Protein AF-0000000084447377 (afdb_homodimer)

Solvent-accessible surface area (backbone atoms only — not comparable to full-atom values): 21273 Å² total; per-residue (Å²): 126,57,31,35,39,35,20,34,79,43,40,56,26,38,22,48,40,22,45,36,39,64,69,69,53,68,64,49,76,44,70,39,55,63,93,75,50,45,33,71,36,68,77,46,32,73,48,18,70,79,44,52,71,20,26,37,40,30,55,66,26,68,96,66,38,64,43,61,37,26,41,52,67,26,39,44,53,50,52,16,66,76,68,64,48,48,44,59,83,53,64,69,62,24,47,48,32,40,24,50,35,38,43,27,42,47,40,62,44,50,33,38,52,45,21,52,53,27,68,70,62,54,74,54,49,23,23,64,45,38,34,51,56,25,34,53,52,35,51,49,49,54,47,43,49,19,60,60,20,58,95,43,80,32,77,52,41,78,100,47,62,36,50,29,45,36,53,45,46,22,46,57,73,48,30,72,73,43,73,47,76,52,83,91,27,62,40,41,44,52,36,51,52,54,52,59,64,35,68,38,37,43,52,17,72,63,54,80,35,115,126,58,32,35,40,35,21,33,79,42,40,56,25,39,21,49,40,22,46,38,41,62,69,69,53,66,65,46,78,43,69,39,54,64,93,75,50,45,35,72,36,68,78,46,31,72,48,19,70,79,47,54,71,19,29,38,39,31,56,68,26,67,96,65,38,63,44,61,37,24,40,53,66,26,38,44,53,48,53,16,66,75,69,63,49,48,43,60,84,51,65,70,62,25,47,48,33,38,25,48,34,38,43,27,42,46,41,64,43,49,34,39,52,47,21,51,53,25,67,70,62,53,74,56,49,23,23,63,45,39,34,51,56,26,33,53,51,35,50,49,49,53,48,43,49,20,60,61,19,58,94,43,80,30,76,52,41,80,99,48,63,35,50,30,47,35,54,45,47,21,46,58,73,46,29,71,72,44,72,47,76,54,84,91,27,61,40,42,45,52,37,51,53,55,52,60,66,35,68,37,38,43,52,18,71,64,55,81,33,116

Secondary structure (DSSP, 8-state):
-PEEEEE-SSHHHHHHHHHHHHHT--EEEEE--GGGTGGGSHHHHTT-TT--S-EEEETT-GGG--EEEESHHHHHHHHHHHH--SS-SSHHHHHHHHHHHHHIIIIITHHHHHHHHHHT---SBHHHHHHHHHHHHHHHHHHHHHHHTTT-SSSS-SSS--HHHHHHHHHHTTGGGGT--STT-HHHHHHHHHHHHSHHHHHHHHS---/-PEEEEE-SSHHHHHHHHHHHHHT--EEEEE--GGGTGGGSHHHHTT-TT--S-EEEETT-GGG--EEEESHHHHHHHHHHHH--SS-SSHHHHHHHHHHHHHIIIIITHHHHHHHHHHT---SBHHHHHHHHHHHHHHHHHHHHHHHTTT-SSSS-SSS--HHHHHHHHHHTTGGGGT--STT-HHHHHHHHHHHHSHHHHHHHHS---

Organism: NCBI:txid207340

Sequence (420 aa):
MSITLHTWNTPNGRKISVALEEMGLPYSVKTVDITKGQQFEPDFLRISPNNRIPAIVDPEGPDGRPISVFESGAILLYLGEKTGKFLPRDLRARVPVLEWLMWQMGGLGPMPGQVHHFLGQPEGPARDYGVERYGKETR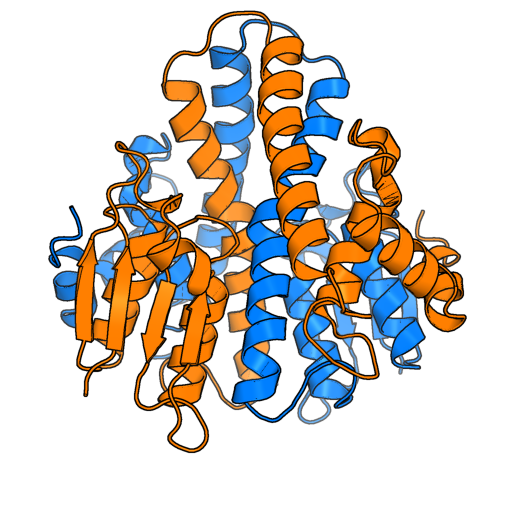RLYGVLDKRLAGREFVATEGEPSVADFAILGWAWRHERHLVPFDDLPNLAAWYDRMMARPATKRGFEIPLSMSITLHTWNTPNGRKISVALEEMGLPYSVKTVDITKGQQFEPDFLRISPNNRIPAIVDPEGPDGRPISVFESGAILLYLGEKTGKFLPRDLRARVPVLEWLMWQMGGLGPMPGQVHHFLGQPEGPARDYGVERYGKETRRLYGVLDKRLAGREFVATEGEPSVADFAILGWAWRHERHLVPFDDLPNLAAWYDRMMARPATKRGFEIPLS

Foldseek 3Di:
DFKEKEEAPDPLSVLQVVLCVVLVGDYHYDYQDVVVPSLVDPVNCVQPVLSHDTKMWDCQAPPGHIHIDGDSLRSNVRSCVVRVPPADPDPVVRVVVVVVSVCCSVPVPVPVVVVVVVVVPDDDDPVVVVLVVQLVVVQSVLVSQLVQLVVHLENPDHPDYDVVRVVVLVCVVCCVVSVDDCVVRVSSVNNNVSQCPDPVSVVVVVDDPD/DFKEKEFAPDPLSVLQVVLCVVLVGDYHYDYQDVVVPSLVDPVNCVQPVLSHDTKMWDCQAPPGHIHIDGDSLRSNVRSCVVRVPPADPDPVVRVVVVVVSVCCSVPVPVPVVVVVVVVVPDDDDPVVVVLVVQLVVVQSVLVSQLVQLVVHLENPDHPDYDVVRVVVLVCVVCCVVSVDDCVVRVSSVNNNCSQCPDPVSVVVVVDDPD

InterPro domains:
  IPR004045 Glutathione S-transferase, N-terminal [PF13409] (11-81)
  IPR004045 Glutathione S-transferase, N-terminal [PS50404] (1-87)
  IPR004046 Glutathione S-transferase, C-terminal [PF00043] (136-199)
  IPR010987 Glutathione S-transferase, C-terminal-like [PS50405] (90-210)
  IPR036249 Thioredoxin-like superfamily [SSF52833] (1-84)
  IPR036282 Glutathione S-transferase, C-terminal domain superfamily [SSF47616] (90-206)
  IPR040079 Glutathione transferase family [SFLDS00019] (2-207)

pLDDT: mean 97.27, std 3.24, range [74.62, 99.0]

Structure (mmCIF, N/CA/C/O backbone):
data_AF-0000000084447377-model_v1
#
loop_
_entity.id
_entity.type
_entity.pdbx_description
1 polymer 'GST-like protein yfcG'
#
loop_
_atom_site.group_PDB
_atom_site.id
_atom_site.type_symbol
_atom_site.label_atom_id
_atom_site.label_alt_id
_atom_site.label_comp_id
_atom_site.label_asym_id
_atom_site.label_entity_id
_atom_site.label_seq_id
_atom_site.pdbx_PDB_ins_code
_atom_site.Cartn_x
_atom_site.Cartn_y
_atom_site.Cartn_z
_atom_site.occupancy
_atom_site.B_iso_or_equiv
_atom_site.auth_seq_id
_atom_site.auth_comp_id
_atom_site.auth_asym_id
_atom_site.auth_atom_id
_atom_site.pdbx_PDB_model_num
ATOM 1 N N . MET A 1 1 ? -22.125 -18.344 11.836 1 74.94 1 MET A N 1
ATOM 2 C CA . MET A 1 1 ? -22.312 -17.812 10.484 1 74.94 1 MET A CA 1
ATOM 3 C C . MET A 1 1 ? -20.984 -17.484 9.836 1 74.94 1 MET A C 1
ATOM 5 O O . MET A 1 1 ? -19.969 -17.297 10.523 1 74.94 1 MET A O 1
ATOM 9 N N . SER A 1 2 ? -20.844 -17.656 8.414 1 94.62 2 SER A N 1
ATOM 10 C CA . SER A 1 2 ? -19.562 -17.656 7.719 1 94.62 2 SER A CA 1
ATOM 11 C C . SER A 1 2 ? -19.25 -16.281 7.121 1 94.62 2 SER A C 1
ATOM 13 O O . SER A 1 2 ? -20.141 -15.438 7.004 1 94.62 2 SER A O 1
ATOM 15 N N . ILE A 1 3 ? -18.078 -15.945 6.871 1 98.75 3 ILE A N 1
ATOM 16 C CA . ILE A 1 3 ? -17.625 -14.727 6.211 1 98.75 3 ILE A CA 1
ATOM 17 C C . ILE A 1 3 ? -18.281 -14.602 4.84 1 98.75 3 ILE A C 1
ATOM 19 O O . ILE A 1 3 ? -18.422 -15.594 4.117 1 98.75 3 ILE A O 1
ATOM 23 N N . THR A 1 4 ? -18.797 -13.375 4.535 1 98.88 4 THR A N 1
ATOM 24 C CA . THR A 1 4 ? -19.266 -13.07 3.184 1 98.88 4 THR A CA 1
ATOM 25 C C . THR A 1 4 ? -18.219 -12.234 2.438 1 98.88 4 THR A C 1
ATOM 27 O O . THR A 1 4 ? -17.828 -11.164 2.91 1 98.88 4 THR A O 1
ATOM 30 N N . LEU A 1 5 ? -17.766 -12.734 1.314 1 98.94 5 LEU A N 1
ATOM 31 C CA . LEU A 1 5 ? -16.859 -12.016 0.426 1 98.94 5 LEU A CA 1
ATOM 32 C C . LEU A 1 5 ? -17.625 -11.305 -0.68 1 98.94 5 LEU A C 1
ATOM 34 O O . LEU A 1 5 ? -18.219 -11.953 -1.539 1 98.94 5 LEU A O 1
ATOM 38 N N . HIS A 1 6 ? -17.672 -9.984 -0.626 1 98.94 6 HIS A N 1
ATOM 39 C CA . HIS A 1 6 ? -18.219 -9.156 -1.688 1 98.94 6 HIS A CA 1
ATOM 40 C C . HIS A 1 6 ? -17.156 -8.797 -2.719 1 98.94 6 HIS A C 1
ATOM 42 O O . HIS A 1 6 ? -16.203 -8.078 -2.406 1 98.94 6 HIS A O 1
ATOM 48 N N . THR A 1 7 ? -17.344 -9.336 -3.969 1 98.75 7 THR A N 1
ATOM 49 C CA . THR A 1 7 ? -16.219 -9.156 -4.883 1 98.75 7 THR A CA 1
ATOM 50 C C . THR A 1 7 ? -16.656 -9.375 -6.328 1 98.75 7 THR A C 1
ATOM 52 O O . THR A 1 7 ? -17.844 -9.516 -6.609 1 98.75 7 THR A O 1
ATOM 55 N N . TRP A 1 8 ? -15.805 -9.203 -7.215 1 98.44 8 TRP A N 1
ATOM 56 C CA . TRP A 1 8 ? -15.852 -9.484 -8.648 1 98.44 8 TRP A CA 1
ATOM 57 C C . TRP A 1 8 ? -14.555 -10.141 -9.117 1 98.44 8 TRP A C 1
ATOM 59 O O . TRP A 1 8 ? -13.578 -10.211 -8.367 1 98.44 8 TRP A O 1
ATOM 69 N N . ASN A 1 9 ? -14.562 -10.75 -10.336 1 97.88 9 ASN A N 1
ATOM 70 C CA . ASN A 1 9 ? -13.422 -11.508 -10.836 1 97.88 9 ASN A CA 1
ATOM 71 C C . ASN A 1 9 ? -12.305 -10.594 -11.32 1 97.88 9 ASN A C 1
ATOM 73 O O . ASN A 1 9 ? -12.023 -10.523 -12.523 1 97.88 9 ASN A O 1
ATOM 77 N N . THR A 1 10 ? -11.641 -9.992 -10.414 1 97.75 10 THR A N 1
ATOM 78 C CA . THR A 1 10 ? -10.484 -9.133 -10.641 1 97.75 10 THR A CA 1
ATOM 79 C C . THR A 1 10 ? -9.281 -9.633 -9.852 1 97.75 10 THR A C 1
ATOM 81 O O . THR A 1 10 ? -9.422 -10.461 -8.953 1 97.75 10 THR A O 1
ATOM 84 N N . PRO A 1 11 ? -8.078 -9.164 -10.133 1 98.31 11 PRO A N 1
ATOM 85 C CA . PRO A 1 11 ? -6.887 -9.523 -9.367 1 98.31 11 PRO A CA 1
ATOM 86 C C . PRO A 1 11 ? -7.059 -9.273 -7.867 1 98.31 11 PRO A C 1
ATOM 88 O O . PRO A 1 11 ? -6.648 -10.102 -7.047 1 98.31 11 PRO A O 1
ATOM 91 N N . ASN A 1 12 ? -7.707 -8.148 -7.484 1 98.62 12 ASN A N 1
ATOM 92 C CA . ASN A 1 12 ? -7.875 -7.809 -6.074 1 98.62 12 ASN A CA 1
ATOM 93 C C . ASN A 1 12 ? -8.867 -8.742 -5.387 1 98.62 12 ASN A C 1
ATOM 95 O O . ASN A 1 12 ? -8.711 -9.047 -4.203 1 98.62 12 ASN A O 1
ATOM 99 N N . GLY A 1 13 ? -9.93 -9.141 -6.109 1 98.75 13 GLY A N 1
ATOM 100 C CA . GLY A 1 13 ? -10.836 -10.141 -5.562 1 98.75 13 GLY A CA 1
ATOM 101 C C . GLY A 1 13 ? -10.172 -11.477 -5.316 1 98.75 13 GLY A C 1
ATOM 102 O O . GLY A 1 13 ? -10.414 -12.117 -4.289 1 98.75 13 GLY A O 1
ATOM 103 N N . ARG A 1 14 ? -9.305 -11.859 -6.215 1 98.81 14 ARG A N 1
ATOM 104 C CA . ARG A 1 14 ? -8.648 -13.156 -6.152 1 98.81 14 ARG A CA 1
ATOM 105 C C . ARG A 1 14 ? -7.691 -13.234 -4.965 1 98.81 14 ARG A C 1
ATOM 107 O O . ARG A 1 14 ? -7.52 -14.297 -4.363 1 98.81 14 ARG A O 1
ATOM 114 N N . LYS A 1 15 ? -7.055 -12.086 -4.547 1 98.94 15 LYS A N 1
ATOM 115 C CA . LYS A 1 15 ? -6.258 -12.07 -3.322 1 98.94 15 LYS A CA 1
ATOM 116 C C . LYS A 1 15 ? -7.008 -12.727 -2.168 1 98.94 15 LYS A C 1
ATOM 118 O O . LYS A 1 15 ? -6.434 -13.516 -1.418 1 98.94 15 LYS A O 1
ATOM 123 N N . ILE A 1 16 ? -8.336 -12.43 -2.082 1 98.94 16 ILE A N 1
ATOM 124 C CA . ILE A 1 16 ? -9.086 -12.742 -0.869 1 98.94 16 ILE A CA 1
ATOM 125 C C . ILE A 1 16 ? -9.641 -14.156 -0.958 1 98.94 16 ILE A C 1
ATOM 127 O O . ILE A 1 16 ? -9.617 -14.906 0.023 1 98.94 16 ILE A O 1
ATOM 131 N N . SER A 1 17 ? -10.156 -14.547 -2.17 1 98.94 17 SER A N 1
ATOM 132 C CA . SER A 1 17 ? -10.617 -15.93 -2.277 1 98.94 17 SER A CA 1
ATOM 133 C C . SER A 1 17 ? -9.484 -16.906 -2.023 1 98.94 17 SER A C 1
ATOM 135 O O . SER A 1 17 ? -9.68 -17.938 -1.356 1 98.94 17 SER A O 1
ATOM 137 N N . VAL A 1 18 ? -8.25 -16.625 -2.504 1 98.94 18 VAL A N 1
ATOM 138 C CA . VAL A 1 18 ? -7.074 -17.453 -2.258 1 98.94 18 VAL A CA 1
ATOM 139 C C . VAL A 1 18 ? -6.777 -17.5 -0.76 1 98.94 18 VAL A C 1
ATOM 141 O O . VAL A 1 18 ? -6.574 -18.578 -0.192 1 98.94 18 VAL A O 1
ATOM 144 N N . ALA A 1 19 ? -6.777 -16.359 -0.087 1 98.94 19 ALA A N 1
ATOM 145 C CA . ALA A 1 19 ? -6.473 -16.297 1.34 1 98.94 19 ALA A CA 1
ATOM 146 C C . ALA A 1 19 ? -7.477 -17.094 2.156 1 98.94 19 ALA A C 1
ATOM 148 O O . ALA A 1 19 ? -7.094 -17.844 3.064 1 98.94 19 ALA A O 1
ATOM 149 N N . LEU A 1 20 ? -8.766 -16.906 1.846 1 98.94 20 LEU A N 1
ATOM 150 C CA . LEU A 1 20 ? -9.805 -17.594 2.584 1 98.94 20 LEU A CA 1
ATOM 151 C C . LEU A 1 20 ? -9.656 -19.109 2.438 1 98.94 20 LEU A C 1
ATOM 153 O O . LEU A 1 20 ? -9.773 -19.844 3.418 1 98.94 20 LEU A O 1
ATOM 157 N N . GLU A 1 21 ? -9.359 -19.594 1.242 1 98.94 21 GLU A N 1
ATOM 158 C CA . GLU A 1 21 ? -9.141 -21.016 1.009 1 98.94 21 GLU A CA 1
ATOM 159 C C . GLU A 1 21 ? -7.891 -21.5 1.729 1 98.94 21 GLU A C 1
ATOM 161 O O . GLU A 1 21 ? -7.914 -22.562 2.375 1 98.94 21 GLU A O 1
ATOM 166 N N . GLU A 1 22 ? -6.773 -20.797 1.605 1 98.94 22 GLU A N 1
ATOM 167 C CA . GLU A 1 22 ? -5.516 -21.188 2.234 1 98.94 22 GLU A CA 1
ATOM 168 C C . GLU A 1 22 ? -5.656 -21.25 3.754 1 98.94 22 GLU A C 1
ATOM 170 O O . GLU A 1 22 ? -5.02 -22.078 4.406 1 98.94 22 GLU A O 1
ATOM 175 N N . MET A 1 23 ? -6.492 -20.391 4.328 1 98.81 23 MET A N 1
ATOM 176 C CA . MET A 1 23 ? -6.66 -20.328 5.777 1 98.81 23 MET A CA 1
ATOM 177 C C . MET A 1 23 ? -7.719 -21.312 6.254 1 98.81 23 MET A C 1
ATOM 179 O O . MET A 1 23 ? -7.914 -21.484 7.457 1 98.81 23 MET A O 1
ATOM 183 N N . GLY A 1 24 ? -8.43 -21.938 5.344 1 98.5 24 GLY A N 1
ATOM 184 C CA . GLY A 1 24 ? -9.453 -22.922 5.688 1 98.5 24 GLY A CA 1
ATOM 185 C C . GLY A 1 24 ? -10.672 -22.312 6.348 1 98.5 24 GLY A C 1
ATOM 186 O O . GLY A 1 24 ? -11.273 -22.906 7.234 1 98.5 24 GLY A O 1
ATOM 187 N N . LEU A 1 25 ? -11.023 -21.094 6.035 1 98.62 25 LEU A N 1
ATOM 188 C CA . LEU A 1 25 ? -12.172 -20.406 6.609 1 98.62 25 LEU A CA 1
ATOM 189 C C . LEU A 1 25 ? -13.43 -20.625 5.773 1 98.62 25 LEU A C 1
ATOM 191 O O . LEU A 1 25 ? -13.383 -20.516 4.543 1 98.62 25 LEU A O 1
ATOM 195 N N . PRO A 1 26 ? -14.531 -20.984 6.41 1 98.19 26 PRO A N 1
ATOM 196 C CA . PRO A 1 26 ? -15.789 -21 5.66 1 98.19 26 PRO A CA 1
ATOM 197 C C . PRO A 1 26 ? -16.234 -19.609 5.215 1 98.19 26 PRO A C 1
ATOM 199 O O . PRO A 1 26 ? -16.062 -18.641 5.953 1 98.19 26 PRO A O 1
ATOM 202 N N . TYR A 1 27 ? -16.781 -19.531 3.967 1 98.75 27 TYR A N 1
ATOM 203 C CA . TYR A 1 27 ? -17.25 -18.25 3.459 1 98.75 27 TYR A CA 1
ATOM 204 C C . TYR A 1 27 ? -18.25 -18.453 2.328 1 98.75 27 TYR A C 1
ATOM 206 O O . TYR A 1 27 ? -18.359 -19.547 1.767 1 98.75 27 TYR A O 1
ATOM 214 N N . SER A 1 28 ? -19 -17.438 2.062 1 98.56 28 SER A N 1
ATOM 215 C CA . SER A 1 28 ? -19.844 -17.312 0.877 1 98.56 28 SER A CA 1
ATOM 216 C C . SER A 1 28 ? -19.422 -16.109 0.024 1 98.56 28 SER A C 1
ATOM 218 O O . SER A 1 28 ? -18.781 -15.188 0.516 1 98.56 28 SER A O 1
ATOM 220 N N . VAL A 1 29 ? -19.75 -16.156 -1.242 1 98.62 29 VAL A N 1
ATOM 221 C CA . VAL A 1 29 ? -19.422 -15.078 -2.164 1 98.62 29 VAL A CA 1
ATOM 222 C C . VAL A 1 29 ? -20.703 -14.336 -2.555 1 98.62 29 VAL A C 1
ATOM 224 O O . VAL A 1 29 ? -21.703 -14.953 -2.9 1 98.62 29 VAL A O 1
ATOM 227 N N . LYS A 1 30 ? -20.734 -13.094 -2.395 1 98.56 30 LYS A N 1
ATOM 228 C CA . LYS A 1 30 ? -21.703 -12.188 -2.996 1 98.56 30 LYS A CA 1
ATOM 229 C C . LYS A 1 30 ? -21.062 -11.344 -4.094 1 98.56 30 LYS A C 1
ATOM 231 O O . LYS A 1 30 ? -20.281 -10.43 -3.811 1 98.56 30 LYS A O 1
ATOM 236 N N . THR A 1 31 ? -21.406 -11.617 -5.32 1 98.31 31 THR A N 1
ATOM 237 C CA . THR A 1 31 ? -20.812 -10.906 -6.449 1 98.31 31 THR A CA 1
ATOM 238 C C . THR A 1 31 ? -21.312 -9.469 -6.508 1 98.31 31 THR A C 1
ATOM 240 O O . THR A 1 31 ? -22.484 -9.195 -6.25 1 98.31 31 THR A O 1
ATOM 243 N N . VAL A 1 32 ? -20.422 -8.547 -6.68 1 98.56 32 VAL A N 1
ATOM 244 C CA . VAL A 1 32 ? -20.672 -7.141 -6.973 1 98.56 32 VAL A CA 1
ATOM 245 C C . VAL A 1 32 ? -20.25 -6.828 -8.406 1 98.56 32 VAL A C 1
ATOM 247 O O . VAL A 1 32 ? -19.062 -6.629 -8.68 1 98.56 32 VAL A O 1
ATOM 250 N N . ASP A 1 33 ? -21.219 -6.762 -9.375 1 98.12 33 ASP A N 1
ATOM 251 C CA . ASP A 1 33 ? -20.922 -6.539 -10.789 1 98.12 33 ASP A CA 1
ATOM 252 C C . ASP A 1 33 ? -20.516 -5.09 -11.039 1 98.12 33 ASP A C 1
ATOM 254 O O . ASP A 1 33 ? -21.359 -4.23 -11.273 1 98.12 33 ASP A O 1
ATOM 258 N N . ILE A 1 34 ? -19.25 -4.809 -11.102 1 97.19 34 ILE A N 1
ATOM 259 C CA . ILE A 1 34 ? -18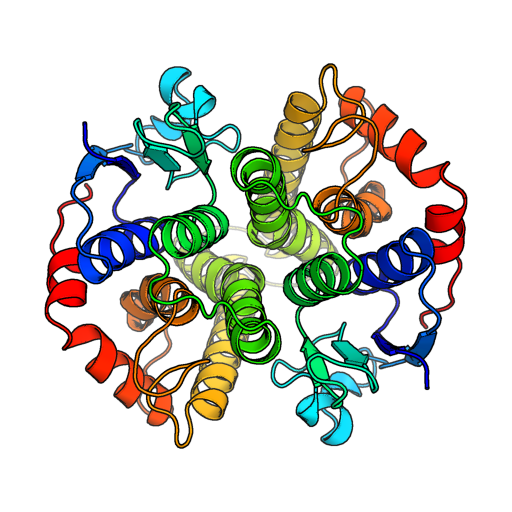.75 -3.447 -11.203 1 97.19 34 ILE A CA 1
ATOM 260 C C . ILE A 1 34 ? -18.984 -2.916 -12.617 1 97.19 34 ILE A C 1
ATOM 262 O O . ILE A 1 34 ? -18.938 -1.704 -12.844 1 97.19 34 ILE A O 1
ATOM 266 N N . THR A 1 35 ? -19.219 -3.834 -13.602 1 96.44 35 THR A N 1
ATOM 267 C CA . THR A 1 35 ? -19.516 -3.4 -14.961 1 96.44 35 THR A CA 1
ATOM 268 C C . THR A 1 35 ? -20.922 -2.818 -15.055 1 96.44 35 THR A C 1
ATOM 270 O O . THR A 1 35 ? -21.25 -2.121 -16.016 1 96.44 35 THR A O 1
ATOM 273 N N . LYS A 1 36 ? -21.719 -3.07 -14.016 1 97.94 36 LYS A N 1
ATOM 274 C CA . LYS A 1 36 ? -23.078 -2.57 -13.984 1 97.94 36 LYS A CA 1
ATOM 275 C C . LYS A 1 36 ? -23.266 -1.524 -12.891 1 97.94 36 LYS A C 1
ATOM 277 O O . LYS A 1 36 ? -24.391 -1.142 -12.562 1 97.94 36 LYS A O 1
ATOM 282 N N . GLY A 1 37 ? -22.219 -1.167 -12.219 1 97.81 37 GLY A N 1
ATOM 283 C CA . GLY A 1 37 ? -22.25 -0.095 -11.234 1 97.81 37 GLY A CA 1
ATOM 284 C C . GLY A 1 37 ? -22.781 -0.542 -9.883 1 97.81 37 GLY A C 1
ATOM 285 O O . GLY A 1 37 ? -23.172 0.286 -9.062 1 97.81 37 GLY A O 1
ATOM 286 N N . GLN A 1 38 ? -22.766 -1.821 -9.594 1 98.5 38 GLN A N 1
ATOM 287 C CA . GLN A 1 38 ? -23.312 -2.32 -8.336 1 98.5 38 GLN A CA 1
ATOM 288 C C . GLN A 1 38 ? -22.453 -1.878 -7.156 1 98.5 38 GLN A C 1
ATOM 290 O O . GLN A 1 38 ? -22.906 -1.865 -6.012 1 98.5 38 GLN A O 1
ATOM 295 N N . GLN A 1 39 ? -21.188 -1.484 -7.391 1 98.25 39 GLN A N 1
ATOM 296 C CA . GLN A 1 39 ? -20.297 -1.017 -6.336 1 98.25 39 GLN A CA 1
ATOM 297 C C . GLN A 1 39 ? -20.75 0.333 -5.789 1 98.25 39 GLN A C 1
ATOM 299 O O . GLN A 1 39 ? -20.266 0.781 -4.746 1 98.25 39 GLN A O 1
ATOM 304 N N . PHE A 1 40 ? -21.703 0.989 -6.465 1 98.19 40 PHE A N 1
ATOM 305 C CA . PHE A 1 40 ? -22.172 2.305 -6.039 1 98.19 40 PHE A CA 1
ATOM 306 C C . PHE A 1 40 ? -23.469 2.189 -5.262 1 98.19 40 PHE A C 1
ATOM 308 O O . PHE A 1 40 ? -24 3.191 -4.773 1 98.19 40 PHE A O 1
ATOM 315 N N . GLU A 1 41 ? -24.031 1.016 -5.137 1 98.31 41 GLU A N 1
ATOM 316 C CA . GLU A 1 41 ? -25.281 0.812 -4.418 1 98.31 41 GLU A CA 1
ATOM 317 C C . GLU A 1 41 ? -25.109 1.042 -2.92 1 98.31 41 GLU A C 1
ATOM 319 O O . GLU A 1 41 ? -24.062 0.682 -2.352 1 98.31 41 GLU A O 1
ATOM 324 N N . PRO A 1 42 ? -26.094 1.552 -2.23 1 97.94 42 PRO A N 1
ATOM 325 C CA . PRO A 1 42 ? -25.984 1.929 -0.818 1 97.94 42 PRO A CA 1
ATOM 326 C C . PRO A 1 42 ? -25.609 0.755 0.078 1 97.94 42 PRO A C 1
ATOM 328 O O . PRO A 1 42 ? -24.828 0.927 1.027 1 97.94 42 PRO A O 1
ATOM 331 N N . ASP A 1 43 ? -26.109 -0.405 -0.204 1 97.5 43 ASP A N 1
ATOM 332 C CA . ASP A 1 43 ? -25.812 -1.568 0.624 1 97.5 43 ASP A CA 1
ATOM 333 C C . ASP A 1 43 ? -24.328 -1.897 0.587 1 97.5 43 ASP A C 1
ATOM 335 O O . ASP A 1 43 ? -23.75 -2.293 1.601 1 97.5 43 ASP A O 1
ATOM 339 N N . PHE A 1 44 ? -23.719 -1.811 -0.613 1 98.69 44 PHE A N 1
ATOM 340 C CA . PHE A 1 44 ? -22.297 -2.078 -0.716 1 98.69 44 PHE A CA 1
ATOM 341 C C . PHE A 1 44 ? -21.484 -0.937 -0.112 1 98.69 44 PHE A C 1
ATOM 343 O O . PHE A 1 44 ? -20.469 -1.17 0.56 1 98.69 44 PHE A O 1
ATOM 350 N N . LEU A 1 45 ? -21.922 0.329 -0.298 1 98.38 45 LEU A N 1
ATOM 351 C CA . LEU A 1 45 ? -21.203 1.505 0.184 1 98.38 45 LEU A CA 1
ATOM 352 C C . LEU A 1 45 ? -21.172 1.532 1.709 1 98.38 45 LEU A C 1
ATOM 354 O O . LEU A 1 45 ? -20.266 2.121 2.303 1 98.38 45 LEU A O 1
ATOM 358 N N . ARG A 1 46 ? -22.047 0.818 2.332 1 97.56 46 ARG A N 1
ATOM 359 C CA . ARG A 1 46 ? -22.062 0.73 3.789 1 97.56 46 ARG A CA 1
ATOM 360 C C . ARG A 1 46 ? -20.859 -0.058 4.293 1 97.56 46 ARG A C 1
ATOM 362 O O . ARG A 1 46 ? -20.312 0.243 5.359 1 97.56 46 ARG A O 1
ATOM 369 N N . ILE A 1 47 ? -20.375 -1.005 3.436 1 97.69 47 ILE A N 1
ATOM 370 C CA . ILE A 1 47 ? -19.281 -1.848 3.924 1 97.69 47 ILE A CA 1
ATOM 371 C C . ILE A 1 47 ? -17.984 -1.452 3.24 1 97.69 47 ILE A C 1
ATOM 373 O O . ILE A 1 47 ? -16.891 -1.786 3.721 1 97.69 47 ILE A O 1
ATOM 377 N N . SER A 1 48 ? -18.094 -0.784 2.1 1 98.56 48 SER A N 1
ATOM 378 C CA . SER A 1 48 ? -16.938 -0.279 1.369 1 98.56 48 SER A CA 1
ATOM 379 C C . SER A 1 48 ? -17.156 1.154 0.898 1 98.56 48 SER A C 1
ATOM 381 O O . SER A 1 48 ? -17.438 1.39 -0.279 1 98.56 48 SER A O 1
ATOM 383 N N . PRO A 1 49 ? -16.891 2.098 1.701 1 98.44 49 PRO A N 1
ATOM 384 C CA . PRO A 1 49 ? -17.203 3.492 1.38 1 98.44 49 PRO A CA 1
ATOM 385 C C . PRO A 1 49 ? -16.391 4.02 0.194 1 98.44 49 PRO A C 1
ATOM 387 O O . PRO A 1 49 ? -16.703 5.086 -0.344 1 98.44 49 PRO A O 1
ATOM 390 N N . ASN A 1 50 ? -15.367 3.293 -0.244 1 98.5 50 ASN A N 1
ATOM 391 C CA . ASN A 1 50 ? -14.547 3.662 -1.393 1 98.5 50 ASN A CA 1
ATOM 392 C C . ASN A 1 50 ? -15.164 3.178 -2.701 1 98.5 50 ASN A C 1
ATOM 394 O O . ASN A 1 50 ? -14.609 3.418 -3.777 1 98.5 50 ASN A O 1
ATOM 398 N N . ASN A 1 51 ? -16.281 2.445 -2.654 1 98.5 51 ASN A N 1
ATOM 399 C CA . ASN A 1 51 ? -17.016 1.883 -3.785 1 98.5 51 ASN A CA 1
ATOM 400 C C . ASN A 1 51 ? -16.125 0.962 -4.621 1 98.5 51 ASN A C 1
ATOM 402 O O . ASN A 1 51 ? -16.172 1.003 -5.852 1 98.5 51 ASN A O 1
ATOM 406 N N . ARG A 1 52 ? -15.188 0.26 -3.982 1 98.19 52 ARG A N 1
ATOM 407 C CA . ARG A 1 52 ? -14.312 -0.7 -4.648 1 98.19 52 ARG A CA 1
ATOM 408 C C . ARG A 1 52 ? -14.406 -2.072 -3.992 1 98.19 52 ARG A C 1
ATOM 410 O O . ARG A 1 52 ? -14.516 -2.176 -2.768 1 98.19 52 ARG A O 1
ATOM 417 N N . ILE A 1 53 ? -14.391 -3.113 -4.777 1 98.62 53 ILE A N 1
ATOM 418 C CA . ILE A 1 53 ? -14.234 -4.48 -4.297 1 98.62 53 ILE A CA 1
ATOM 419 C C . ILE A 1 53 ? -12.75 -4.805 -4.137 1 98.62 53 ILE A C 1
ATOM 421 O O . ILE A 1 53 ? -11.898 -4.184 -4.781 1 98.62 53 ILE A O 1
ATOM 425 N N . PRO A 1 54 ? -12.391 -5.719 -3.225 1 98.88 54 PRO A N 1
ATOM 426 C CA . PRO A 1 54 ? -13.242 -6.574 -2.396 1 98.88 54 PRO A CA 1
ATOM 427 C C . PRO A 1 54 ? -13.555 -5.957 -1.037 1 98.88 54 PRO A C 1
ATOM 429 O O . PRO A 1 54 ? -12.906 -4.992 -0.628 1 98.88 54 PRO A O 1
ATOM 432 N N . ALA A 1 55 ? -14.562 -6.43 -0.386 1 98.94 55 ALA A N 1
ATOM 433 C CA . ALA A 1 55 ? -14.891 -6.227 1.023 1 98.94 55 ALA A CA 1
ATOM 434 C C . ALA A 1 55 ? -15.43 -7.512 1.649 1 98.94 55 ALA A C 1
ATOM 436 O O . ALA A 1 55 ? -15.945 -8.383 0.947 1 98.94 55 ALA A O 1
ATOM 437 N N . ILE A 1 56 ? -15.266 -7.668 2.93 1 98.94 56 ILE A N 1
ATOM 438 C CA . ILE A 1 56 ? -15.859 -8.812 3.605 1 98.94 56 ILE A CA 1
ATOM 439 C C . ILE A 1 56 ? -16.734 -8.336 4.766 1 98.94 56 ILE A C 1
ATOM 441 O O . ILE A 1 56 ? -16.531 -7.234 5.281 1 98.94 56 ILE A O 1
ATOM 445 N N . VAL A 1 57 ? -17.703 -9.109 5.145 1 98.88 57 VAL A N 1
ATOM 446 C CA . VAL A 1 57 ? -18.438 -9.023 6.402 1 98.88 57 VAL A CA 1
ATOM 447 C C . VAL A 1 57 ? -18.219 -10.305 7.211 1 98.88 57 VAL A C 1
ATOM 449 O O . VAL A 1 57 ? -18.484 -11.406 6.723 1 98.88 57 VAL A O 1
ATOM 452 N N . ASP A 1 58 ? -17.625 -10.195 8.352 1 98.88 58 ASP A N 1
ATOM 453 C CA . ASP A 1 58 ? -17.406 -11.305 9.281 1 98.88 58 ASP A CA 1
ATOM 454 C C . ASP A 1 58 ? -18.391 -11.234 10.453 1 98.88 58 ASP A C 1
ATOM 456 O O . ASP A 1 58 ? -18.266 -10.359 11.32 1 98.88 58 ASP A O 1
ATOM 460 N N . PRO A 1 59 ? -19.344 -12.047 10.547 1 98.44 59 PRO A N 1
ATOM 461 C CA . PRO A 1 59 ? -20.312 -12.008 11.648 1 98.44 59 PRO A CA 1
ATOM 462 C C . PRO A 1 59 ? -19.672 -12.336 13 1 98.44 59 PRO A C 1
ATOM 464 O O . PRO A 1 59 ? -20.234 -12 14.047 1 98.44 59 PRO A O 1
ATOM 467 N N . GLU A 1 60 ? -18.516 -13.016 12.945 1 97.69 60 GLU A N 1
ATOM 468 C CA . GLU A 1 60 ? -17.781 -13.367 14.156 1 97.69 60 GLU A CA 1
ATOM 469 C C . GLU A 1 60 ? -16.469 -12.602 14.25 1 97.69 60 GLU A C 1
ATOM 471 O O . GLU A 1 60 ? -15.391 -13.203 14.367 1 97.69 60 GLU A O 1
ATOM 476 N N . GLY A 1 61 ? -16.641 -11.289 14.234 1 97.94 61 GLY A N 1
ATOM 477 C CA . GLY A 1 61 ? -15.461 -10.43 14.32 1 97.94 61 GLY A CA 1
ATOM 478 C C . GLY A 1 61 ? -14.859 -10.391 15.711 1 97.94 61 GLY A C 1
ATOM 479 O O . GLY A 1 61 ? -15.172 -11.227 16.562 1 97.94 61 GLY A O 1
ATOM 480 N N . PRO A 1 62 ? -13.891 -9.461 15.891 1 97.19 62 PRO A N 1
ATOM 481 C CA . PRO A 1 62 ? -13.297 -9.312 17.219 1 97.19 62 PRO A CA 1
ATOM 482 C C . PRO A 1 62 ? -14.344 -9.109 18.312 1 97.19 62 PRO A C 1
ATOM 484 O O . PRO A 1 62 ? -15.367 -8.453 18.078 1 97.19 62 PRO A O 1
ATOM 487 N N . ASP A 1 63 ? -14.125 -9.664 19.469 1 95.5 63 ASP A N 1
ATOM 488 C CA . ASP A 1 63 ? -15.008 -9.578 20.625 1 95.5 63 ASP A CA 1
ATOM 489 C C . ASP A 1 63 ? -16.359 -10.234 20.344 1 95.5 63 ASP A C 1
ATOM 491 O O . ASP A 1 63 ? -17.344 -9.945 21.031 1 95.5 63 ASP A O 1
ATOM 495 N N . GLY A 1 64 ? -16.469 -10.977 19.297 1 95.12 64 GLY A N 1
ATOM 496 C CA . GLY A 1 64 ? -17.672 -11.742 18.969 1 95.12 64 GLY A CA 1
ATOM 497 C C . GLY A 1 64 ? -18.719 -10.922 18.25 1 95.12 64 GLY A C 1
ATOM 498 O O . GLY A 1 64 ? -19.875 -11.359 18.125 1 95.12 64 GLY A O 1
ATOM 499 N N . ARG A 1 65 ? -18.438 -9.758 17.812 1 98.12 65 ARG A N 1
ATOM 500 C CA . ARG A 1 65 ? -19.391 -8.875 17.141 1 98.12 65 ARG A CA 1
ATOM 501 C C . ARG A 1 65 ? -19.047 -8.719 15.656 1 98.12 65 ARG A C 1
ATOM 503 O O . ARG A 1 65 ? -17.875 -8.75 15.281 1 98.12 65 ARG A O 1
ATOM 510 N N . PRO A 1 66 ? -20.047 -8.523 14.797 1 98.5 66 PRO A N 1
ATOM 511 C CA . PRO A 1 66 ? -19.797 -8.406 13.359 1 98.5 66 PRO A CA 1
ATOM 512 C C . PRO A 1 66 ? -18.891 -7.227 13.008 1 98.5 66 PRO A C 1
ATOM 514 O O . PRO A 1 66 ? -18.906 -6.211 13.703 1 98.5 66 PRO A O 1
ATOM 517 N N . ILE A 1 67 ? -18.203 -7.418 11.906 1 98.69 67 ILE A N 1
ATOM 518 C CA . ILE A 1 67 ? -17.359 -6.344 11.391 1 98.69 67 ILE A CA 1
ATOM 519 C C . ILE A 1 67 ? -17.281 -6.43 9.867 1 98.69 67 ILE A C 1
ATOM 521 O O . ILE A 1 67 ? -17.328 -7.52 9.297 1 98.69 67 ILE A O 1
ATOM 525 N N . SER A 1 68 ? -17.203 -5.344 9.211 1 98.88 68 SER A N 1
ATOM 526 C CA . SER A 1 68 ? -16.875 -5.266 7.789 1 98.88 68 SER A CA 1
ATOM 527 C C . SER A 1 68 ? -15.445 -4.762 7.59 1 98.88 68 SER A C 1
ATOM 529 O O . SER A 1 68 ? -14.938 -3.975 8.391 1 98.88 68 SER A O 1
ATOM 531 N N . VAL A 1 69 ? -14.773 -5.246 6.598 1 98.94 69 VAL A N 1
ATOM 532 C CA . VAL A 1 69 ? -13.422 -4.82 6.242 1 98.94 69 VAL A CA 1
ATOM 533 C C . VAL A 1 69 ? -13.328 -4.609 4.73 1 98.94 69 VAL A C 1
ATOM 535 O O . VAL A 1 69 ? -13.68 -5.496 3.951 1 98.94 69 VAL A O 1
ATOM 538 N N . PHE A 1 70 ? -12.883 -3.414 4.301 1 98.88 70 PHE A N 1
ATOM 539 C CA . PHE A 1 70 ? -12.633 -3.156 2.889 1 98.88 70 PHE A CA 1
ATOM 540 C C . PHE A 1 70 ? -11.141 -2.939 2.639 1 98.88 70 PHE A C 1
ATOM 542 O O . PHE A 1 70 ? -10.352 -2.9 3.58 1 98.88 70 PHE A O 1
ATOM 549 N N . GLU A 1 71 ? -10.75 -2.773 1.359 1 98.88 71 GLU A N 1
ATOM 550 C CA . GLU A 1 71 ? -9.359 -2.754 0.916 1 98.88 71 GLU A CA 1
ATOM 551 C C . GLU A 1 71 ? -8.711 -4.129 1.057 1 98.88 71 GLU A C 1
ATOM 553 O O . GLU A 1 71 ? -8.594 -4.656 2.166 1 98.88 71 GLU A O 1
ATOM 558 N N . SER A 1 72 ? -8.234 -4.695 -0.021 1 98.94 72 SER A N 1
ATOM 559 C CA . SER A 1 72 ? -7.746 -6.07 -0.056 1 98.94 72 SER A CA 1
ATOM 560 C C . SER A 1 72 ? -6.582 -6.266 0.908 1 98.94 72 SER A C 1
ATOM 562 O O . SER A 1 72 ? -6.496 -7.289 1.59 1 98.94 72 SER A O 1
ATOM 564 N N . GLY A 1 73 ? -5.633 -5.254 1.013 1 98.94 73 GLY A N 1
ATOM 565 C CA . GLY A 1 73 ? -4.531 -5.359 1.956 1 98.94 73 GLY A CA 1
ATOM 566 C C . GLY A 1 73 ? -4.988 -5.418 3.402 1 98.94 73 GLY A C 1
ATOM 567 O O . GLY A 1 73 ? -4.453 -6.195 4.195 1 98.94 73 GLY A O 1
ATOM 568 N N . ALA A 1 74 ? -5.961 -4.59 3.775 1 98.94 74 ALA A N 1
ATOM 569 C CA . ALA A 1 74 ? -6.516 -4.59 5.129 1 98.94 74 ALA A CA 1
ATOM 570 C C . ALA A 1 74 ? -7.227 -5.906 5.43 1 98.94 74 ALA A C 1
ATOM 572 O O . ALA A 1 74 ? -7.113 -6.441 6.535 1 98.94 74 ALA A O 1
ATOM 573 N N . ILE A 1 75 ? -7.984 -6.465 4.434 1 99 75 ILE A N 1
ATOM 574 C CA . ILE A 1 75 ? -8.68 -7.738 4.598 1 99 75 ILE A CA 1
ATOM 575 C C . ILE A 1 75 ? -7.66 -8.844 4.891 1 99 75 ILE A C 1
ATOM 577 O O . ILE A 1 75 ? -7.863 -9.648 5.801 1 99 75 ILE A O 1
ATOM 581 N N . LEU A 1 76 ? -6.566 -8.859 4.129 1 99 76 LEU A N 1
ATOM 582 C CA . LEU A 1 76 ? -5.543 -9.883 4.309 1 99 76 LEU A CA 1
ATOM 583 C C . LEU A 1 76 ? -4.934 -9.805 5.703 1 99 76 LEU A C 1
ATOM 585 O O . LEU A 1 76 ? -4.746 -10.836 6.359 1 99 76 LEU A O 1
ATOM 589 N N . LEU A 1 77 ? -4.605 -8.586 6.172 1 98.94 77 LEU A N 1
ATOM 590 C CA . LEU A 1 77 ? -4.047 -8.43 7.512 1 98.94 77 LEU A CA 1
ATOM 591 C C . LEU A 1 77 ? -5.066 -8.828 8.578 1 98.94 77 LEU A C 1
ATOM 593 O O . LEU A 1 77 ? -4.715 -9.477 9.562 1 98.94 77 LEU A O 1
ATOM 597 N N . TYR A 1 78 ? -6.34 -8.461 8.391 1 98.94 78 TYR A N 1
ATOM 598 C CA . TYR A 1 78 ? -7.402 -8.836 9.32 1 98.94 78 TYR A CA 1
ATOM 599 C C . TYR A 1 78 ? -7.52 -10.352 9.43 1 98.94 78 TYR A C 1
ATOM 601 O O . TYR A 1 78 ? -7.52 -10.898 10.539 1 98.94 78 TYR A O 1
ATOM 609 N N . LEU A 1 79 ? -7.59 -11.055 8.305 1 98.94 79 LEU A N 1
ATOM 610 C CA . LEU A 1 79 ? -7.73 -12.508 8.305 1 98.94 79 LEU A CA 1
ATOM 611 C C . LEU A 1 79 ? -6.512 -13.18 8.93 1 98.94 79 LEU A C 1
ATOM 613 O O . LEU A 1 79 ? -6.645 -14.172 9.648 1 98.94 79 LEU A O 1
ATOM 617 N N . GLY A 1 80 ? -5.312 -12.672 8.578 1 98.88 80 GLY A N 1
ATOM 618 C CA . GLY A 1 80 ? -4.105 -13.172 9.219 1 98.88 80 GLY A CA 1
ATOM 619 C C . GLY A 1 80 ? -4.141 -13.055 10.727 1 98.88 80 GLY A C 1
ATOM 620 O O . GLY A 1 80 ? -3.775 -13.992 11.438 1 98.88 80 GLY A O 1
ATOM 621 N N . GLU A 1 81 ? -4.559 -11.867 11.234 1 98.62 81 GLU A N 1
ATOM 622 C CA . GLU A 1 81 ? -4.664 -11.648 12.672 1 98.62 81 GLU A CA 1
ATOM 623 C C . GLU A 1 81 ? -5.727 -12.555 13.289 1 98.62 81 GLU A C 1
ATOM 625 O O . GLU A 1 81 ? -5.523 -13.117 14.367 1 98.62 81 GLU A O 1
ATOM 630 N N . LYS A 1 82 ? -6.863 -12.688 12.625 1 97.75 82 LYS A N 1
ATOM 631 C CA . LYS A 1 82 ? -7.988 -13.484 13.109 1 97.75 82 LYS A CA 1
ATOM 632 C C . LYS A 1 82 ? -7.59 -14.953 13.273 1 97.75 82 LYS A C 1
ATOM 634 O O . LYS A 1 82 ? -7.973 -15.594 14.258 1 97.75 82 LYS A O 1
ATOM 639 N N . THR A 1 83 ? -6.762 -15.5 12.391 1 98 83 THR A N 1
ATOM 640 C CA . THR A 1 83 ? -6.508 -16.938 12.344 1 98 83 THR A CA 1
ATOM 641 C C . THR A 1 83 ? -5.145 -17.266 12.945 1 98 83 THR A C 1
ATOM 643 O O . THR A 1 83 ? -4.891 -18.406 13.328 1 98 83 THR A O 1
ATOM 646 N N . GLY A 1 84 ? -4.219 -16.281 12.93 1 97.88 84 GLY A N 1
ATOM 647 C CA . GLY A 1 84 ? -2.836 -16.547 13.289 1 97.88 84 GLY A CA 1
ATOM 648 C C . GLY A 1 84 ? -2.061 -17.266 12.195 1 97.88 84 GLY A C 1
ATOM 649 O O . GLY A 1 84 ? -0.964 -17.766 12.438 1 97.88 84 GLY A O 1
ATOM 650 N N . LYS A 1 85 ? -2.646 -17.312 10.969 1 98.62 85 LYS A N 1
ATOM 651 C CA . LYS A 1 85 ? -2.025 -18 9.844 1 98.62 85 LYS A CA 1
ATOM 652 C C . LYS A 1 85 ? -1.48 -17.016 8.82 1 98.62 85 LYS A C 1
ATOM 654 O O . LYS A 1 85 ? -2.066 -15.953 8.602 1 98.62 85 LYS A O 1
ATOM 659 N N . PHE A 1 86 ? -0.252 -17.281 8.242 1 98.88 86 PHE A N 1
ATOM 660 C CA . PHE A 1 86 ? 0.341 -16.594 7.094 1 98.88 86 PHE A CA 1
ATOM 661 C C . PHE A 1 86 ? 0.688 -15.156 7.438 1 98.88 86 PHE A C 1
ATOM 663 O O . PHE A 1 86 ? 0.744 -14.297 6.555 1 98.88 86 PHE A O 1
ATOM 670 N N . LEU A 1 87 ? 0.76 -14.812 8.641 1 98.81 87 LEU A N 1
ATOM 671 C CA . LEU A 1 87 ? 1.2 -13.531 9.18 1 98.81 87 LEU A CA 1
ATOM 672 C C . LEU A 1 87 ? 1.953 -13.719 10.492 1 98.81 87 LEU A C 1
ATOM 674 O O . LEU A 1 87 ? 1.34 -13.93 11.539 1 98.81 87 LEU A O 1
ATOM 678 N N . PRO A 1 88 ? 3.287 -13.594 10.406 1 98.56 88 PRO A N 1
ATOM 679 C CA . PRO A 1 88 ? 4.066 -13.805 11.625 1 98.56 88 PRO A CA 1
ATOM 680 C C . PRO A 1 88 ? 3.65 -12.875 12.766 1 98.56 88 PRO A C 1
ATOM 682 O O . PRO A 1 88 ? 3.354 -11.695 12.523 1 98.56 88 PRO A O 1
ATOM 685 N N . ARG A 1 89 ? 3.715 -13.414 14.086 1 96.31 89 ARG A N 1
ATOM 686 C CA . ARG A 1 89 ? 3.387 -12.617 15.258 1 96.31 89 ARG A CA 1
ATOM 687 C C . ARG A 1 89 ? 4.586 -11.797 15.719 1 96.31 89 ARG A C 1
ATOM 689 O O . ARG A 1 89 ? 4.434 -10.664 16.188 1 96.31 89 ARG A O 1
ATOM 696 N N . ASP A 1 90 ? 5.707 -12.422 15.547 1 96.81 90 ASP A N 1
ATOM 697 C CA . ASP A 1 90 ? 6.953 -11.742 15.891 1 96.81 90 ASP A CA 1
ATOM 698 C C . ASP A 1 90 ? 7.203 -10.555 14.961 1 96.81 90 ASP A C 1
ATOM 700 O O . ASP A 1 90 ? 7.117 -10.68 13.742 1 96.81 90 ASP A O 1
ATOM 704 N N . LEU A 1 91 ? 7.527 -9.43 15.578 1 97.88 91 LEU A N 1
ATOM 705 C CA . LEU A 1 91 ? 7.613 -8.195 14.805 1 97.88 91 LEU A CA 1
ATOM 706 C C . LEU A 1 91 ? 8.727 -8.273 13.766 1 97.88 91 LEU A C 1
ATOM 708 O O . LEU A 1 91 ? 8.562 -7.801 12.641 1 97.88 91 LEU A O 1
ATOM 712 N N . ARG A 1 92 ? 9.891 -8.836 14.133 1 98.31 92 ARG A N 1
ATOM 713 C CA . ARG A 1 92 ? 11 -8.914 13.195 1 98.31 92 ARG A CA 1
ATOM 714 C C . ARG A 1 92 ? 10.625 -9.734 11.969 1 98.31 92 ARG A C 1
ATOM 716 O O . ARG A 1 92 ? 10.945 -9.359 10.836 1 98.31 92 ARG A O 1
ATOM 723 N N . ALA A 1 93 ? 9.945 -10.867 12.164 1 98.44 93 ALA A N 1
ATOM 724 C CA . ALA A 1 93 ? 9.523 -11.727 11.062 1 98.44 93 ALA A CA 1
ATOM 725 C C . ALA A 1 93 ? 8.367 -11.094 10.289 1 98.44 93 ALA A C 1
ATOM 727 O O . ALA A 1 93 ? 8.164 -11.398 9.109 1 98.44 93 ALA A O 1
ATOM 728 N N . ARG A 1 94 ? 7.594 -10.25 10.922 1 98.69 94 ARG A N 1
ATOM 729 C CA . ARG A 1 94 ? 6.406 -9.633 10.336 1 98.69 94 ARG A CA 1
ATOM 730 C C . ARG A 1 94 ? 6.789 -8.492 9.406 1 98.69 94 ARG A C 1
ATOM 732 O O . ARG A 1 94 ? 6.121 -8.25 8.398 1 98.69 94 ARG A O 1
ATOM 739 N N . VAL A 1 95 ? 7.848 -7.77 9.625 1 98.81 95 VAL A N 1
ATOM 740 C CA . VAL A 1 95 ? 8.242 -6.547 8.93 1 98.81 95 VAL A CA 1
ATOM 741 C C . VAL A 1 95 ? 8.406 -6.832 7.438 1 98.81 95 VAL A C 1
ATOM 743 O O . VAL A 1 95 ? 7.824 -6.145 6.598 1 98.81 95 VAL A O 1
ATOM 746 N N . PRO A 1 96 ? 9.141 -7.898 7.055 1 98.81 96 PRO A N 1
ATOM 747 C CA . PRO A 1 96 ? 9.242 -8.148 5.613 1 98.81 96 PRO A CA 1
ATOM 748 C C . PRO A 1 96 ? 7.887 -8.43 4.965 1 98.81 96 PRO A C 1
ATOM 750 O O . PRO A 1 96 ? 7.668 -8.078 3.805 1 98.81 96 PRO A O 1
ATOM 753 N N . VAL A 1 97 ? 6.957 -9.047 5.66 1 98.94 97 VAL A N 1
ATOM 754 C CA . VAL A 1 97 ? 5.625 -9.312 5.129 1 98.94 97 VAL A CA 1
ATOM 755 C C . VAL A 1 97 ? 4.898 -7.992 4.883 1 98.94 97 VAL A C 1
ATOM 757 O O . VAL A 1 97 ? 4.293 -7.797 3.824 1 98.94 97 VAL A O 1
ATOM 760 N N . LEU A 1 98 ? 5.004 -7.047 5.828 1 98.94 98 LEU A N 1
ATOM 761 C CA . LEU A 1 98 ? 4.375 -5.738 5.695 1 98.94 98 LEU A CA 1
ATOM 762 C C . LEU A 1 98 ? 5.004 -4.945 4.555 1 98.94 98 LEU A C 1
ATOM 764 O O . LEU A 1 98 ? 4.297 -4.289 3.787 1 98.94 98 LEU A O 1
ATOM 768 N N . GLU A 1 99 ? 6.348 -5.02 4.406 1 98.94 99 GLU A N 1
ATOM 769 C CA . GLU A 1 99 ? 7.055 -4.336 3.33 1 98.94 99 GLU A CA 1
ATOM 770 C C . GLU A 1 99 ? 6.539 -4.773 1.962 1 98.94 99 GLU A C 1
ATOM 772 O O . GLU A 1 99 ? 6.145 -3.938 1.146 1 98.94 99 GLU A O 1
ATOM 777 N N . TRP A 1 100 ? 6.473 -6.027 1.768 1 98.94 100 TRP A N 1
ATOM 778 C CA . TRP A 1 100 ? 6.16 -6.543 0.439 1 98.94 100 TRP A CA 1
ATOM 779 C C . TRP A 1 100 ? 4.66 -6.48 0.169 1 98.94 100 TRP A C 1
ATOM 781 O O . TRP A 1 100 ? 4.234 -6.359 -0.982 1 98.94 100 TRP A O 1
ATOM 791 N N . LEU A 1 101 ? 3.805 -6.512 1.257 1 98.94 101 LEU A N 1
ATOM 792 C CA . LEU A 1 101 ? 2.385 -6.219 1.09 1 98.94 101 LEU A CA 1
ATOM 793 C C . LEU A 1 101 ? 2.176 -4.773 0.648 1 98.94 101 LEU A C 1
ATOM 795 O O . LEU A 1 101 ? 1.429 -4.512 -0.297 1 98.94 101 LEU A O 1
ATOM 799 N N . MET A 1 102 ? 2.879 -3.834 1.322 1 98.94 102 MET A N 1
ATOM 800 C CA . MET A 1 102 ? 2.75 -2.426 0.963 1 98.94 102 MET A CA 1
ATOM 801 C C . MET A 1 102 ? 3.311 -2.164 -0.431 1 98.94 102 MET A C 1
ATOM 803 O O . MET A 1 102 ? 2.746 -1.38 -1.195 1 98.94 102 MET A O 1
ATOM 807 N N . TRP A 1 103 ? 4.449 -2.842 -0.792 1 98.94 103 TRP A N 1
ATOM 808 C CA . TRP A 1 103 ? 5.031 -2.768 -2.127 1 98.94 103 TRP A CA 1
ATOM 809 C C . TRP A 1 103 ? 4.02 -3.193 -3.188 1 98.94 103 TRP A C 1
ATOM 811 O O . TRP A 1 103 ? 3.869 -2.529 -4.215 1 98.94 103 TRP A O 1
ATOM 821 N N . GLN A 1 104 ? 3.354 -4.32 -2.887 1 98.88 104 GLN A N 1
ATOM 822 C CA . GLN A 1 104 ? 2.322 -4.797 -3.803 1 98.88 104 GLN A CA 1
ATOM 823 C C . GLN A 1 104 ? 1.176 -3.797 -3.908 1 98.88 104 GLN A C 1
ATOM 825 O O . GLN A 1 104 ? 0.716 -3.484 -5.008 1 98.88 104 GLN A O 1
ATOM 830 N N . MET A 1 105 ? 0.617 -3.238 -2.801 1 98.75 105 MET A N 1
ATOM 831 C CA . MET A 1 105 ? -0.547 -2.357 -2.762 1 98.75 105 MET A CA 1
ATOM 832 C C . MET A 1 105 ? -0.25 -1.032 -3.455 1 98.75 105 MET A C 1
ATOM 834 O O . MET A 1 105 ? -1.11 -0.479 -4.145 1 98.75 105 MET A O 1
ATOM 838 N N . GLY A 1 106 ? 0.965 -0.564 -3.281 1 98.31 106 GLY A N 1
ATOM 839 C CA . GLY A 1 106 ? 1.305 0.761 -3.775 1 98.31 106 GLY A CA 1
ATOM 840 C C . GLY A 1 106 ? 1.97 0.737 -5.137 1 98.31 106 GLY A C 1
ATOM 841 O O . GLY A 1 106 ? 2.047 1.765 -5.816 1 98.31 106 GLY A O 1
ATOM 842 N N . GLY A 1 107 ? 2.539 -0.456 -5.574 1 98 107 GLY A N 1
ATOM 843 C CA . GLY A 1 107 ? 3.312 -0.571 -6.801 1 98 107 GLY A CA 1
ATOM 844 C C . GLY A 1 107 ? 2.771 -1.621 -7.75 1 98 107 GLY A C 1
ATOM 845 O O . GLY A 1 107 ? 2.062 -1.295 -8.703 1 98 107 GLY A O 1
ATOM 846 N N . LEU A 1 108 ? 2.896 -2.898 -7.441 1 97.75 108 LEU A N 1
ATOM 847 C CA . LEU A 1 108 ? 2.555 -4.016 -8.32 1 97.75 108 LEU A CA 1
ATOM 848 C C . LEU A 1 108 ? 1.044 -4.145 -8.469 1 97.75 108 LEU A C 1
ATOM 850 O O . LEU A 1 108 ? 0.562 -4.762 -9.422 1 97.75 108 LEU A O 1
ATOM 854 N N . GLY A 1 109 ? 0.213 -3.453 -7.773 1 97.12 109 GLY A N 1
ATOM 855 C CA . GLY A 1 109 ? -1.218 -3.363 -8.016 1 97.12 109 GLY A CA 1
ATOM 856 C C . GLY A 1 109 ? -1.592 -2.262 -8.984 1 97.12 109 GLY A C 1
ATOM 857 O O . GLY A 1 109 ? -1.967 -2.537 -10.133 1 97.12 109 GLY A O 1
ATOM 858 N N . PRO A 1 110 ? -1.347 -1.07 -8.656 1 97.44 110 PRO A N 1
ATOM 859 C CA . PRO A 1 110 ? -1.777 0.085 -9.445 1 97.44 110 PRO A CA 1
ATOM 860 C C . PRO A 1 110 ? -1.107 0.145 -10.82 1 97.44 110 PRO A C 1
ATOM 862 O O . PRO A 1 110 ? -1.76 0.467 -11.812 1 97.44 110 PRO A O 1
ATOM 865 N N . MET A 1 111 ? 0.178 -0.244 -10.992 1 97.31 111 MET A N 1
ATOM 866 C CA . MET A 1 111 ? 0.907 0 -12.234 1 97.31 111 MET A CA 1
ATOM 867 C C . MET A 1 111 ? 0.462 -0.967 -13.328 1 97.31 111 MET A C 1
ATOM 869 O O . MET A 1 111 ? 0.111 -0.545 -14.43 1 97.31 111 MET A O 1
ATOM 873 N N . PRO A 1 112 ? 0.445 -2.287 -13.078 1 97 112 PRO A N 1
ATOM 874 C CA . PRO A 1 112 ? -0.114 -3.164 -14.109 1 97 112 PRO A CA 1
ATOM 875 C C . PRO A 1 112 ? -1.582 -2.865 -14.406 1 97 112 PRO A C 1
ATOM 877 O O . PRO A 1 112 ? -2.041 -3.064 -15.539 1 97 112 PRO A O 1
ATOM 880 N N . GLY A 1 113 ? -2.34 -2.385 -13.367 1 95.62 113 GLY A N 1
ATOM 881 C CA . GLY A 1 113 ? -3.703 -1.943 -13.609 1 95.62 113 GLY A CA 1
ATOM 882 C C . GLY A 1 113 ? -3.795 -0.847 -14.656 1 95.62 113 GLY A C 1
ATOM 883 O O . GLY A 1 113 ? -4.73 -0.824 -15.453 1 95.62 113 GLY A O 1
ATOM 884 N N . GLN A 1 114 ? -2.842 0.078 -14.664 1 95.69 114 GLN A N 1
ATOM 885 C CA . GLN A 1 114 ? -2.795 1.14 -15.664 1 95.69 114 GLN A CA 1
ATOM 886 C C . GLN A 1 114 ? -2.447 0.584 -17.047 1 95.69 114 GLN A C 1
ATOM 888 O O . GLN A 1 114 ? -2.939 1.078 -18.062 1 95.69 114 GLN A O 1
ATOM 893 N N . VAL A 1 115 ? -1.567 -0.448 -17.141 1 95.31 115 VAL A N 1
ATOM 894 C CA . VAL A 1 115 ? -1.279 -1.083 -18.422 1 95.31 115 VAL A CA 1
ATOM 895 C C . VAL A 1 115 ? -2.574 -1.594 -19.047 1 95.31 115 VAL A C 1
ATOM 897 O O . VAL A 1 115 ? -2.855 -1.321 -20.219 1 95.31 115 VAL A O 1
ATOM 900 N N . HIS A 1 116 ? -3.416 -2.322 -18.203 1 93.88 116 HIS A N 1
ATOM 901 C CA . HIS A 1 116 ? -4.703 -2.816 -18.672 1 93.88 116 HIS A CA 1
ATOM 902 C C . HIS A 1 116 ? -5.562 -1.681 -19.219 1 93.88 116 HIS A C 1
ATOM 904 O O . HIS A 1 116 ? -6.184 -1.82 -20.281 1 93.88 116 HIS A O 1
ATOM 910 N N . HIS A 1 117 ? -5.605 -0.561 -18.531 1 93.56 117 HIS A N 1
ATOM 911 C CA . HIS A 1 117 ? -6.438 0.577 -18.906 1 93.56 117 HIS A CA 1
ATOM 912 C C . HIS A 1 117 ? -6.016 1.157 -20.25 1 93.56 117 HIS A C 1
ATOM 914 O O . HIS A 1 117 ? -6.852 1.34 -21.141 1 93.56 117 HIS A O 1
ATOM 920 N N . PHE A 1 118 ? -4.742 1.37 -20.453 1 94.25 118 PHE A N 1
ATOM 921 C CA . PHE A 1 118 ? -4.266 2.088 -21.625 1 94.25 118 PHE A CA 1
ATOM 922 C C . PHE A 1 118 ? -4.215 1.17 -22.844 1 94.25 118 PHE A C 1
ATOM 924 O O . PHE A 1 118 ? -4.145 1.639 -23.984 1 94.25 118 PHE A O 1
ATOM 931 N N . LEU A 1 119 ? -4.297 -0.079 -22.547 1 91.81 119 LEU A N 1
ATOM 932 C CA . LEU A 1 119 ? -4.449 -1.008 -23.656 1 91.81 119 LEU A CA 1
ATOM 933 C C . LEU A 1 119 ? -5.848 -0.917 -24.25 1 91.81 119 LEU A C 1
ATOM 935 O O . LEU A 1 119 ? -6.07 -1.339 -25.391 1 91.81 119 LEU A O 1
ATOM 939 N N . GLY A 1 120 ? -6.922 -0.379 -23.438 1 85.44 120 GLY A N 1
ATOM 940 C CA . GLY A 1 120 ? -8.289 -0.216 -23.906 1 85.44 120 GLY A CA 1
ATOM 941 C C . GLY A 1 120 ? -8.477 0.985 -24.812 1 85.44 120 GLY A C 1
ATOM 942 O O . GLY A 1 120 ? -9.602 1.442 -25.016 1 85.44 120 GLY A O 1
ATOM 943 N N . GLN A 1 121 ? -7.629 1.509 -25.391 1 77.88 121 GLN A N 1
ATOM 944 C CA . GLN A 1 121 ? -7.527 2.383 -26.562 1 77.88 121 GLN A CA 1
ATOM 945 C C . GLN A 1 121 ? -8.055 3.781 -26.25 1 77.88 121 GLN A C 1
ATOM 947 O O . GLN A 1 121 ? -8.961 4.273 -26.922 1 77.88 121 GLN A O 1
ATOM 952 N N . PRO A 1 122 ? -7.492 4.461 -25.359 1 82.69 122 PRO A N 1
ATOM 953 C CA . PRO A 1 122 ? -7.82 5.879 -25.219 1 82.69 122 PRO A CA 1
ATOM 954 C C . PRO A 1 122 ? -7.336 6.719 -26.391 1 82.69 122 PRO A C 1
ATOM 956 O O . PRO A 1 122 ? -6.324 6.383 -27.016 1 82.69 122 PRO A O 1
ATOM 959 N N . GLU A 1 123 ? -8.062 7.75 -26.609 1 86 123 GLU A N 1
ATOM 960 C CA . GLU A 1 123 ? -7.73 8.625 -27.734 1 86 123 GLU A CA 1
ATOM 961 C C . GLU A 1 123 ? -7.293 10 -27.25 1 86 123 GLU A C 1
ATOM 963 O O . GLU A 1 123 ? -7.543 10.375 -26.109 1 86 123 GLU A O 1
ATOM 968 N N . GLY A 1 124 ? -6.469 10.688 -28.109 1 90.38 124 GLY A N 1
ATOM 969 C CA . GLY A 1 124 ? -6.074 12.055 -27.828 1 90.38 124 GLY A CA 1
ATOM 970 C C . GLY A 1 124 ? -4.66 12.164 -27.281 1 90.38 124 GLY A C 1
ATOM 971 O O . GLY A 1 124 ? -3.936 11.172 -27.219 1 90.38 124 GLY A O 1
ATOM 972 N N . PRO A 1 125 ? -4.305 13.43 -26.953 1 93.06 125 PRO A N 1
ATOM 973 C CA . PRO A 1 125 ? -2.947 13.68 -26.469 1 93.06 125 PRO A CA 1
ATOM 974 C C . PRO A 1 125 ? -2.715 13.102 -25.062 1 93.06 125 PRO A C 1
ATOM 976 O O . PRO A 1 125 ? -3.609 13.148 -24.219 1 93.06 125 PRO A O 1
ATOM 979 N N . ALA A 1 126 ? -1.54 12.633 -24.812 1 93.06 126 ALA A N 1
ATOM 980 C CA . ALA A 1 126 ? -1.159 11.953 -23.578 1 93.06 126 ALA A CA 1
ATOM 981 C C . ALA A 1 126 ? -1.415 12.844 -22.359 1 93.06 126 ALA A C 1
ATOM 983 O O . ALA A 1 126 ? -2.021 12.398 -21.375 1 93.06 126 ALA A O 1
ATOM 984 N N . ARG A 1 127 ? -0.972 14.078 -22.422 1 93.25 127 ARG A N 1
ATOM 985 C CA . ARG A 1 127 ? -1.086 14.984 -21.281 1 93.25 127 ARG A CA 1
ATOM 986 C C . ARG A 1 127 ? -2.547 15.219 -20.922 1 93.25 127 ARG A C 1
ATOM 988 O O . ARG A 1 127 ? -2.924 15.109 -19.75 1 93.25 127 ARG A O 1
ATOM 995 N N . ASP A 1 128 ? -3.359 15.547 -21.891 1 93.5 128 ASP A N 1
ATOM 996 C CA . ASP A 1 128 ? -4.762 15.883 -21.641 1 93.5 128 ASP A CA 1
ATOM 997 C C . ASP A 1 128 ? -5.516 14.688 -21.062 1 93.5 128 ASP A C 1
ATOM 999 O O . ASP A 1 128 ? -6.277 14.828 -20.109 1 93.5 128 ASP A O 1
ATOM 1003 N N . TYR A 1 129 ? -5.246 13.555 -21.703 1 94.44 129 TYR A N 1
ATOM 1004 C CA . TYR A 1 129 ? -5.926 12.352 -21.234 1 94.44 129 TYR A CA 1
ATOM 1005 C C . TYR A 1 129 ? -5.508 12 -19.812 1 94.44 129 TYR A C 1
ATOM 1007 O O . TYR A 1 129 ? -6.348 11.68 -18.969 1 94.44 129 TYR A O 1
ATOM 1015 N N . GLY A 1 130 ? -4.18 12.062 -19.547 1 94.5 130 GLY A N 1
ATOM 1016 C CA . GLY A 1 130 ? -3.662 11.734 -18.219 1 94.5 130 GLY A CA 1
ATOM 1017 C C . GLY A 1 130 ? -4.168 12.664 -17.141 1 94.5 130 GLY A C 1
ATOM 1018 O O . GLY A 1 130 ? -4.629 12.211 -16.094 1 94.5 130 GLY A O 1
ATOM 1019 N N . VAL A 1 131 ? -4.121 13.961 -17.391 1 94.81 131 VAL A N 1
ATOM 1020 C CA . VAL A 1 131 ? -4.566 14.945 -16.406 1 94.81 131 VAL A CA 1
ATOM 1021 C C . VAL A 1 131 ? -6.051 14.758 -16.125 1 94.81 131 VAL A C 1
ATOM 1023 O O . VAL A 1 131 ? -6.484 14.844 -14.977 1 94.81 131 VAL A O 1
ATOM 1026 N N . GLU A 1 132 ? -6.84 14.469 -17.125 1 95.19 132 GLU A N 1
ATOM 1027 C CA . GLU A 1 132 ? -8.273 14.258 -16.938 1 95.19 132 GLU A CA 1
ATOM 1028 C C . GLU A 1 132 ? -8.539 12.984 -16.141 1 95.19 132 GLU A C 1
ATOM 1030 O O . GLU A 1 132 ? -9.297 13 -15.164 1 95.19 132 GLU A O 1
ATOM 1035 N N . ARG A 1 133 ? -7.945 11.844 -16.547 1 95.31 133 ARG A N 1
ATOM 1036 C CA . ARG A 1 133 ? -8.18 10.555 -15.914 1 95.31 133 ARG A CA 1
ATOM 1037 C C . ARG A 1 133 ? -7.793 10.586 -14.438 1 95.31 133 ARG A C 1
ATOM 1039 O O . ARG A 1 133 ? -8.602 10.25 -13.57 1 95.31 133 ARG A O 1
ATOM 1046 N N . TYR A 1 134 ? -6.617 11.031 -14.203 1 96.62 134 TYR A N 1
ATOM 1047 C CA . TYR A 1 134 ? -6.094 10.953 -12.844 1 96.62 134 TYR A CA 1
ATOM 1048 C C . TYR A 1 134 ? -6.625 12.094 -11.984 1 96.62 134 TYR A C 1
ATOM 1050 O O . TYR A 1 134 ? -6.797 11.945 -10.773 1 96.62 134 TYR A O 1
ATOM 1058 N N . GLY A 1 135 ? -6.848 13.25 -12.586 1 96.31 135 GLY A N 1
ATOM 1059 C CA . GLY A 1 135 ? -7.512 14.328 -11.875 1 96.31 135 GLY A CA 1
ATOM 1060 C C . GLY A 1 135 ? -8.891 13.945 -11.375 1 96.31 135 GLY A C 1
ATOM 1061 O O . GLY A 1 135 ? -9.242 14.211 -10.219 1 96.31 135 GLY A O 1
ATOM 1062 N N . LYS A 1 136 ? -9.688 13.297 -12.25 1 96.62 136 LYS A N 1
ATOM 1063 C CA . LYS A 1 136 ? -11.023 12.844 -11.883 1 96.62 136 LYS A CA 1
ATOM 1064 C C . LYS A 1 136 ? -10.969 11.844 -10.734 1 96.62 136 LYS A C 1
ATOM 1066 O O . LYS A 1 136 ? -11.742 11.938 -9.781 1 96.62 136 LYS A O 1
ATOM 1071 N N . GLU A 1 137 ? -10.07 10.898 -10.812 1 97.31 137 GLU A N 1
ATOM 1072 C CA . GLU A 1 137 ? -9.953 9.898 -9.75 1 97.31 137 GLU A CA 1
ATOM 1073 C C . GLU A 1 137 ? -9.469 10.531 -8.445 1 97.31 137 GLU A C 1
ATOM 1075 O O . GLU A 1 137 ? -9.938 10.18 -7.363 1 97.31 137 GLU A O 1
ATOM 1080 N N . THR A 1 138 ? -8.523 11.461 -8.531 1 98.06 138 THR A N 1
ATOM 1081 C CA . THR A 1 138 ? -8.016 12.156 -7.352 1 98.06 138 THR A CA 1
ATOM 1082 C C . THR A 1 138 ? -9.141 12.93 -6.664 1 98.06 138 THR A C 1
ATOM 1084 O O . THR A 1 138 ? -9.297 12.852 -5.445 1 98.06 138 THR A O 1
ATOM 1087 N N . ARG A 1 139 ? -9.953 13.625 -7.41 1 97.44 139 ARG A N 1
ATOM 1088 C CA . ARG A 1 139 ? -11.086 14.359 -6.855 1 97.44 139 ARG A CA 1
ATOM 1089 C C . ARG A 1 139 ? -12.078 13.406 -6.191 1 97.44 139 ARG A C 1
ATOM 1091 O O . ARG A 1 139 ? -12.617 13.711 -5.125 1 97.44 139 ARG A O 1
ATOM 1098 N N . ARG A 1 140 ? -12.297 12.273 -6.852 1 97.69 140 ARG A N 1
ATOM 1099 C CA . ARG A 1 140 ? -13.172 11.273 -6.266 1 97.69 140 ARG A CA 1
ATOM 1100 C C . ARG A 1 140 ? -12.648 10.812 -4.91 1 97.69 140 ARG A C 1
ATOM 1102 O O . ARG A 1 140 ? -13.406 10.727 -3.939 1 97.69 140 ARG A O 1
ATOM 1109 N N . LEU A 1 141 ? -11.391 10.555 -4.781 1 98.56 141 LEU A N 1
ATOM 1110 C CA . LEU A 1 141 ? -10.773 10.078 -3.551 1 98.56 141 LEU A CA 1
ATOM 1111 C C . LEU A 1 141 ? -10.875 11.133 -2.451 1 98.56 141 LEU A C 1
ATOM 1113 O O . LEU A 1 141 ? -11.18 10.805 -1.304 1 98.56 141 LEU A O 1
ATOM 1117 N N . TYR A 1 142 ? -10.617 12.375 -2.781 1 98.44 142 TYR A N 1
ATOM 1118 C CA . TYR A 1 142 ? -10.781 13.445 -1.802 1 98.44 142 TYR A CA 1
ATOM 1119 C C . TYR A 1 142 ? -12.227 13.555 -1.34 1 98.44 142 TYR A C 1
ATOM 1121 O O . TYR A 1 142 ? -12.492 13.867 -0.177 1 98.44 142 TYR A O 1
ATOM 1129 N N . GLY A 1 143 ? -13.172 13.305 -2.271 1 98.44 143 GLY A N 1
ATOM 1130 C CA . GLY A 1 143 ? -14.57 13.25 -1.889 1 98.44 143 GLY A CA 1
ATOM 1131 C C . GLY A 1 143 ? -14.883 12.133 -0.912 1 98.44 143 GLY A C 1
ATOM 1132 O O . GLY A 1 143 ? -15.625 12.328 0.052 1 98.44 143 GLY A O 1
ATOM 1133 N N . VAL A 1 144 ? -14.32 10.961 -1.155 1 98.75 144 VAL A N 1
ATOM 1134 C CA . VAL A 1 144 ? -14.469 9.82 -0.25 1 98.75 144 VAL A CA 1
ATOM 1135 C C . VAL A 1 144 ? -13.953 10.195 1.137 1 98.75 144 VAL A C 1
ATOM 1137 O O . VAL A 1 144 ? -14.609 9.93 2.145 1 98.75 144 VAL A O 1
ATOM 1140 N N . LEU A 1 145 ? -12.797 10.812 1.194 1 98.81 145 LEU A N 1
ATOM 1141 C CA . LEU A 1 145 ? -12.188 11.211 2.459 1 98.81 145 LEU A CA 1
ATOM 1142 C C . LEU A 1 145 ? -13.047 12.25 3.172 1 98.81 145 LEU A C 1
ATOM 1144 O O . LEU A 1 145 ? -13.227 12.188 4.391 1 98.81 145 LEU A O 1
ATOM 1148 N N . ASP A 1 146 ? -13.523 13.242 2.436 1 98.88 146 ASP A N 1
ATOM 1149 C CA . ASP A 1 146 ? -14.367 14.273 3.023 1 98.88 146 ASP A CA 1
ATOM 1150 C C . ASP A 1 146 ? -15.609 13.656 3.676 1 98.88 146 ASP A C 1
ATOM 1152 O O . ASP A 1 146 ? -15.984 14.047 4.785 1 98.88 146 ASP A O 1
ATOM 1156 N N . LYS A 1 147 ? -16.234 12.703 2.998 1 98.62 147 LYS A N 1
ATOM 1157 C CA . LYS A 1 147 ? -17.391 12.008 3.559 1 98.62 147 LYS A CA 1
ATOM 1158 C C . LYS A 1 147 ? -17 11.227 4.812 1 98.62 147 LYS A C 1
ATOM 1160 O O . LYS A 1 147 ? -17.734 11.242 5.809 1 98.62 147 LYS A O 1
ATOM 1165 N N . ARG A 1 148 ? -15.875 10.555 4.797 1 98.75 148 ARG A N 1
ATOM 1166 C CA . ARG A 1 148 ? -15.375 9.797 5.938 1 98.75 148 ARG A CA 1
ATOM 1167 C C . ARG A 1 148 ? -15.164 10.695 7.148 1 98.75 148 ARG A C 1
ATOM 1169 O O . ARG A 1 148 ? -15.375 10.273 8.289 1 98.75 148 ARG A O 1
ATOM 1176 N N . LEU A 1 149 ? -14.773 11.914 6.941 1 98.81 149 LEU A N 1
ATOM 1177 C CA . LEU A 1 149 ? -14.359 12.836 8 1 98.81 149 LEU A CA 1
ATOM 1178 C C . LEU A 1 149 ? -15.555 13.602 8.547 1 98.81 149 LEU A C 1
ATOM 1180 O O . LEU A 1 149 ? -15.414 14.367 9.508 1 98.81 149 LEU A O 1
ATOM 1184 N N . ALA A 1 150 ? -16.734 13.438 7.934 1 98.69 150 ALA A N 1
ATOM 1185 C CA . ALA A 1 150 ? -17.938 14.078 8.477 1 98.69 150 ALA A CA 1
ATOM 1186 C C . ALA A 1 150 ? -18.188 13.641 9.914 1 98.69 150 ALA A C 1
ATOM 1188 O O . ALA A 1 150 ? -18.375 12.453 10.18 1 98.69 150 ALA A O 1
ATOM 1189 N N . GLY A 1 151 ? -18.094 14.602 10.828 1 98.31 151 GLY A N 1
ATOM 1190 C CA . GLY A 1 151 ? -18.344 14.328 12.234 1 98.31 151 GLY A CA 1
ATOM 1191 C C . GLY A 1 151 ? -17.156 13.688 12.938 1 98.31 151 GLY A C 1
ATOM 1192 O O . GLY A 1 151 ? -17.297 13.18 14.047 1 98.31 151 GLY A O 1
ATOM 1193 N N . ARG A 1 152 ? -16.016 13.672 12.312 1 98.5 152 ARG A N 1
ATOM 1194 C CA . ARG A 1 152 ? -14.828 13.055 12.883 1 98.5 152 ARG A CA 1
ATOM 1195 C C . ARG A 1 152 ? -13.664 14.039 12.922 1 98.5 152 ARG A C 1
ATOM 1197 O O . ARG A 1 152 ? -13.516 14.867 12.031 1 98.5 152 ARG A O 1
ATOM 1204 N N . GLU A 1 153 ? -12.852 13.875 13.898 1 98.69 153 GLU A N 1
ATOM 1205 C CA . GLU A 1 153 ? -11.648 14.703 13.992 1 98.69 153 GLU A CA 1
ATOM 1206 C C . GLU A 1 153 ? -10.492 14.094 13.203 1 98.69 153 GLU A C 1
ATOM 1208 O O . GLU A 1 153 ? -9.664 14.812 12.656 1 98.69 153 GLU A O 1
ATOM 1213 N N . PHE A 1 154 ? -10.453 12.773 13.211 1 98.94 154 PHE A N 1
ATOM 1214 C CA . PHE A 1 154 ? -9.406 12.023 12.523 1 98.94 154 PHE A CA 1
ATOM 1215 C C . PHE A 1 154 ? -10 10.914 11.664 1 98.94 154 PHE A C 1
ATOM 1217 O O . PHE A 1 154 ? -11.203 10.641 11.742 1 98.94 154 PHE A O 1
ATOM 1224 N N . VAL A 1 155 ? -9.289 10.32 10.836 1 98.88 155 VAL A N 1
ATOM 1225 C CA . VAL A 1 155 ? -9.805 9.492 9.758 1 98.88 155 VAL A CA 1
ATOM 1226 C C . VAL A 1 155 ? -10.352 8.18 10.32 1 98.88 155 VAL A C 1
ATOM 1228 O O . VAL A 1 155 ? -11.422 7.723 9.922 1 98.88 155 VAL A O 1
ATOM 1231 N N . ALA A 1 156 ? -9.609 7.555 11.32 1 98.75 156 ALA A N 1
ATOM 1232 C CA . ALA A 1 156 ? -9.961 6.184 11.68 1 98.75 156 ALA A CA 1
ATOM 1233 C C . ALA A 1 156 ? -10.023 6.012 13.195 1 98.75 156 ALA A C 1
ATOM 1235 O O . ALA A 1 156 ? -10.359 4.934 13.688 1 98.75 156 ALA A O 1
ATOM 1236 N N . THR A 1 157 ? -9.602 7.055 13.922 1 98.69 157 THR A N 1
ATOM 1237 C CA . THR A 1 157 ? -9.547 6.977 15.375 1 98.69 157 THR A CA 1
ATOM 1238 C C . THR A 1 157 ? -10.211 8.195 16 1 98.69 157 THR A C 1
ATOM 1240 O O . THR A 1 157 ? -10.438 9.203 15.336 1 98.69 157 THR A O 1
ATOM 1243 N N . GLU A 1 158 ? -10.555 8.055 17.266 1 97.5 158 GLU A N 1
ATOM 1244 C CA . GLU A 1 158 ? -11.109 9.141 18.062 1 97.5 158 GLU A CA 1
ATOM 1245 C C . GLU A 1 158 ? -10.094 9.633 19.094 1 97.5 158 GLU A C 1
ATOM 1247 O O . GLU A 1 158 ? -9.352 8.844 19.672 1 97.5 158 GLU A O 1
ATOM 1252 N N . GLY A 1 159 ? -10.039 10.93 19.297 1 97.12 159 GLY A N 1
ATOM 1253 C CA . GLY A 1 159 ? -9.219 11.516 20.344 1 97.12 159 GLY A CA 1
ATOM 1254 C C . GLY A 1 159 ? -7.809 11.844 19.891 1 97.12 159 GLY A C 1
ATOM 1255 O O . GLY A 1 159 ? -7.246 12.867 20.297 1 97.12 159 GLY A O 1
ATOM 1256 N N . GLU A 1 160 ? -7.238 11.016 19.078 1 97.88 160 GLU A N 1
ATOM 1257 C CA . GLU A 1 160 ? -5.902 11.234 18.531 1 97.88 160 GLU A CA 1
ATOM 1258 C C . GLU A 1 160 ? -5.785 10.695 17.109 1 97.88 160 GLU A C 1
ATOM 1260 O O . GLU A 1 160 ? -6.539 9.797 16.719 1 97.88 160 GLU A O 1
ATOM 1265 N N . PRO A 1 161 ? -4.824 11.234 16.312 1 98.88 161 PRO A N 1
ATOM 1266 C CA . PRO A 1 161 ? -4.633 10.672 14.969 1 98.88 161 PRO A CA 1
ATOM 1267 C C . PRO A 1 161 ? -4.004 9.281 14.992 1 98.88 161 PRO A C 1
ATOM 1269 O O . PRO A 1 161 ? -3.59 8.812 16.062 1 98.88 161 PRO A O 1
ATOM 1272 N N . SER A 1 162 ? -4.055 8.602 13.914 1 98.94 162 SER A N 1
ATOM 1273 C CA . SER A 1 162 ? -3.363 7.332 13.719 1 98.94 162 SER A CA 1
ATOM 1274 C C . SER A 1 162 ? -2.334 7.43 12.594 1 98.94 162 SER A C 1
ATOM 1276 O O . SER A 1 162 ? -2.195 8.477 11.961 1 98.94 162 SER A O 1
ATOM 1278 N N . VAL A 1 163 ? -1.632 6.352 12.328 1 98.94 163 VAL A N 1
ATOM 1279 C CA . VAL A 1 163 ? -0.651 6.293 11.25 1 98.94 163 VAL A CA 1
ATOM 1280 C C . VAL A 1 163 ? -1.347 6.504 9.906 1 98.94 163 VAL A C 1
ATOM 1282 O O . VAL A 1 163 ? -0.722 6.949 8.945 1 98.94 163 VAL A O 1
ATOM 1285 N N . ALA A 1 164 ? -2.676 6.176 9.766 1 98.94 164 ALA A N 1
ATOM 1286 C CA . ALA A 1 164 ? -3.416 6.461 8.539 1 98.94 164 ALA A CA 1
ATOM 1287 C C . ALA A 1 164 ? -3.473 7.961 8.266 1 98.94 164 ALA A C 1
ATOM 1289 O O . ALA A 1 164 ? -3.361 8.398 7.121 1 98.94 164 ALA A O 1
ATOM 1290 N N . ASP A 1 165 ? -3.643 8.781 9.328 1 99 165 ASP A N 1
ATOM 1291 C CA . ASP A 1 165 ? -3.656 10.227 9.164 1 99 165 ASP A CA 1
ATOM 1292 C C . ASP A 1 165 ? -2.312 10.742 8.648 1 99 165 ASP A C 1
ATOM 1294 O O . ASP A 1 165 ? -2.266 11.617 7.781 1 99 165 ASP A O 1
ATOM 1298 N N . PHE A 1 166 ? -1.199 10.195 9.18 1 98.94 166 PHE A N 1
ATOM 1299 C CA . PHE A 1 166 ? 0.127 10.609 8.742 1 98.94 166 PHE A CA 1
ATOM 1300 C C . PHE A 1 166 ? 0.339 10.273 7.27 1 98.94 166 PHE A C 1
ATOM 1302 O O . PHE A 1 166 ? 0.881 11.086 6.512 1 98.94 166 PHE A O 1
ATOM 1309 N N . ALA A 1 167 ? -0.085 9.062 6.891 1 98.94 167 ALA A N 1
ATOM 1310 C CA . ALA A 1 167 ? 0.046 8.625 5.504 1 98.94 167 ALA A CA 1
ATOM 1311 C C . ALA A 1 167 ? -0.73 9.539 4.562 1 98.94 167 ALA A C 1
ATOM 1313 O O . ALA A 1 167 ? -0.224 9.93 3.508 1 98.94 167 ALA A O 1
ATOM 1314 N N . ILE A 1 168 ? -1.932 9.883 4.922 1 98.94 168 ILE A N 1
ATOM 1315 C CA . ILE A 1 168 ? -2.822 10.688 4.094 1 98.94 168 ILE A CA 1
ATOM 1316 C C . ILE A 1 168 ? -2.314 12.125 4.039 1 98.94 168 ILE A C 1
ATOM 1318 O O . ILE A 1 168 ? -2.303 12.742 2.973 1 98.94 168 ILE A O 1
ATOM 1322 N N . LEU A 1 169 ? -1.836 12.688 5.141 1 98.88 169 LEU A N 1
ATOM 1323 C CA . LEU A 1 169 ? -1.381 14.062 5.254 1 98.88 169 LEU A CA 1
ATOM 1324 C C . LEU A 1 169 ? -0.197 14.328 4.332 1 98.88 169 LEU A C 1
ATOM 1326 O O . LEU A 1 169 ? -0.077 15.414 3.76 1 98.88 169 LEU A O 1
ATOM 1330 N N . GLY A 1 170 ? 0.72 13.336 4.188 1 98.44 170 GLY A N 1
ATOM 1331 C CA . GLY A 1 170 ? 1.861 13.477 3.297 1 98.44 170 GLY A CA 1
ATOM 1332 C C . GLY A 1 170 ? 1.473 13.898 1.892 1 98.44 170 GLY A C 1
ATOM 1333 O O . GLY A 1 170 ? 2.123 14.758 1.292 1 98.44 170 GLY A O 1
ATOM 1334 N N . TRP A 1 171 ? 0.372 13.375 1.399 1 98.19 171 TRP A N 1
ATOM 1335 C CA . TRP A 1 171 ? -0.069 13.68 0.042 1 98.19 171 TRP A CA 1
ATOM 1336 C C . TRP A 1 171 ? -1.009 14.875 0.028 1 98.19 171 TRP A C 1
ATOM 1338 O O . TRP A 1 171 ? -0.969 15.695 -0.896 1 98.19 171 TRP A O 1
ATOM 1348 N N . ALA A 1 172 ? -1.881 15 1.043 1 98 172 ALA A N 1
ATOM 1349 C CA . ALA A 1 172 ? -2.789 16.141 1.117 1 98 172 ALA A CA 1
ATOM 1350 C C . ALA A 1 172 ? -2.016 17.453 1.17 1 98 172 ALA A C 1
ATOM 1352 O O . ALA A 1 172 ? -2.518 18.5 0.739 1 98 172 ALA A O 1
ATOM 1353 N N . TRP A 1 173 ? -0.793 17.359 1.634 1 97.06 173 TRP A N 1
ATOM 1354 C CA . TRP A 1 173 ? 0.106 18.5 1.718 1 97.06 173 TRP A CA 1
ATOM 1355 C C . TRP A 1 173 ? 0.324 19.125 0.344 1 97.06 173 TRP A C 1
ATOM 1357 O O . TRP A 1 173 ? 0.559 20.328 0.232 1 97.06 173 TRP A O 1
ATOM 1367 N N . ARG A 1 174 ? 0.145 18.375 -0.709 1 96.25 174 ARG A N 1
ATOM 1368 C CA . ARG A 1 174 ? 0.369 18.844 -2.072 1 96.25 174 ARG A CA 1
ATOM 1369 C C . ARG A 1 174 ? -0.95 19 -2.818 1 96.25 174 ARG A C 1
ATOM 1371 O O . ARG A 1 174 ? -0.985 18.953 -4.051 1 96.25 174 ARG A O 1
ATOM 1378 N N . HIS A 1 175 ? -2.074 19.234 -2.174 1 95.12 175 HIS A N 1
ATOM 1379 C CA . HIS A 1 175 ? -3.404 19.234 -2.775 1 95.12 175 HIS A CA 1
ATOM 1380 C C . HIS A 1 175 ? -3.508 20.281 -3.879 1 95.12 175 HIS A C 1
ATOM 1382 O O . HIS A 1 175 ? -4.21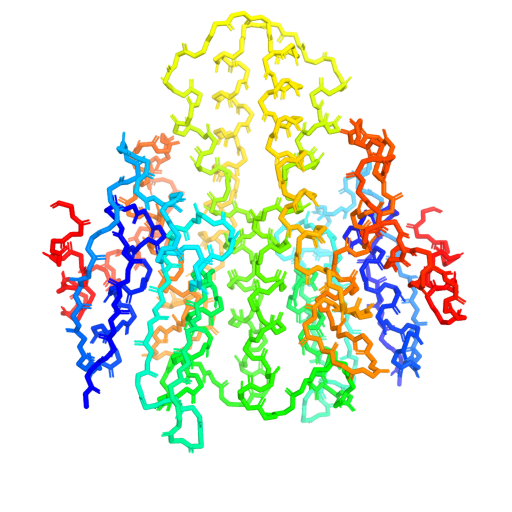5 20.078 -4.867 1 95.12 175 HIS A O 1
ATOM 1388 N N . GLU A 1 176 ? -2.82 21.391 -3.842 1 92.69 176 GLU A N 1
ATOM 1389 C CA . GLU A 1 176 ? -2.885 22.422 -4.883 1 92.69 176 GLU A CA 1
ATOM 1390 C C . GLU A 1 176 ? -2.314 21.906 -6.199 1 92.69 176 GLU A C 1
ATOM 1392 O O . GLU A 1 176 ? -2.85 22.188 -7.27 1 92.69 176 GLU A O 1
ATOM 1397 N N . ARG A 1 177 ? -1.277 21.141 -6.102 1 92.12 177 ARG A N 1
ATOM 1398 C CA . ARG A 1 177 ? -0.642 20.578 -7.289 1 92.12 177 ARG A CA 1
ATOM 1399 C C . ARG A 1 177 ? -1.503 19.469 -7.898 1 92.12 177 ARG A C 1
ATOM 1401 O O . ARG A 1 177 ? -1.314 19.109 -9.062 1 92.12 177 ARG A O 1
ATOM 1408 N N . HIS A 1 178 ? -2.402 18.906 -7.09 1 92.88 178 HIS A N 1
ATOM 1409 C CA . HIS A 1 178 ? -3.34 17.906 -7.59 1 92.88 178 HIS A CA 1
ATOM 1410 C C . HIS A 1 178 ? -4.504 18.562 -8.328 1 92.88 178 HIS A C 1
ATOM 1412 O O . HIS A 1 178 ? -5.352 17.875 -8.898 1 92.88 178 HIS A O 1
ATOM 1418 N N . LEU A 1 179 ? -4.59 19.859 -8.266 1 90.81 179 LEU A N 1
ATOM 1419 C CA . LEU A 1 179 ? -5.68 20.625 -8.859 1 90.81 179 LEU A CA 1
ATOM 1420 C C . LEU A 1 179 ? -7 20.344 -8.148 1 90.81 179 LEU A C 1
ATOM 1422 O O . LEU A 1 179 ? -8.039 20.188 -8.797 1 90.81 179 LEU A O 1
ATOM 1426 N N . VAL A 1 180 ? -6.891 20.078 -6.832 1 90.75 180 VAL A N 1
ATOM 1427 C CA . VAL A 1 180 ? -8.07 19.844 -6.008 1 90.75 180 VAL A CA 1
ATOM 1428 C C . VAL A 1 180 ? -8.148 20.906 -4.906 1 90.75 180 VAL A C 1
ATOM 1430 O O . VAL A 1 180 ? -7.578 20.719 -3.826 1 90.75 180 VAL A O 1
ATOM 1433 N N . PRO A 1 181 ? -8.836 21.938 -5.172 1 87.94 181 PRO A N 1
ATOM 1434 C CA . PRO A 1 181 ? -9.078 22.875 -4.07 1 87.94 181 PRO A CA 1
ATOM 1435 C C . PRO A 1 181 ? -10.023 22.312 -3.012 1 87.94 181 PRO A C 1
ATOM 1437 O O . PRO A 1 181 ? -10.836 21.438 -3.309 1 87.94 181 PRO A O 1
ATOM 1440 N N . PHE A 1 182 ? -9.836 22.719 -1.735 1 94.06 182 PHE A N 1
ATOM 1441 C CA . PHE A 1 182 ? -10.617 22.172 -0.63 1 94.06 182 PHE A CA 1
ATOM 1442 C C . PHE A 1 182 ? -11.945 22.922 -0.488 1 94.06 182 PHE A C 1
ATOM 1444 O O . PHE A 1 182 ? -12.727 22.641 0.424 1 94.06 182 PHE A O 1
ATOM 1451 N N . ASP A 1 183 ? -12.32 23.828 -1.396 1 92.88 183 ASP A N 1
ATOM 1452 C CA . ASP A 1 183 ? -13.477 24.703 -1.286 1 92.88 183 ASP A CA 1
ATOM 1453 C C . ASP A 1 183 ? -14.758 23.906 -1.093 1 92.88 183 ASP A C 1
ATOM 1455 O O . ASP A 1 183 ? -15.625 24.297 -0.309 1 92.88 183 ASP A O 1
ATOM 1459 N N . ASP A 1 184 ? -14.969 22.812 -1.738 1 94.94 184 ASP A N 1
ATOM 1460 C CA . ASP A 1 184 ? -16.188 22.016 -1.631 1 94.94 184 ASP A CA 1
ATOM 1461 C C . ASP A 1 184 ? -15.953 20.766 -0.776 1 94.94 184 ASP A C 1
ATOM 1463 O O . ASP A 1 184 ? -16.719 19.797 -0.849 1 94.94 184 ASP A O 1
ATOM 1467 N N . LEU A 1 185 ? -14.867 20.781 0.048 1 98.31 185 LEU A N 1
ATOM 1468 C CA . LEU A 1 185 ? -14.484 19.672 0.909 1 98.31 185 LEU A CA 1
ATOM 1469 C C . LEU A 1 185 ? -14.25 20.156 2.34 1 98.31 185 LEU A C 1
ATOM 1471 O O . LEU A 1 185 ? -13.133 20.047 2.855 1 98.31 185 LEU A O 1
ATOM 1475 N N . PRO A 1 186 ? -15.266 20.578 2.984 1 98.56 186 PRO A N 1
ATOM 1476 C CA . PRO A 1 186 ? -15.102 21.281 4.262 1 98.56 186 PRO A CA 1
ATOM 1477 C C . PRO A 1 186 ? -14.547 20.375 5.363 1 98.56 186 PRO A C 1
ATOM 1479 O O . PRO A 1 186 ? -13.773 20.844 6.207 1 98.56 186 PRO A O 1
ATOM 1482 N N . ASN A 1 187 ? -15.016 19.109 5.398 1 98.88 187 ASN A N 1
ATOM 1483 C CA . ASN A 1 187 ? -14.516 18.203 6.438 1 98.88 187 ASN A CA 1
ATOM 1484 C C . ASN A 1 187 ? -13.023 17.922 6.254 1 98.88 187 ASN A C 1
ATOM 1486 O O . ASN A 1 187 ? -12.281 17.859 7.23 1 98.88 187 ASN A O 1
ATOM 1490 N N . LEU A 1 188 ? -12.688 17.75 5.02 1 98.69 188 LEU A N 1
ATOM 1491 C CA . LEU A 1 188 ? -11.281 17.547 4.695 1 98.69 188 LEU A CA 1
ATOM 1492 C C . LEU A 1 188 ? -10.461 18.766 5.055 1 98.69 188 LEU A C 1
ATOM 1494 O O . LEU A 1 188 ? -9.367 18.656 5.621 1 98.69 188 LEU A O 1
ATOM 1498 N N . ALA A 1 189 ? -10.945 19.938 4.691 1 98.56 189 ALA A N 1
ATOM 1499 C CA . ALA A 1 189 ? -10.25 21.188 5.016 1 98.56 189 ALA A CA 1
ATOM 1500 C C . ALA A 1 189 ? -10.047 21.328 6.52 1 98.56 189 ALA A C 1
ATOM 1502 O O . ALA A 1 189 ? -8.961 21.688 6.973 1 98.56 189 ALA A O 1
ATOM 1503 N N . ALA A 1 190 ? -11.055 21.031 7.281 1 98.81 190 ALA A N 1
ATOM 1504 C CA . ALA A 1 190 ? -10.977 21.109 8.734 1 98.81 190 ALA A CA 1
ATOM 1505 C C . ALA A 1 190 ? -9.961 20.125 9.289 1 98.81 190 ALA A C 1
ATOM 1507 O O . ALA A 1 190 ? -9.18 20.469 10.18 1 98.81 190 ALA A O 1
ATOM 1508 N N . TRP A 1 191 ? -9.984 18.906 8.789 1 98.88 191 TRP A N 1
ATOM 1509 C CA . TRP A 1 191 ? -9.023 17.875 9.188 1 98.88 191 TRP A CA 1
ATOM 1510 C C . TRP A 1 191 ? -7.598 18.312 8.867 1 98.88 191 TRP A C 1
ATOM 1512 O O . TRP A 1 191 ? -6.699 18.172 9.703 1 98.88 191 TRP A O 1
ATOM 1522 N N . TYR A 1 192 ? -7.414 18.828 7.637 1 98.69 192 TYR A N 1
ATOM 1523 C CA . TYR A 1 19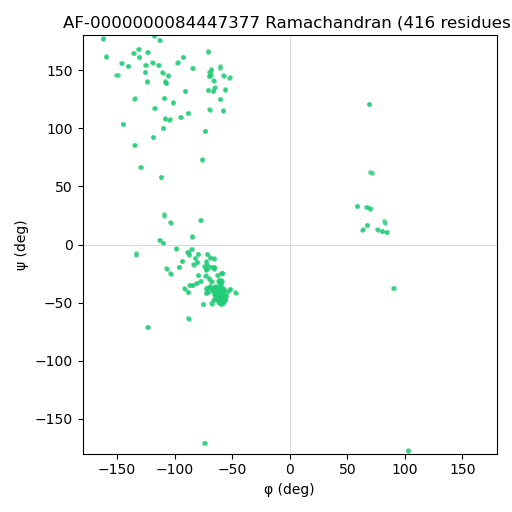2 ? -6.098 19.281 7.203 1 98.69 192 TYR A CA 1
ATOM 1524 C C . TYR A 1 192 ? -5.559 20.359 8.125 1 98.69 192 TYR A C 1
ATOM 1526 O O . TYR A 1 192 ? -4.418 20.281 8.586 1 98.69 192 TYR A O 1
ATOM 1534 N N . ASP A 1 193 ? -6.367 21.344 8.422 1 98.56 193 ASP A N 1
ATOM 1535 C CA . ASP A 1 193 ? -5.973 22.422 9.32 1 98.56 193 ASP A CA 1
ATOM 1536 C C . ASP A 1 193 ? -5.641 21.891 10.711 1 98.56 193 ASP A C 1
ATOM 1538 O O . ASP A 1 193 ? -4.66 22.312 11.328 1 98.56 193 ASP A O 1
ATOM 1542 N N . ARG A 1 194 ? -6.449 20.984 11.188 1 98.81 194 ARG A N 1
ATOM 1543 C CA . ARG A 1 194 ? -6.234 20.375 12.5 1 98.81 194 ARG A CA 1
ATOM 1544 C C . ARG A 1 194 ? -4.902 19.641 12.555 1 98.81 194 ARG A C 1
ATOM 1546 O O . ARG A 1 194 ? -4.141 19.797 13.508 1 98.81 194 ARG A O 1
ATOM 1553 N N . MET A 1 195 ? -4.633 18.844 11.578 1 98.88 195 MET A N 1
ATOM 1554 C CA . MET A 1 195 ? -3.381 18.094 11.531 1 98.88 195 MET A CA 1
ATOM 1555 C C . MET A 1 195 ? -2.184 19.031 11.438 1 98.88 195 MET A C 1
ATOM 1557 O O . MET A 1 195 ? -1.213 18.875 12.188 1 98.88 195 MET A O 1
ATOM 1561 N N . MET A 1 196 ? -2.289 20.047 10.57 1 98.62 196 MET A N 1
ATOM 1562 C CA . MET A 1 196 ? -1.175 20.953 10.32 1 98.62 196 MET A CA 1
ATOM 1563 C C . MET A 1 196 ? -0.94 21.875 11.516 1 98.62 196 MET A C 1
ATOM 1565 O O . MET A 1 196 ? 0.125 22.484 11.641 1 98.62 196 MET A O 1
ATOM 1569 N N . ALA A 1 197 ? -1.897 22 12.398 1 98.69 197 ALA A N 1
ATOM 1570 C CA . ALA A 1 197 ? -1.784 22.859 13.578 1 98.69 197 ALA A CA 1
ATOM 1571 C C . ALA A 1 197 ? -1.056 22.141 14.711 1 98.69 197 ALA A C 1
ATOM 1573 O O . ALA A 1 197 ? -0.636 22.766 15.688 1 98.69 197 ALA A O 1
ATOM 1574 N N . ARG A 1 198 ? -0.951 20.844 14.656 1 98.81 198 ARG A N 1
ATOM 1575 C CA . ARG A 1 198 ? -0.262 20.094 15.703 1 98.81 198 ARG A CA 1
ATOM 1576 C C . ARG A 1 198 ? 1.224 20.438 15.734 1 98.81 198 ARG A C 1
ATOM 1578 O O . ARG A 1 198 ? 1.903 20.359 14.703 1 98.81 198 ARG A O 1
ATOM 1585 N N . PRO A 1 199 ? 1.803 20.656 16.875 1 98.81 199 PRO A N 1
ATOM 1586 C CA . PRO A 1 199 ? 3.197 21.094 16.953 1 98.81 199 PRO A CA 1
ATOM 1587 C C . PRO A 1 199 ? 4.176 20.078 16.391 1 98.81 199 PRO A C 1
ATOM 1589 O O . PRO A 1 199 ? 5.102 20.422 15.664 1 98.81 199 PRO A O 1
A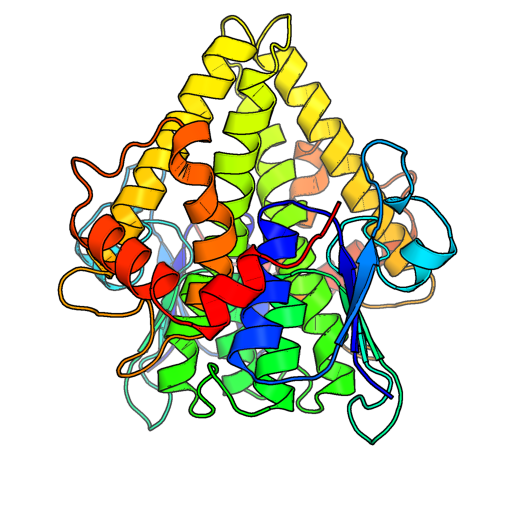TOM 1592 N N . ALA A 1 200 ? 4.004 18.859 16.688 1 98.81 200 ALA A N 1
ATOM 1593 C CA . ALA A 1 200 ? 4.91 17.812 16.219 1 98.81 200 ALA A CA 1
ATOM 1594 C C . ALA A 1 200 ? 4.809 17.641 14.703 1 98.81 200 ALA A C 1
ATOM 1596 O O . ALA A 1 200 ? 5.812 17.406 14.031 1 98.81 200 ALA A O 1
ATOM 1597 N N . THR A 1 201 ? 3.607 17.75 14.148 1 98.88 201 THR A N 1
ATOM 1598 C CA . THR A 1 201 ? 3.398 17.688 12.703 1 98.88 201 THR A CA 1
ATOM 1599 C C . THR A 1 201 ? 4.102 18.844 12.008 1 98.88 201 THR A C 1
ATOM 1601 O O . THR A 1 201 ? 4.785 18.656 11 1 98.88 201 THR A O 1
ATOM 1604 N N . LYS A 1 202 ? 3.967 20.016 12.531 1 98.75 202 LYS A N 1
ATOM 1605 C CA . LYS A 1 202 ? 4.664 21.188 11.984 1 98.75 202 LYS A CA 1
ATOM 1606 C C . LYS A 1 202 ? 6.168 20.953 11.938 1 98.75 202 LYS A C 1
ATOM 1608 O O . LYS A 1 202 ? 6.816 21.234 10.93 1 98.75 202 LYS A O 1
ATOM 1613 N N . ARG A 1 203 ? 6.723 20.422 13.016 1 98.69 203 ARG A N 1
ATOM 1614 C CA . ARG A 1 203 ? 8.148 20.125 13.047 1 98.69 203 ARG A CA 1
ATOM 1615 C C . ARG A 1 203 ? 8.523 19.109 11.969 1 98.69 203 ARG A C 1
ATOM 1617 O O . ARG A 1 203 ? 9.57 19.219 11.328 1 98.69 203 ARG A O 1
ATOM 1624 N N . GLY A 1 204 ? 7.652 18.109 11.773 1 98.75 204 GLY A N 1
ATOM 1625 C CA . GLY A 1 204 ? 7.895 17.109 10.75 1 98.75 204 GLY A CA 1
ATOM 1626 C C . GLY A 1 204 ? 8.008 17.688 9.359 1 98.75 204 GLY A C 1
ATOM 1627 O O . GLY A 1 204 ? 8.828 17.234 8.555 1 98.75 204 GLY A O 1
ATOM 1628 N N . PHE A 1 205 ? 7.172 18.734 9.07 1 98.44 205 PHE A N 1
ATOM 1629 C CA . PHE A 1 205 ? 7.168 19.344 7.746 1 98.44 205 PHE A CA 1
ATOM 1630 C C . PHE A 1 205 ? 8.297 20.359 7.613 1 98.44 205 PHE A C 1
ATOM 1632 O O . PHE A 1 205 ? 8.633 20.781 6.504 1 98.44 205 PHE A O 1
ATOM 1639 N N . GLU A 1 206 ? 8.93 20.703 8.711 1 98.06 206 GLU A N 1
ATOM 1640 C CA . GLU A 1 206 ? 10.008 21.688 8.688 1 98.06 206 GLU A CA 1
ATOM 1641 C C . GLU A 1 206 ? 11.367 21 8.539 1 98.06 206 GLU A C 1
ATOM 1643 O O . GLU A 1 206 ? 12.375 21.672 8.266 1 98.06 206 GLU A O 1
ATOM 1648 N N . ILE A 1 207 ? 11.391 19.703 8.742 1 97.69 207 ILE A N 1
ATOM 1649 C CA . ILE A 1 207 ? 12.641 18.953 8.594 1 97.69 207 ILE A CA 1
ATOM 1650 C C . ILE A 1 207 ? 13.141 19.094 7.16 1 97.69 207 ILE A C 1
ATOM 1652 O O . ILE A 1 207 ? 12.406 18.828 6.211 1 97.69 207 ILE A O 1
ATOM 1656 N N . PRO A 1 208 ? 14.344 19.531 6.98 1 97.25 208 PRO A N 1
ATOM 1657 C CA . PRO A 1 208 ? 14.867 19.594 5.617 1 97.25 208 PRO A CA 1
ATOM 1658 C C . PRO A 1 208 ? 15.125 18.203 5.027 1 97.25 208 PRO A C 1
ATOM 1660 O O . PRO A 1 208 ? 15.977 17.469 5.52 1 97.25 208 PRO A O 1
ATOM 1663 N N . LEU A 1 209 ? 14.453 17.797 3.984 1 96.44 209 LEU A N 1
ATOM 1664 C CA . LEU A 1 209 ? 14.594 16.469 3.387 1 96.44 209 LEU A CA 1
ATOM 1665 C C . LEU A 1 209 ? 15.273 16.547 2.027 1 96.44 209 LEU A C 1
ATOM 1667 O O . LEU A 1 209 ? 15.391 15.547 1.32 1 96.44 209 LEU A O 1
ATOM 1671 N N . SER A 1 210 ? 15.664 17.766 1.568 1 92.88 210 SER A N 1
ATOM 1672 C CA . SER A 1 210 ? 16.422 17.984 0.34 1 92.88 210 SER A CA 1
ATOM 1673 C C . SER A 1 210 ? 17.25 19.266 0.425 1 92.88 210 SER A C 1
ATOM 1675 O O . SER A 1 210 ? 16.984 20.109 1.273 1 92.88 210 SER A O 1
ATOM 1677 N N . MET B 1 1 ? 21.688 4.332 19.969 1 74.62 1 MET B N 1
ATOM 1678 C CA . MET B 1 1 ? 21.781 4.969 18.656 1 74.62 1 MET B CA 1
ATOM 1679 C C . MET B 1 1 ? 20.391 5.195 18.062 1 74.62 1 MET B C 1
ATOM 1681 O O . MET B 1 1 ? 19.422 4.543 18.469 1 74.62 1 MET B O 1
ATOM 1685 N N . SER B 1 2 ? 20.156 6.34 17.203 1 94.56 2 SER B N 1
ATOM 1686 C CA . SER B 1 2 ? 18.844 6.82 16.812 1 94.56 2 SER B CA 1
ATOM 1687 C C . SER B 1 2 ? 18.453 6.305 15.422 1 94.56 2 SER B C 1
ATOM 1689 O O . SER B 1 2 ? 19.312 5.824 14.68 1 94.56 2 SER B O 1
ATOM 1691 N N . ILE B 1 3 ? 17.266 6.215 15.086 1 98.75 3 ILE B N 1
ATOM 1692 C CA . ILE B 1 3 ? 16.734 5.848 13.773 1 98.75 3 ILE B CA 1
ATOM 1693 C C . ILE B 1 3 ? 17.297 6.777 12.711 1 98.75 3 ILE B C 1
ATOM 1695 O O . ILE B 1 3 ? 17.422 7.984 12.93 1 98.75 3 ILE B O 1
ATOM 1699 N N . THR B 1 4 ? 17.766 6.176 11.586 1 98.88 4 THR B N 1
ATOM 1700 C CA . THR B 1 4 ? 18.125 6.961 10.406 1 98.88 4 THR B CA 1
ATOM 1701 C C . THR B 1 4 ? 17.031 6.898 9.359 1 98.88 4 THR B C 1
ATOM 1703 O O . THR B 1 4 ? 16.625 5.812 8.93 1 98.88 4 THR B O 1
ATOM 1706 N N . LEU B 1 5 ? 16.5 8.047 8.984 1 98.94 5 LEU B N 1
ATOM 1707 C CA . LEU B 1 5 ? 15.516 8.18 7.914 1 98.94 5 LEU B CA 1
ATOM 1708 C C . LEU B 1 5 ? 16.188 8.516 6.59 1 98.94 5 LEU B C 1
ATOM 1710 O O . LEU B 1 5 ? 16.766 9.594 6.438 1 98.94 5 LEU B O 1
ATOM 1714 N N . HIS B 1 6 ? 16.203 7.578 5.664 1 98.94 6 HIS B N 1
ATOM 1715 C CA . HIS B 1 6 ? 16.656 7.793 4.293 1 98.94 6 HIS B CA 1
ATOM 1716 C C . HIS B 1 6 ? 15.516 8.266 3.4 1 98.94 6 HIS B C 1
ATOM 1718 O O . HIS B 1 6 ? 14.562 7.523 3.154 1 98.94 6 HIS B O 1
ATOM 1724 N N . THR B 1 7 ? 15.633 9.547 2.928 1 98.75 7 THR B N 1
ATOM 1725 C CA . THR B 1 7 ? 14.445 10.062 2.25 1 98.75 7 THR B CA 1
ATOM 1726 C C . THR B 1 7 ? 14.797 11.273 1.396 1 98.75 7 THR B C 1
ATOM 1728 O O . THR B 1 7 ? 15.969 11.602 1.224 1 98.75 7 THR B O 1
ATOM 1731 N N . TRP B 1 8 ? 13.891 11.781 0.72 1 98.38 8 TRP B N 1
ATOM 1732 C CA . TRP B 1 8 ? 13.852 13.008 -0.06 1 98.38 8 TRP B CA 1
ATOM 1733 C C . TRP B 1 8 ? 12.555 13.773 0.185 1 98.38 8 TRP B C 1
ATOM 1735 O O . TRP B 1 8 ? 11.633 13.25 0.819 1 98.38 8 TRP B O 1
ATOM 1745 N N . ASN B 1 9 ? 12.508 15.07 -0.212 1 97.88 9 ASN B N 1
ATOM 1746 C CA . ASN B 1 9 ? 11.359 15.93 0.071 1 97.88 9 ASN B CA 1
ATOM 1747 C C . ASN B 1 9 ? 10.188 15.617 -0.854 1 97.88 9 ASN B C 1
ATOM 1749 O O . ASN B 1 9 ? 9.844 16.422 -1.716 1 97.88 9 ASN B O 1
ATOM 1753 N N . THR B 1 10 ? 9.555 14.531 -0.623 1 97.75 10 THR B N 1
ATOM 1754 C CA . THR B 1 10 ? 8.359 14.07 -1.328 1 97.75 10 THR B CA 1
ATOM 1755 C C . THR B 1 10 ? 7.223 13.812 -0.348 1 97.75 10 THR B C 1
ATOM 1757 O O . THR B 1 10 ? 7.445 13.727 0.862 1 97.75 10 THR B O 1
ATOM 1760 N N . PRO B 1 11 ? 6.008 13.664 -0.8 1 98.25 11 PRO B N 1
ATOM 1761 C CA . PRO B 1 11 ? 4.879 13.312 0.066 1 98.25 11 PRO B CA 1
ATOM 1762 C C . PRO B 1 11 ? 5.137 12.055 0.895 1 98.25 11 PRO B C 1
ATOM 1764 O O . PRO B 1 11 ? 4.801 12.016 2.082 1 98.25 11 PRO B O 1
ATOM 1767 N N . ASN B 1 12 ? 5.773 11.031 0.287 1 98.62 12 ASN B N 1
ATOM 1768 C CA . ASN B 1 12 ? 6.023 9.773 0.992 1 98.62 12 ASN B CA 1
ATOM 1769 C C . ASN B 1 12 ? 7.078 9.945 2.08 1 98.62 12 ASN B C 1
ATOM 1771 O O . ASN B 1 12 ? 7.016 9.289 3.121 1 98.62 12 ASN B O 1
ATOM 1775 N N . GLY B 1 13 ? 8.102 10.766 1.805 1 98.75 13 GLY B N 1
ATOM 1776 C CA . GLY B 1 13 ? 9.078 11.07 2.844 1 98.75 13 GLY B CA 1
ATOM 1777 C C . GLY B 1 13 ? 8.469 11.805 4.027 1 98.75 13 GLY B C 1
ATOM 1778 O O . GLY B 1 13 ? 8.797 11.5 5.18 1 98.75 13 GLY B O 1
ATOM 1779 N N . ARG B 1 14 ? 7.555 12.695 3.74 1 98.81 14 ARG B N 1
ATOM 1780 C CA . ARG B 1 14 ? 6.938 13.523 4.77 1 98.81 14 ARG B CA 1
ATOM 1781 C C . ARG B 1 14 ? 6.062 12.688 5.699 1 98.81 14 ARG B C 1
ATOM 1783 O O . ARG B 1 14 ? 5.965 12.977 6.891 1 98.81 14 ARG B O 1
ATOM 1790 N N . LYS B 1 15 ? 5.414 11.586 5.195 1 98.94 15 LYS B N 1
ATOM 1791 C CA . LYS B 1 15 ? 4.699 10.656 6.066 1 98.94 15 LYS B CA 1
ATOM 1792 C C . LYS B 1 15 ? 5.543 10.289 7.285 1 98.94 15 LYS B C 1
ATOM 1794 O O . LYS B 1 15 ? 5.039 10.273 8.414 1 98.94 15 LYS B O 1
ATOM 1799 N N . ILE B 1 16 ? 6.863 10.055 7.035 1 98.94 16 ILE B N 1
ATOM 1800 C CA . ILE B 1 16 ? 7.699 9.406 8.039 1 98.94 16 ILE B CA 1
ATOM 1801 C C . ILE B 1 16 ? 8.297 10.453 8.977 1 98.94 16 ILE B C 1
ATOM 1803 O O . ILE B 1 16 ? 8.352 10.25 10.188 1 98.94 16 ILE B O 1
ATOM 1807 N N . SER B 1 17 ? 8.742 11.609 8.398 1 98.94 17 SER B N 1
ATOM 1808 C CA . SER B 1 17 ? 9.234 12.648 9.297 1 98.94 17 SER B CA 1
ATOM 1809 C C . SER B 1 17 ? 8.148 13.109 10.266 1 98.94 17 SER B C 1
ATOM 1811 O O . SER B 1 17 ? 8.414 13.328 11.445 1 98.94 17 SER B O 1
ATOM 1813 N N . VAL B 1 18 ? 6.879 13.234 9.812 1 98.94 18 VAL B N 1
ATOM 1814 C CA . VAL B 1 18 ? 5.746 13.594 10.664 1 98.94 18 VAL B CA 1
ATOM 1815 C C . VAL B 1 18 ? 5.551 12.531 11.742 1 98.94 18 VAL B C 1
ATOM 1817 O O . VAL B 1 18 ? 5.414 12.852 12.922 1 98.94 18 VAL B O 1
ATOM 1820 N N . ALA B 1 19 ? 5.559 11.25 11.367 1 98.94 19 ALA B N 1
ATOM 1821 C CA . ALA B 1 19 ? 5.344 10.156 12.312 1 98.94 19 ALA B CA 1
ATOM 1822 C C . ALA B 1 19 ? 6.422 10.141 13.391 1 98.94 19 ALA B C 1
ATOM 1824 O O . ALA B 1 19 ? 6.125 9.977 14.578 1 98.94 19 ALA B O 1
ATOM 1825 N N . LEU B 1 20 ? 7.68 10.273 12.953 1 98.94 20 LEU B N 1
ATOM 1826 C CA . LEU B 1 20 ? 8.789 10.242 13.898 1 98.94 20 LEU B CA 1
ATOM 1827 C C . LEU B 1 20 ? 8.672 11.383 14.906 1 98.94 20 LEU B C 1
ATOM 1829 O O . LEU B 1 20 ? 8.875 11.18 16.109 1 98.94 20 LEU B O 1
ATOM 1833 N N . GLU B 1 21 ? 8.32 12.562 14.461 1 98.94 21 GLU B N 1
ATOM 1834 C CA . GLU B 1 21 ? 8.133 13.703 15.352 1 98.94 21 GLU B CA 1
ATOM 1835 C C . GLU B 1 21 ? 6.945 13.484 16.281 1 98.94 21 GLU B C 1
ATOM 1837 O O . GLU B 1 21 ? 7.043 13.734 17.484 1 98.94 21 GLU B O 1
ATOM 1842 N N . GLU B 1 22 ? 5.801 13.062 15.75 1 98.94 22 GLU B N 1
ATOM 1843 C CA . GLU B 1 22 ? 4.598 12.836 16.547 1 98.94 22 GLU B CA 1
ATOM 1844 C C . GLU B 1 22 ? 4.836 11.773 17.625 1 98.94 22 GLU B C 1
ATOM 1846 O O . GLU B 1 22 ? 4.266 11.852 18.719 1 98.94 22 GLU B O 1
ATOM 1851 N N . MET B 1 23 ? 5.684 10.805 17.344 1 98.81 23 MET B N 1
ATOM 1852 C CA . MET B 1 23 ? 5.941 9.703 18.266 1 98.81 23 MET B CA 1
ATOM 1853 C C . MET B 1 23 ? 7.059 10.062 19.25 1 98.81 23 MET B C 1
ATOM 1855 O O . MET B 1 23 ? 7.332 9.312 20.188 1 98.81 23 MET B O 1
ATOM 1859 N N . GLY B 1 24 ? 7.727 11.172 19.031 1 98.5 24 GLY B N 1
ATOM 1860 C CA . GLY B 1 24 ? 8.797 11.625 19.906 1 98.5 24 GLY B CA 1
ATOM 1861 C C . GLY B 1 24 ? 10.031 10.75 19.828 1 98.5 24 GLY B C 1
ATOM 1862 O O . GLY B 1 24 ? 10.711 10.539 20.844 1 98.5 24 GLY B O 1
ATOM 1863 N N . LEU B 1 25 ? 10.336 10.156 18.719 1 98.62 25 LEU B N 1
ATOM 1864 C CA . LEU B 1 25 ? 11.492 9.289 18.531 1 98.62 25 LEU B CA 1
ATOM 1865 C C . LEU B 1 25 ? 12.695 10.094 18.047 1 98.62 25 LEU B C 1
ATOM 1867 O O . LEU B 1 25 ? 12.578 10.906 17.125 1 98.62 25 LEU B O 1
ATOM 1871 N N . PRO B 1 26 ? 13.844 9.898 18.672 1 98.12 26 PRO B N 1
ATOM 1872 C CA . PRO B 1 26 ? 15.055 10.5 18.094 1 98.12 26 PRO B CA 1
ATOM 1873 C C . PRO B 1 26 ? 15.43 9.883 16.75 1 98.12 26 PRO B C 1
ATOM 1875 O O . PRO B 1 26 ? 15.289 8.672 16.562 1 98.12 26 PRO B O 1
ATOM 1878 N N . TYR B 1 27 ? 15.898 10.75 15.812 1 98.75 27 TYR B N 1
ATOM 1879 C CA . TYR B 1 27 ? 16.297 10.258 14.5 1 98.75 27 TYR B CA 1
ATOM 1880 C C . TYR B 1 27 ? 17.234 11.242 13.805 1 98.75 27 TYR B C 1
ATOM 1882 O O . TYR B 1 27 ? 17.328 12.406 14.211 1 98.75 27 TYR B O 1
ATOM 1890 N N . SER B 1 28 ? 17.922 10.758 12.828 1 98.56 28 SER B N 1
ATOM 1891 C CA . SER B 1 28 ? 18.672 11.562 11.875 1 98.56 28 SER B CA 1
ATOM 1892 C C . SER B 1 28 ? 18.172 11.352 10.445 1 98.56 28 SER B C 1
ATOM 1894 O O . SER B 1 28 ? 17.531 10.336 10.156 1 98.56 28 SER B O 1
ATOM 1896 N N . VAL B 1 29 ? 18.422 12.32 9.594 1 98.62 29 VAL B N 1
ATOM 1897 C CA . VAL B 1 29 ? 18 12.242 8.203 1 98.62 29 VAL B CA 1
ATOM 1898 C C . VAL B 1 29 ? 19.234 12.055 7.305 1 98.62 29 VAL B C 1
ATOM 1900 O O . VAL B 1 29 ? 20.219 12.758 7.453 1 98.62 29 VAL B O 1
ATOM 1903 N N . LYS B 1 30 ? 19.219 11.078 6.512 1 98.56 30 LYS B N 1
ATOM 1904 C CA . LYS B 1 30 ? 20.125 10.922 5.379 1 98.56 30 LYS B CA 1
ATOM 1905 C C . LYS B 1 30 ? 19.406 11.125 4.055 1 98.56 30 LYS B C 1
ATOM 1907 O O . LYS B 1 30 ? 18.609 10.273 3.639 1 98.56 30 LYS B O 1
ATOM 1912 N N . THR B 1 31 ? 19.672 12.219 3.395 1 98.31 31 THR B N 1
ATOM 1913 C CA . THR B 1 31 ? 18.984 12.539 2.148 1 98.31 31 THR B CA 1
ATOM 1914 C C . THR B 1 31 ? 19.438 11.602 1.027 1 98.31 31 THR B C 1
ATOM 1916 O O . THR B 1 31 ? 20.609 11.266 0.933 1 98.31 31 THR B O 1
ATOM 1919 N N . VAL B 1 32 ? 18.516 11.07 0.294 1 98.56 32 VAL B N 1
ATOM 1920 C CA . VAL B 1 32 ? 18.703 10.328 -0.945 1 98.56 32 VAL B CA 1
ATOM 1921 C C . VAL B 1 32 ? 18.172 11.141 -2.125 1 98.56 32 VAL B C 1
ATOM 1923 O O . VAL B 1 32 ? 16.953 11.164 -2.375 1 98.56 32 VAL B O 1
ATOM 1926 N N . ASP B 1 33 ? 19.078 11.828 -2.9 1 98.12 33 ASP B N 1
ATOM 1927 C CA . ASP B 1 33 ? 18.672 12.695 -4.004 1 98.12 33 ASP B CA 1
ATOM 1928 C C . ASP B 1 33 ? 18.203 11.875 -5.207 1 98.12 33 ASP B C 1
ATOM 1930 O O . ASP B 1 33 ? 19.031 11.484 -6.047 1 98.12 33 ASP B O 1
ATOM 1934 N N . ILE B 1 34 ? 16.938 11.68 -5.371 1 97.12 34 ILE B N 1
ATOM 1935 C CA . ILE B 1 34 ? 16.391 10.805 -6.402 1 97.12 34 ILE B CA 1
ATOM 1936 C C . ILE B 1 34 ? 16.531 11.477 -7.77 1 97.12 34 ILE B C 1
ATOM 1938 O O . ILE B 1 34 ? 16.438 10.812 -8.805 1 97.12 34 ILE B O 1
ATOM 1942 N N . THR B 1 35 ? 16.719 12.828 -7.789 1 96.44 35 THR B N 1
ATOM 1943 C CA . THR B 1 35 ? 16.906 13.531 -9.055 1 96.44 35 THR B CA 1
ATOM 1944 C C . THR B 1 35 ? 18.281 13.234 -9.633 1 96.44 35 THR B C 1
ATOM 1946 O O . THR B 1 35 ? 18.531 13.469 -10.812 1 96.44 35 THR B O 1
ATOM 1949 N N . LYS B 1 36 ? 19.156 12.68 -8.805 1 97.88 36 LYS B N 1
ATOM 1950 C CA . LYS B 1 36 ? 20.516 12.352 -9.234 1 97.88 36 LYS B CA 1
ATOM 1951 C C . LYS B 1 36 ? 20.734 10.844 -9.258 1 97.88 36 LYS B C 1
ATOM 1953 O O . LYS B 1 36 ? 21.875 10.383 -9.391 1 97.88 36 LYS B O 1
ATOM 1958 N N . GLY B 1 37 ? 19.734 10.086 -8.992 1 97.75 37 GLY B N 1
ATOM 1959 C CA . GLY B 1 37 ? 19.812 8.641 -9.102 1 97.75 37 GLY B CA 1
ATOM 1960 C C . GLY B 1 37 ? 20.422 7.977 -7.883 1 97.75 37 GLY B C 1
ATOM 1961 O O . GLY B 1 37 ? 20.859 6.82 -7.941 1 97.75 37 GLY B O 1
ATOM 1962 N N . GLN B 1 38 ? 20.469 8.648 -6.742 1 98.5 38 GLN B N 1
ATOM 1963 C CA . GLN B 1 38 ? 21.109 8.094 -5.551 1 98.5 38 GLN B CA 1
ATOM 1964 C C . GLN B 1 38 ? 20.312 6.902 -5.012 1 98.5 38 GLN B C 1
ATOM 1966 O O . GLN B 1 38 ? 20.859 6.078 -4.273 1 98.5 38 GLN B O 1
ATOM 1971 N N . GLN B 1 39 ? 19.031 6.762 -5.371 1 98.25 39 GLN B N 1
ATOM 1972 C CA . GLN B 1 39 ? 18.203 5.645 -4.926 1 98.25 39 GLN B CA 1
ATOM 1973 C C . GLN B 1 39 ? 18.656 4.336 -5.566 1 98.25 39 GLN B C 1
ATOM 1975 O O . GLN B 1 39 ? 18.234 3.258 -5.148 1 98.25 39 GLN B O 1
ATOM 1980 N N . PHE B 1 40 ? 19.531 4.402 -6.582 1 98.19 40 PHE B N 1
ATOM 1981 C CA . PHE B 1 40 ? 19.984 3.207 -7.277 1 98.19 40 PHE B CA 1
ATOM 1982 C C . PHE B 1 40 ? 21.344 2.758 -6.754 1 98.19 40 PHE B C 1
ATOM 1984 O O . PHE B 1 40 ? 21.875 1.729 -7.188 1 98.19 40 PHE B O 1
ATOM 1991 N N . GLU B 1 41 ? 21.938 3.486 -5.844 1 98.25 41 GLU B N 1
ATOM 1992 C CA . GLU B 1 41 ? 23.25 3.135 -5.285 1 98.25 41 GLU B CA 1
ATOM 1993 C C . GLU B 1 41 ? 23.156 1.882 -4.418 1 98.25 41 GLU B C 1
ATOM 1995 O O . GLU B 1 41 ? 22.172 1.686 -3.705 1 98.25 41 GLU B O 1
ATOM 2000 N N . PRO B 1 42 ? 24.172 1.057 -4.387 1 97.94 42 PRO B N 1
ATOM 2001 C CA . PRO B 1 42 ? 24.156 -0.231 -3.688 1 97.94 42 PRO B CA 1
ATOM 2002 C C . PRO B 1 42 ? 23.859 -0.089 -2.197 1 97.94 42 PRO B C 1
ATOM 2004 O O . PRO B 1 42 ? 23.141 -0.92 -1.623 1 97.94 42 PRO B O 1
ATOM 2007 N N . ASP B 1 43 ? 24.375 0.93 -1.573 1 97.5 43 ASP B N 1
ATOM 2008 C CA . ASP B 1 43 ? 24.172 1.118 -0.142 1 97.5 43 ASP B CA 1
ATOM 2009 C C . ASP B 1 43 ? 22.688 1.33 0.168 1 97.5 43 ASP B C 1
ATOM 2011 O O . ASP B 1 43 ? 22.188 0.85 1.187 1 97.5 43 ASP B O 1
ATOM 2015 N N . PHE B 1 44 ? 22 2.129 -0.681 1 98.69 44 PHE B N 1
ATOM 2016 C CA . PHE B 1 44 ? 20.578 2.346 -0.467 1 98.69 44 PHE B CA 1
ATOM 2017 C C . PHE B 1 44 ? 19.781 1.102 -0.833 1 98.69 44 PHE B C 1
ATOM 2019 O O . PHE B 1 44 ? 18.828 0.745 -0.14 1 98.69 44 PHE B O 1
ATOM 2026 N N . LEU B 1 45 ? 20.172 0.369 -1.907 1 98.38 45 LEU B N 1
ATOM 2027 C CA . LEU B 1 45 ? 19.453 -0.809 -2.385 1 98.38 45 LEU B CA 1
ATOM 2028 C C . LEU B 1 45 ? 19.516 -1.937 -1.36 1 98.38 45 LEU B C 1
ATOM 2030 O O . LEU B 1 45 ? 18.641 -2.797 -1.324 1 98.38 45 LEU B O 1
ATOM 2034 N N . ARG B 1 46 ? 20.453 -1.867 -0.461 1 97.62 46 ARG B N 1
ATOM 2035 C CA . ARG B 1 46 ? 20.562 -2.865 0.599 1 97.62 46 ARG B CA 1
ATOM 2036 C C . ARG B 1 46 ? 19.406 -2.725 1.595 1 97.62 46 ARG B C 1
ATOM 2038 O O . ARG B 1 46 ? 18.938 -3.719 2.139 1 97.62 46 ARG B O 1
ATOM 2045 N N . ILE B 1 47 ? 18.906 -1.472 1.73 1 97.75 47 ILE B N 1
ATOM 2046 C CA . ILE B 1 47 ? 17.875 -1.274 2.748 1 97.75 47 ILE B CA 1
ATOM 2047 C C . ILE B 1 47 ? 16.516 -1.085 2.078 1 97.75 47 ILE B C 1
ATOM 2049 O O . ILE B 1 47 ? 15.477 -1.233 2.723 1 97.75 47 ILE B O 1
ATOM 2053 N N . SER B 1 48 ? 16.531 -0.706 0.808 1 98.56 48 SER B N 1
ATOM 2054 C CA . SER B 1 48 ? 15.32 -0.552 0.017 1 98.56 48 SER B CA 1
ATOM 2055 C C . SER B 1 48 ? 15.469 -1.187 -1.361 1 98.56 48 SER B C 1
ATOM 2057 O O . SER B 1 48 ? 15.672 -0.483 -2.355 1 98.56 48 SER B O 1
ATOM 2059 N N . PRO B 1 49 ? 15.227 -2.428 -1.486 1 98.44 49 PRO B N 1
ATOM 2060 C CA . PRO B 1 49 ? 15.477 -3.141 -2.74 1 98.44 49 PRO B CA 1
ATOM 2061 C C . PRO B 1 49 ? 14.578 -2.664 -3.881 1 98.44 49 PRO B C 1
ATOM 2063 O O . PRO B 1 49 ? 14.82 -2.996 -5.043 1 98.44 49 PRO B O 1
ATOM 2066 N N . ASN B 1 50 ? 13.539 -1.88 -3.586 1 98.5 50 ASN B N 1
ATOM 2067 C CA . ASN B 1 50 ? 12.641 -1.321 -4.59 1 98.5 50 ASN B CA 1
ATOM 2068 C C . ASN B 1 50 ? 13.188 -0.023 -5.176 1 98.5 50 ASN B C 1
ATOM 2070 O O . ASN B 1 50 ? 12.562 0.578 -6.051 1 98.5 50 ASN B O 1
ATOM 2074 N N . ASN B 1 51 ? 14.328 0.481 -4.672 1 98.44 51 ASN B N 1
ATOM 2075 C CA . ASN B 1 51 ? 15 1.708 -5.086 1 98.44 51 ASN B CA 1
ATOM 2076 C C . ASN B 1 51 ? 14.086 2.924 -4.934 1 98.44 51 ASN B C 1
ATOM 2078 O O . ASN B 1 51 ? 14.055 3.795 -5.805 1 98.44 51 ASN B O 1
ATOM 2082 N N . ARG B 1 52 ? 13.219 2.916 -3.934 1 98.12 52 ARG B N 1
ATOM 2083 C CA . ARG B 1 52 ? 12.328 4.035 -3.635 1 98.12 52 ARG B CA 1
ATOM 2084 C C . ARG B 1 52 ? 12.5 4.504 -2.193 1 98.12 52 ARG B C 1
ATOM 2086 O O . ARG B 1 52 ? 12.695 3.688 -1.29 1 98.12 52 ARG B O 1
ATOM 2093 N N . ILE B 1 53 ? 12.477 5.785 -1.979 1 98.62 53 ILE B N 1
ATOM 2094 C CA . ILE B 1 53 ? 12.391 6.375 -0.646 1 98.62 53 ILE B CA 1
ATOM 2095 C C . ILE B 1 53 ? 10.93 6.434 -0.204 1 98.62 53 ILE B C 1
ATOM 2097 O O . ILE B 1 53 ? 10.023 6.453 -1.038 1 98.62 53 ILE B O 1
ATOM 2101 N N . PRO B 1 54 ? 10.656 6.387 1.113 1 98.88 54 PRO B N 1
ATOM 2102 C CA . PRO B 1 54 ? 11.578 6.395 2.248 1 98.88 54 PRO B CA 1
ATOM 2103 C C . PRO B 1 54 ? 11.961 4.988 2.709 1 98.88 54 PRO B C 1
ATOM 2105 O O . PRO B 1 54 ? 11.312 4.012 2.33 1 98.88 54 PRO B O 1
ATOM 2108 N N . ALA B 1 55 ? 13.023 4.875 3.43 1 98.94 55 ALA B N 1
ATOM 2109 C CA . ALA B 1 55 ? 13.43 3.721 4.23 1 98.94 55 ALA B CA 1
ATOM 2110 C C . ALA B 1 55 ? 14.047 4.16 5.555 1 98.94 55 ALA B C 1
ATOM 2112 O O . ALA B 1 55 ? 14.539 5.281 5.672 1 98.94 55 ALA B O 1
ATOM 2113 N N . ILE B 1 56 ? 13.969 3.322 6.559 1 98.94 56 ILE B N 1
ATOM 2114 C CA . ILE B 1 56 ? 14.641 3.635 7.812 1 98.94 56 ILE B CA 1
ATOM 2115 C C . ILE B 1 56 ? 15.57 2.488 8.203 1 98.94 56 ILE B C 1
ATOM 2117 O O . ILE B 1 56 ? 15.383 1.351 7.766 1 98.94 56 ILE B O 1
ATOM 2121 N N . VAL B 1 57 ? 16.578 2.777 8.961 1 98.88 57 VAL B N 1
ATOM 2122 C CA . VAL B 1 57 ? 17.391 1.825 9.711 1 98.88 57 VAL B CA 1
ATOM 2123 C C . VAL B 1 57 ? 17.281 2.107 11.203 1 98.88 57 VAL B C 1
ATOM 2125 O O . VAL B 1 57 ? 17.547 3.225 11.656 1 98.88 57 VAL B O 1
ATOM 2128 N N . ASP B 1 58 ? 16.766 1.174 11.945 1 98.88 58 ASP B N 1
ATOM 2129 C CA . ASP B 1 58 ? 16.641 1.253 13.398 1 98.88 58 ASP B CA 1
ATOM 2130 C C . ASP B 1 58 ? 17.672 0.379 14.086 1 98.88 58 ASP B C 1
ATOM 2132 O O . ASP B 1 58 ? 17.594 -0.85 14.047 1 98.88 58 ASP B O 1
ATOM 2136 N N . PRO B 1 59 ? 18.672 0.909 14.68 1 98.44 59 PRO B N 1
ATOM 2137 C CA . PRO B 1 59 ? 19.703 0.102 15.336 1 98.44 59 PRO B CA 1
ATOM 2138 C C . PRO B 1 59 ? 19.156 -0.672 16.547 1 98.44 59 PRO B C 1
ATOM 2140 O O . PRO B 1 59 ? 19.781 -1.65 16.969 1 98.44 59 PRO B O 1
ATOM 2143 N N . GLU B 1 60 ? 18.016 -0.197 17.078 1 97.69 60 GLU B N 1
ATOM 2144 C CA . GLU B 1 60 ? 17.375 -0.857 18.203 1 97.69 60 GLU B CA 1
ATOM 2145 C C . GLU B 1 60 ? 16.047 -1.488 17.797 1 97.69 60 GLU B C 1
ATOM 2147 O O . GLU B 1 60 ? 15.008 -1.189 18.375 1 97.69 60 GLU B O 1
ATOM 2152 N N . GLY B 1 61 ? 16.188 -2.379 16.812 1 97.88 61 GLY B N 1
ATOM 2153 C CA . GLY B 1 61 ? 14.992 -3.064 16.328 1 97.88 61 GLY B CA 1
ATOM 2154 C C . GLY B 1 61 ? 14.484 -4.125 17.297 1 97.88 61 GLY B C 1
ATOM 2155 O O . GLY B 1 61 ? 14.883 -4.156 18.453 1 97.88 61 GLY B O 1
ATOM 2156 N N . PRO B 1 62 ? 13.492 -4.906 16.797 1 97.19 62 PRO B N 1
ATOM 2157 C CA . PRO B 1 62 ? 12.992 -5.992 17.641 1 97.19 62 PRO B CA 1
ATOM 2158 C C . PRO B 1 62 ? 14.102 -6.898 18.172 1 97.19 62 PRO B C 1
ATOM 2160 O O . PRO B 1 62 ? 15.086 -7.148 17.453 1 97.19 62 PRO B O 1
ATOM 2163 N N . ASP B 1 63 ? 13.977 -7.383 19.375 1 95.56 63 ASP B N 1
ATOM 2164 C CA . ASP B 1 63 ? 14.93 -8.258 20.047 1 95.56 63 ASP B CA 1
ATOM 2165 C C . ASP B 1 63 ? 16.266 -7.562 20.25 1 95.56 63 ASP B C 1
ATOM 2167 O O . ASP B 1 63 ? 17.297 -8.227 20.422 1 95.56 63 ASP B O 1
ATOM 2171 N N . GLY B 1 64 ? 16.344 -6.258 20.062 1 95.06 64 GLY B N 1
ATOM 2172 C CA . GLY B 1 64 ? 17.531 -5.469 20.328 1 95.06 64 GLY B CA 1
ATOM 2173 C C . GLY B 1 64 ? 18.516 -5.477 19.172 1 95.06 64 GLY B C 1
ATOM 2174 O O . GLY B 1 64 ? 19.656 -5.035 19.312 1 95.06 64 GLY B O 1
ATOM 2175 N N . ARG B 1 65 ? 18.172 -5.969 18.031 1 98.12 65 ARG B N 1
ATOM 2176 C CA . ARG B 1 65 ? 19.047 -6.062 16.859 1 98.12 65 ARG B CA 1
ATOM 2177 C C . ARG B 1 65 ? 18.609 -5.105 15.758 1 98.12 65 ARG B C 1
ATOM 2179 O O . ARG B 1 65 ? 17.406 -4.848 15.602 1 98.12 65 ARG B O 1
ATOM 2186 N N . PRO B 1 66 ? 19.516 -4.586 14.984 1 98.5 66 PRO B N 1
ATOM 2187 C CA . PRO B 1 66 ? 19.172 -3.623 13.938 1 98.5 66 PRO B CA 1
ATOM 2188 C C . PRO B 1 66 ? 18.219 -4.203 12.898 1 98.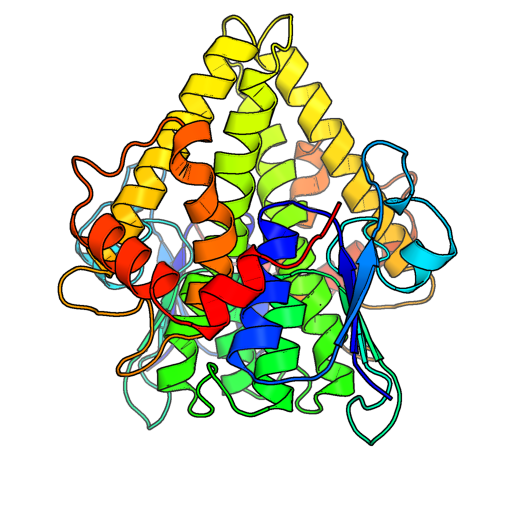5 66 PRO B C 1
ATOM 2190 O O . PRO B 1 66 ? 18.25 -5.406 12.633 1 98.5 66 PRO B O 1
ATOM 2193 N N . ILE B 1 67 ? 17.484 -3.305 12.305 1 98.69 67 ILE B N 1
ATOM 2194 C CA . ILE B 1 67 ? 16.578 -3.691 11.227 1 98.69 67 ILE B CA 1
ATOM 2195 C C . ILE B 1 67 ? 16.406 -2.527 10.25 1 98.69 67 ILE B C 1
ATOM 2197 O O . ILE B 1 67 ? 16.438 -1.363 10.656 1 98.69 67 ILE B O 1
ATOM 2201 N N . SER B 1 68 ? 16.25 -2.787 9.023 1 98.88 68 SER B N 1
ATOM 2202 C CA . SER B 1 68 ? 15.812 -1.817 8.023 1 98.88 68 SER B CA 1
ATOM 2203 C C . SER B 1 68 ? 14.367 -2.057 7.613 1 98.88 68 SER B C 1
ATOM 2205 O O . SER B 1 68 ? 13.891 -3.193 7.625 1 98.88 68 SER B O 1
ATOM 2207 N N . VAL B 1 69 ? 13.641 -1.015 7.328 1 98.94 69 VAL B N 1
ATOM 2208 C CA . VAL B 1 69 ? 12.266 -1.085 6.863 1 98.94 69 VAL B CA 1
ATOM 2209 C C . VAL B 1 69 ? 12.062 -0.133 5.684 1 98.94 6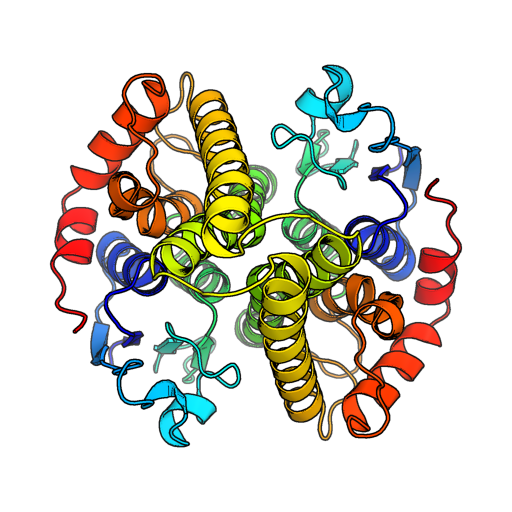9 VAL B C 1
ATOM 2211 O O . VAL B 1 69 ? 12.391 1.053 5.773 1 98.94 69 VAL B O 1
ATOM 2214 N N . PHE B 1 70 ? 11.562 -0.654 4.547 1 98.88 70 PHE B N 1
ATOM 2215 C CA . PHE B 1 70 ? 11.203 0.189 3.41 1 98.88 70 PHE B CA 1
ATOM 2216 C C . PHE B 1 70 ? 9.703 0.183 3.182 1 98.88 70 PHE B C 1
ATOM 2218 O O . PHE B 1 70 ? 8.969 -0.546 3.855 1 98.88 70 PHE B O 1
ATOM 2225 N N . GLU B 1 71 ? 9.211 0.989 2.213 1 98.88 71 GLU B N 1
ATOM 2226 C CA . GLU B 1 71 ? 7.797 1.258 1.987 1 98.88 71 GLU B CA 1
ATOM 2227 C C . GLU B 1 71 ? 7.203 2.082 3.127 1 98.88 71 GLU B C 1
ATOM 2229 O O . GLU B 1 71 ? 7.168 1.63 4.273 1 98.88 71 GLU B O 1
ATOM 2234 N N . SER B 1 72 ? 6.68 3.238 2.828 1 98.94 72 SER B N 1
ATOM 2235 C CA . SER B 1 72 ? 6.23 4.191 3.836 1 98.94 72 SER B CA 1
ATOM 2236 C C . SER B 1 72 ? 5.137 3.596 4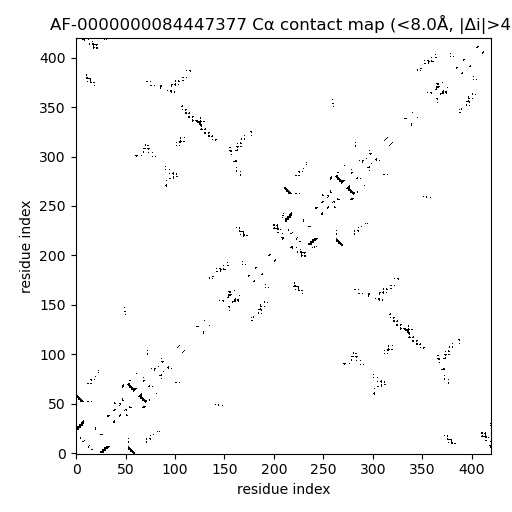.715 1 98.94 72 SER B C 1
ATOM 2238 O O . SER B 1 72 ? 5.125 3.801 5.93 1 98.94 72 SER B O 1
ATOM 2240 N N . GLY B 1 73 ? 4.16 2.799 4.121 1 98.94 73 GLY B N 1
ATOM 2241 C CA . GLY B 1 73 ? 3.125 2.156 4.918 1 98.94 73 GLY B CA 1
ATOM 2242 C C . GLY B 1 73 ? 3.678 1.159 5.918 1 98.94 73 GLY B C 1
ATOM 2243 O O . GLY B 1 73 ? 3.223 1.104 7.062 1 98.94 73 GLY B O 1
ATOM 2244 N N . ALA B 1 74 ? 4.664 0.346 5.5 1 98.94 74 ALA B N 1
ATOM 2245 C CA . ALA B 1 74 ? 5.301 -0.621 6.391 1 98.94 74 ALA B CA 1
ATOM 2246 C C . ALA B 1 74 ? 6.07 0.082 7.508 1 98.94 74 ALA B C 1
ATOM 2248 O O . ALA B 1 74 ? 6.043 -0.359 8.656 1 98.94 74 ALA B O 1
ATOM 2249 N N . ILE B 1 75 ? 6.766 1.205 7.188 1 99 75 ILE B N 1
ATOM 2250 C CA . ILE B 1 75 ? 7.504 1.978 8.18 1 99 75 ILE B CA 1
ATOM 2251 C C . ILE B 1 75 ? 6.543 2.496 9.25 1 99 75 ILE B C 1
ATOM 2253 O O . ILE B 1 75 ? 6.824 2.398 10.445 1 99 75 ILE B O 1
ATOM 2257 N N . LEU B 1 76 ? 5.414 3.025 8.797 1 99 76 LEU B N 1
ATOM 2258 C CA . LEU B 1 76 ? 4.43 3.568 9.727 1 99 76 LEU B CA 1
ATOM 2259 C C . LEU B 1 76 ? 3.91 2.484 10.664 1 99 76 LEU B C 1
ATOM 2261 O O . LEU B 1 76 ? 3.789 2.705 11.867 1 99 76 LEU B O 1
ATOM 2265 N N . LEU B 1 77 ? 3.576 1.307 10.133 1 98.94 77 LEU B N 1
ATOM 2266 C CA . LEU B 1 77 ? 3.102 0.212 10.977 1 98.94 77 LEU B CA 1
ATOM 2267 C C . LEU B 1 77 ? 4.195 -0.258 11.922 1 98.94 77 LEU B C 1
ATOM 2269 O O . LEU B 1 77 ? 3.928 -0.545 13.094 1 98.94 77 LEU B O 1
ATOM 2273 N N . TYR B 1 78 ? 5.445 -0.34 11.445 1 98.94 78 TYR B N 1
ATOM 2274 C CA . TYR B 1 78 ? 6.574 -0.731 12.281 1 98.94 78 TYR B CA 1
ATOM 2275 C C . TYR B 1 78 ? 6.742 0.229 13.453 1 98.94 78 TYR B C 1
ATOM 2277 O O . TYR B 1 78 ? 6.828 -0.2 14.609 1 98.94 78 TYR B O 1
ATOM 2285 N N . LEU B 1 79 ? 6.758 1.523 13.195 1 98.94 79 LEU B N 1
ATOM 2286 C CA . LEU B 1 79 ? 6.941 2.527 14.234 1 98.94 79 LEU B CA 1
ATOM 2287 C C . LEU B 1 79 ? 5.785 2.498 15.234 1 98.94 79 LEU B C 1
ATOM 2289 O O . LEU B 1 79 ? 5.992 2.658 16.438 1 98.94 79 LEU B O 1
ATOM 2293 N N . GLY B 1 80 ? 4.559 2.375 14.703 1 98.88 80 GLY B N 1
ATOM 2294 C CA . GLY B 1 80 ? 3.408 2.219 15.578 1 98.88 80 GLY B CA 1
ATOM 2295 C C . GLY B 1 80 ? 3.535 1.035 16.516 1 98.88 80 GLY B C 1
ATOM 2296 O O . GLY B 1 80 ? 3.244 1.149 17.719 1 98.88 80 GLY B O 1
ATOM 2297 N N . GLU B 1 81 ? 3.951 -0.129 15.977 1 98.62 81 GLU B N 1
ATOM 2298 C CA . GLU B 1 81 ? 4.141 -1.323 16.797 1 98.62 81 GLU B CA 1
ATOM 2299 C C . GLU B 1 81 ? 5.266 -1.127 17.812 1 98.62 81 GLU B C 1
ATOM 2301 O O . GLU B 1 81 ? 5.145 -1.532 18.969 1 98.62 81 GLU B O 1
ATOM 2306 N N . LYS B 1 82 ? 6.348 -0.524 17.375 1 97.75 82 LYS B N 1
ATOM 2307 C CA . LYS B 1 82 ? 7.523 -0.296 18.219 1 97.75 82 LYS B CA 1
ATOM 2308 C C . LYS B 1 82 ? 7.18 0.574 19.422 1 97.75 82 LYS B C 1
ATOM 2310 O O . LYS B 1 82 ? 7.641 0.311 20.531 1 97.75 82 LYS B O 1
ATOM 2315 N N . THR B 1 83 ? 6.34 1.568 19.266 1 98 83 THR B N 1
ATOM 2316 C CA . THR B 1 83 ? 6.125 2.58 20.297 1 98 83 THR B CA 1
ATOM 2317 C C . THR B 1 83 ? 4.812 2.328 21.031 1 98 83 THR B C 1
ATOM 2319 O O . THR B 1 83 ? 4.617 2.822 22.141 1 98 83 THR B O 1
ATOM 2322 N N . GLY B 1 84 ? 3.855 1.648 20.375 1 97.88 84 GLY B N 1
ATOM 2323 C CA . GLY B 1 84 ? 2.506 1.527 20.906 1 97.88 84 GLY B CA 1
ATOM 2324 C C . GLY B 1 84 ? 1.682 2.789 20.719 1 97.88 84 GLY B C 1
ATOM 2325 O O . GLY B 1 84 ? 0.62 2.936 21.328 1 97.88 84 GLY B O 1
ATOM 2326 N N . LYS B 1 85 ? 2.184 3.736 19.875 1 98.62 85 LYS B N 1
ATOM 2327 C CA . LYS B 1 85 ? 1.511 5.012 19.656 1 98.62 85 LYS B CA 1
ATOM 2328 C C . LYS B 1 85 ? 0.873 5.066 18.266 1 98.62 85 LYS B C 1
ATOM 2330 O O . LYS B 1 85 ? 1.414 4.516 17.312 1 98.62 85 LYS B O 1
ATOM 2335 N N . PHE B 1 86 ? -0.387 5.637 18.141 1 98.88 86 PHE B N 1
ATOM 2336 C CA . PHE B 1 86 ? -1.069 5.988 16.906 1 98.88 86 PHE B CA 1
ATOM 2337 C C . PHE B 1 86 ? -1.438 4.742 16.109 1 98.88 86 PHE B C 1
ATOM 2339 O O . PHE B 1 86 ? -1.577 4.793 14.891 1 98.88 86 PHE B O 1
ATOM 2346 N N . LEU B 1 87 ? -1.44 3.631 16.688 1 98.81 87 LEU B N 1
ATOM 2347 C CA . LEU B 1 87 ? -1.882 2.35 16.156 1 98.81 87 LEU B CA 1
ATOM 2348 C C . LEU B 1 87 ? -2.543 1.502 17.234 1 98.81 87 LEU B C 1
ATOM 2350 O O . LEU B 1 87 ? -1.856 0.899 18.062 1 98.81 87 LEU B O 1
ATOM 2354 N N . PRO B 1 88 ? -3.869 1.443 17.172 1 98.56 88 PRO B N 1
ATOM 2355 C CA . PRO B 1 88 ? -4.562 0.677 18.219 1 98.56 88 PRO B CA 1
ATOM 2356 C C . PRO B 1 88 ? -4.102 -0.777 18.281 1 98.56 88 PRO B C 1
ATOM 2358 O O . PRO B 1 88 ? -3.855 -1.399 17.25 1 98.56 88 PRO B O 1
ATOM 2361 N N . ARG B 1 89 ? -4.074 -1.372 19.578 1 96.25 89 ARG B N 1
ATOM 2362 C CA . ARG B 1 89 ? -3.693 -2.768 19.766 1 96.25 89 ARG B CA 1
ATOM 2363 C C . ARG B 1 89 ? -4.887 -3.693 19.562 1 96.25 89 ARG B C 1
ATOM 2365 O O . ARG B 1 89 ? -4.734 -4.805 19.062 1 96.25 89 ARG B O 1
ATOM 2372 N N . ASP B 1 90 ? -5.992 -3.174 19.969 1 96.81 90 ASP B N 1
ATOM 2373 C CA . ASP B 1 90 ? -7.23 -3.926 19.797 1 96.81 90 ASP B CA 1
ATOM 2374 C C . ASP B 1 90 ? -7.574 -4.07 18.312 1 96.81 90 ASP B C 1
ATOM 2376 O O . ASP B 1 90 ? -7.562 -3.09 17.562 1 96.81 90 ASP B O 1
ATOM 2380 N N . LEU B 1 91 ? -7.891 -5.301 17.938 1 97.88 91 LEU B N 1
ATOM 2381 C CA . LEU B 1 91 ? -8.062 -5.586 16.516 1 97.88 91 LEU B CA 1
ATOM 2382 C C . LEU B 1 91 ? -9.234 -4.809 15.938 1 97.88 91 LEU B C 1
ATOM 2384 O O . LEU B 1 91 ? -9.164 -4.312 14.812 1 97.88 91 LEU B O 1
ATOM 2388 N N . ARG B 1 92 ? -10.359 -4.723 16.672 1 98.31 92 ARG B N 1
ATOM 2389 C CA . ARG B 1 92 ? -11.523 -4.012 16.156 1 98.31 92 ARG B CA 1
ATOM 2390 C C . ARG B 1 92 ? -11.203 -2.545 15.898 1 98.31 92 ARG B C 1
ATOM 2392 O O . ARG B 1 92 ? -11.609 -1.99 14.875 1 98.31 92 ARG B O 1
ATOM 2399 N N . ALA B 1 93 ? -10.484 -1.899 16.797 1 98.5 93 ALA B N 1
ATOM 2400 C CA . ALA B 1 93 ? -10.109 -0.497 16.656 1 98.5 93 ALA B CA 1
ATOM 2401 C C . ALA B 1 93 ? -9.023 -0.333 15.594 1 98.5 93 ALA B C 1
ATOM 2403 O O . ALA B 1 93 ? -8.875 0.739 15 1 98.5 93 ALA B O 1
ATOM 2404 N N . ARG B 1 94 ? -8.211 -1.353 15.367 1 98.69 94 ARG B N 1
ATOM 2405 C CA . ARG B 1 94 ? -7.09 -1.315 14.438 1 98.69 94 ARG B CA 1
ATOM 2406 C C . ARG B 1 94 ? -7.566 -1.429 12.992 1 98.69 94 ARG B C 1
ATOM 2408 O O . ARG B 1 94 ? -6.965 -0.843 12.086 1 98.69 94 ARG B O 1
ATOM 2415 N N . VAL B 1 95 ? -8.641 -2.113 12.68 1 98.81 95 VAL B N 1
ATOM 2416 C CA . VAL B 1 95 ? -9.117 -2.453 11.344 1 98.81 95 VAL B CA 1
ATOM 2417 C C . VAL B 1 95 ? -9.375 -1.178 10.547 1 98.81 95 VAL B C 1
ATOM 2419 O O . VAL B 1 95 ? -8.867 -1.021 9.438 1 98.81 95 VAL B O 1
ATOM 2422 N N . PRO B 1 96 ? -10.094 -0.19 11.117 1 98.81 96 PRO B N 1
ATOM 2423 C CA . PRO B 1 96 ? -10.281 1.025 10.32 1 98.81 96 PRO B CA 1
ATOM 2424 C C . PRO B 1 96 ? -8.969 1.73 10 1 98.81 96 PRO B C 1
ATOM 2426 O O . PRO B 1 96 ? -8.828 2.338 8.938 1 98.81 96 PRO B O 1
ATOM 2429 N N . VAL B 1 97 ? -7.98 1.664 10.859 1 98.94 97 VAL B N 1
ATOM 2430 C CA . VAL B 1 97 ? -6.68 2.27 10.602 1 98.94 97 VAL B CA 1
ATOM 2431 C C . VAL B 1 97 ? -6.004 1.565 9.43 1 98.94 97 VAL B C 1
ATOM 2433 O O . VAL B 1 97 ? -5.473 2.219 8.523 1 98.94 97 VAL B O 1
ATOM 2436 N N . LEU B 1 98 ? -6.074 0.236 9.398 1 98.94 98 LEU B N 1
ATOM 2437 C CA . LEU B 1 98 ? -5.496 -0.548 8.312 1 98.94 98 LEU B CA 1
ATOM 2438 C C . LEU B 1 98 ? -6.219 -0.277 6.996 1 98.94 98 LEU B C 1
ATOM 2440 O O . LEU B 1 98 ? -5.582 -0.151 5.949 1 98.94 98 LEU B O 1
ATOM 2444 N N . GLU B 1 99 ? -7.57 -0.157 7.035 1 98.94 99 GLU B N 1
ATOM 2445 C CA . GLU B 1 99 ? -8.367 0.137 5.848 1 98.94 99 GLU B CA 1
ATOM 2446 C C . GLU B 1 99 ? -7.926 1.446 5.199 1 98.94 99 GLU B C 1
ATOM 2448 O O . GLU B 1 99 ? -7.609 1.48 4.008 1 98.94 99 GLU B O 1
ATOM 2453 N N . TRP B 1 100 ? -7.836 2.451 5.973 1 98.94 100 TRP B N 1
ATOM 2454 C CA . TRP B 1 100 ? -7.594 3.781 5.422 1 98.94 100 TRP B CA 1
ATOM 2455 C C . TRP B 1 100 ? -6.117 3.975 5.094 1 98.94 100 TRP B C 1
ATOM 2457 O O . TRP B 1 100 ? -5.77 4.746 4.195 1 98.94 100 TRP B O 1
ATOM 2467 N N . LEU B 1 101 ? -5.195 3.219 5.809 1 98.94 101 LEU B N 1
ATOM 2468 C CA . LEU B 1 101 ? -3.799 3.178 5.391 1 98.94 101 LEU B CA 1
ATOM 2469 C C . LEU B 1 101 ? -3.66 2.516 4.023 1 98.94 101 LEU B C 1
ATOM 2471 O O . LEU B 1 101 ? -2.98 3.043 3.141 1 98.94 101 LEU B O 1
ATOM 2475 N N . MET B 1 102 ? -4.348 1.373 3.844 1 98.94 102 MET B N 1
ATOM 2476 C CA . MET B 1 102 ? -4.285 0.672 2.564 1 98.94 102 MET B CA 1
ATOM 2477 C C . MET B 1 102 ? -4.938 1.495 1.459 1 98.94 102 MET B C 1
ATOM 2479 O O . MET B 1 102 ? -4.441 1.532 0.331 1 98.94 102 MET B O 1
ATOM 2483 N N . TRP B 1 103 ? -6.082 2.191 1.778 1 98.94 103 TRP B N 1
ATOM 2484 C CA . TRP B 1 103 ? -6.75 3.098 0.85 1 98.94 103 TRP B CA 1
ATOM 2485 C C . TRP B 1 103 ? -5.797 4.188 0.373 1 98.94 103 TRP B C 1
ATOM 2487 O O . TRP B 1 103 ? -5.734 4.488 -0.822 1 98.94 103 TRP B O 1
ATOM 2497 N N . GLN B 1 104 ? -5.07 4.75 1.362 1 98.94 104 GLN B N 1
ATOM 2498 C CA . GLN B 1 104 ? -4.086 5.773 1.021 1 98.94 104 GLN B CA 1
ATOM 2499 C C . GLN B 1 104 ? -2.979 5.199 0.143 1 98.94 104 GLN B C 1
ATOM 2501 O O . GLN B 1 104 ? -2.604 5.797 -0.866 1 98.94 104 GLN B O 1
ATOM 2506 N N . MET B 1 105 ? -2.369 4.027 0.451 1 98.75 105 MET B N 1
ATOM 2507 C CA . MET B 1 105 ? -1.231 3.43 -0.242 1 98.75 105 MET B CA 1
ATOM 2508 C C . MET B 1 105 ? -1.612 3.018 -1.659 1 98.75 105 MET B C 1
ATOM 2510 O O . MET B 1 105 ? -0.813 3.16 -2.588 1 98.75 105 MET B O 1
ATOM 2514 N N . GLY B 1 106 ? -2.824 2.541 -1.8 1 98.31 106 GLY B N 1
ATOM 2515 C CA . GLY B 1 106 ? -3.234 1.983 -3.078 1 98.31 106 GLY B CA 1
ATOM 2516 C C . GLY B 1 106 ? -3.988 2.973 -3.947 1 98.31 106 GLY B C 1
ATOM 2517 O O . GLY B 1 106 ? -4.141 2.76 -5.152 1 98.31 106 GLY B O 1
ATOM 2518 N N . GLY B 1 107 ? -4.555 4.086 -3.344 1 98 107 GLY B N 1
ATOM 2519 C CA . GLY B 1 107 ? -5.402 5.035 -4.047 1 98 107 GLY B CA 1
ATOM 2520 C C . GLY B 1 107 ? -4.891 6.461 -3.969 1 98 107 GLY B C 1
ATOM 2521 O O . GLY B 1 107 ? -4.254 6.949 -4.906 1 98 107 GLY B O 1
ATOM 2522 N N . LEU B 1 108 ? -4.953 7.117 -2.818 1 97.75 108 LEU B N 1
ATOM 2523 C CA . LEU B 1 108 ? -4.637 8.531 -2.627 1 97.75 108 LEU B CA 1
ATOM 2524 C C . LEU B 1 108 ? -3.135 8.766 -2.74 1 97.75 108 LEU B C 1
ATOM 2526 O O . LEU B 1 108 ? -2.697 9.891 -2.98 1 97.75 108 LEU B O 1
ATOM 2530 N N . GLY B 1 109 ? -2.281 7.805 -2.814 1 97.06 109 GLY B N 1
ATOM 2531 C CA . GLY B 1 109 ? -0.872 7.953 -3.139 1 97.06 109 GLY B CA 1
ATOM 2532 C C . GLY B 1 109 ? -0.595 7.918 -4.629 1 97.06 109 GLY B C 1
ATOM 2533 O O . GLY B 1 109 ? -0.288 8.945 -5.234 1 97.06 109 GLY B O 1
ATOM 2534 N N . PRO B 1 110 ? -0.849 6.859 -5.25 1 97.44 110 PRO B N 1
ATOM 2535 C CA . PRO B 1 110 ? -0.505 6.656 -6.66 1 97.44 110 PRO B CA 1
ATOM 2536 C C . PRO B 1 110 ? -1.263 7.598 -7.594 1 97.44 110 PRO B C 1
ATOM 2538 O O . PRO B 1 110 ? -0.685 8.117 -8.555 1 97.44 110 PRO B O 1
ATOM 2541 N N . MET B 1 111 ? -2.553 7.949 -7.352 1 97.38 111 MET B N 1
ATOM 2542 C CA . MET B 1 111 ? -3.369 8.664 -8.328 1 97.38 111 MET B CA 1
ATOM 2543 C C . MET B 1 111 ? -2.967 10.133 -8.398 1 97.38 111 MET B C 1
ATOM 2545 O O . MET B 1 111 ? -2.697 10.656 -9.484 1 97.38 111 MET B O 1
ATOM 2549 N N . PRO B 1 112 ? -2.891 10.867 -7.266 1 97 112 PRO B N 1
ATOM 2550 C CA . PRO B 1 112 ? -2.377 12.234 -7.375 1 97 112 PRO B CA 1
ATOM 2551 C C . PRO B 1 112 ? -0.938 12.289 -7.887 1 97 112 PRO B C 1
ATOM 2553 O O . PRO B 1 112 ? -0.548 13.25 -8.547 1 97 112 PRO B O 1
ATOM 2556 N N . GLY B 1 113 ? -0.133 11.211 -7.57 1 95.62 113 GLY B N 1
ATOM 2557 C CA . GLY B 1 113 ? 1.199 11.125 -8.148 1 95.62 113 GLY B CA 1
ATOM 2558 C C . GLY B 1 113 ? 1.196 11.133 -9.664 1 95.62 113 GLY B C 1
ATOM 2559 O O . GLY B 1 113 ? 2.078 11.727 -10.289 1 95.62 113 GLY B O 1
ATOM 2560 N N . GLN B 1 114 ? 0.226 10.484 -10.281 1 95.69 114 GLN B N 1
ATOM 2561 C CA . GLN B 1 114 ? 0.086 10.477 -11.734 1 95.69 114 GLN B CA 1
ATOM 2562 C C . GLN B 1 114 ? -0.338 11.852 -12.25 1 95.69 114 GLN B C 1
ATOM 2564 O O . GLN B 1 114 ? 0.077 12.266 -13.336 1 95.69 114 GLN B O 1
ATOM 2569 N N . VAL B 1 115 ? -1.2 12.602 -11.523 1 95.31 115 VAL B N 1
ATOM 2570 C CA . VAL B 1 115 ? -1.555 13.961 -11.914 1 95.31 115 VAL B CA 1
ATOM 2571 C C . VAL B 1 115 ? -0.291 14.805 -12.055 1 95.31 115 VAL B C 1
ATOM 2573 O O . VAL B 1 115 ? -0.091 15.477 -13.07 1 95.31 115 VAL B O 1
ATOM 2576 N N . HIS B 1 116 ? 0.622 14.719 -10.992 1 93.88 116 HIS B N 1
ATOM 2577 C CA . HIS B 1 116 ? 1.89 15.438 -11.039 1 93.88 116 HIS B CA 1
ATOM 2578 C C . HIS B 1 116 ? 2.68 15.078 -12.297 1 93.88 116 HIS B C 1
ATOM 2580 O O . HIS B 1 116 ? 3.229 15.961 -12.961 1 93.88 116 HIS B O 1
ATOM 2586 N N . HIS B 1 117 ? 2.746 13.812 -12.641 1 93.44 117 HIS B N 1
ATOM 2587 C CA . HIS B 1 117 ? 3.529 13.328 -13.773 1 93.44 117 HIS B CA 1
ATOM 2588 C C . HIS B 1 117 ? 3.004 13.891 -15.086 1 93.44 117 HIS B C 1
ATOM 2590 O O . HIS B 1 117 ? 3.771 14.445 -15.883 1 93.44 117 HIS B O 1
ATOM 2596 N N . PHE B 1 118 ? 1.711 13.859 -15.305 1 94.19 118 PHE B N 1
ATOM 2597 C CA . PHE B 1 118 ? 1.138 14.203 -16.594 1 94.19 118 PHE B CA 1
ATOM 2598 C C . PHE B 1 118 ? 1.042 15.719 -16.75 1 94.19 118 PHE B C 1
ATOM 2600 O O . PHE B 1 118 ? 0.898 16.219 -17.875 1 94.19 118 PHE B O 1
ATOM 2607 N N . LEU B 1 119 ? 1.178 16.359 -15.641 1 91.81 119 LEU B N 1
ATOM 2608 C CA . LEU B 1 119 ? 1.279 17.812 -15.734 1 91.81 119 LEU B CA 1
ATOM 2609 C C . LEU B 1 119 ? 2.635 18.219 -16.297 1 91.81 119 LEU B C 1
ATOM 2611 O O . LEU B 1 119 ? 2.795 19.344 -16.781 1 91.81 119 LEU B O 1
ATOM 2615 N N . GLY B 1 120 ? 3.721 17.297 -16.219 1 85.44 120 GLY B N 1
ATOM 2616 C CA . GLY B 1 120 ? 5.051 17.562 -16.734 1 85.44 120 GLY B CA 1
ATOM 2617 C C . GLY B 1 120 ? 5.145 17.406 -18.25 1 85.44 120 GLY B C 1
ATOM 2618 O O . GLY B 1 120 ? 6.238 17.234 -18.797 1 85.44 120 GLY B O 1
ATOM 2619 N N . GLN B 1 121 ? 4.219 17.453 -18.953 1 77.75 121 GLN B N 1
ATOM 2620 C CA . GLN B 1 121 ? 4.016 17.688 -20.375 1 77.75 121 GLN B CA 1
ATOM 2621 C C . GLN B 1 121 ? 4.539 16.531 -21.219 1 77.75 121 GLN B C 1
ATOM 2623 O O . GLN B 1 121 ? 5.375 16.719 -22.094 1 77.75 121 GLN B O 1
ATOM 2628 N N . PRO B 1 122 ? 4.012 15.391 -21.062 1 82.31 122 PRO B N 1
ATOM 2629 C CA . PRO B 1 122 ? 4.32 14.328 -22.016 1 82.31 122 PRO B CA 1
ATOM 2630 C C . PRO B 1 122 ? 3.74 14.594 -23.406 1 82.31 122 PRO B C 1
ATOM 2632 O O . PRO B 1 122 ? 2.697 15.242 -23.531 1 82.31 122 PRO B O 1
ATOM 2635 N N . GLU B 1 123 ? 4.426 14.078 -24.344 1 85.75 123 GLU B N 1
ATOM 2636 C CA . GLU B 1 123 ? 4.004 14.289 -25.734 1 85.75 123 GLU B CA 1
ATOM 2637 C C . GLU B 1 123 ? 3.559 12.977 -26.375 1 85.75 123 GLU B C 1
ATOM 2639 O O . GLU B 1 123 ? 3.877 11.891 -25.875 1 85.75 123 GLU B O 1
ATOM 2644 N N . GLY B 1 124 ? 2.668 13.102 -27.422 1 90.19 124 GLY B N 1
ATOM 2645 C CA . GLY B 1 124 ? 2.254 11.938 -28.188 1 90.19 124 GLY B CA 1
ATOM 2646 C C . GLY B 1 124 ? 0.872 11.438 -27.812 1 90.19 124 GLY B C 1
ATOM 2647 O O . GLY B 1 124 ? 0.185 12.055 -26.984 1 90.19 124 GLY B O 1
ATOM 2648 N N . PRO B 1 125 ? 0.508 10.32 -28.484 1 93 125 PRO B N 1
ATOM 2649 C CA . PRO B 1 125 ? -0.821 9.75 -28.25 1 93 125 PRO B CA 1
ATOM 2650 C C . PRO B 1 125 ? -0.95 9.117 -26.859 1 93 125 PRO B C 1
ATOM 2652 O O . PRO B 1 125 ? -0.006 8.492 -26.375 1 93 125 PRO B O 1
ATOM 2655 N N . ALA B 1 126 ? -2.094 9.219 -26.281 1 92.94 126 ALA B N 1
ATOM 2656 C CA . ALA B 1 126 ? -2.377 8.781 -24.906 1 92.94 126 ALA B CA 1
ATOM 2657 C C . ALA B 1 126 ? -2.066 7.293 -24.75 1 92.94 126 ALA B C 1
ATOM 2659 O O . ALA B 1 126 ? -1.384 6.898 -23.797 1 92.94 126 ALA B O 1
ATOM 2660 N N . ARG B 1 127 ? -2.549 6.488 -25.656 1 93.19 127 ARG B N 1
ATOM 2661 C CA . ARG B 1 127 ? -2.385 5.043 -25.547 1 93.19 127 ARG B CA 1
ATOM 2662 C C . ARG B 1 127 ? -0.91 4.656 -25.562 1 93.19 127 ARG B C 1
ATOM 2664 O O . ARG B 1 127 ? -0.455 3.891 -24.703 1 93.19 127 ARG B O 1
ATOM 2671 N N . ASP B 1 128 ? -0.172 5.152 -26.516 1 93.38 128 ASP B N 1
ATOM 2672 C CA . ASP B 1 128 ? 1.23 4.781 -26.688 1 93.38 128 ASP B CA 1
ATOM 2673 C C . ASP B 1 128 ? 2.057 5.207 -25.469 1 93.38 128 ASP B C 1
ATOM 2675 O O . ASP B 1 128 ? 2.875 4.43 -24.969 1 93.38 128 ASP B O 1
ATOM 2679 N N . TYR B 1 129 ? 1.781 6.434 -25.062 1 94.44 129 TYR B N 1
ATOM 2680 C CA . TYR B 1 129 ? 2.525 6.941 -23.906 1 94.44 129 TYR B CA 1
ATOM 2681 C C . TYR B 1 129 ? 2.211 6.133 -22.656 1 94.44 129 TYR B C 1
ATOM 2683 O O . TYR B 1 129 ? 3.115 5.762 -21.906 1 94.44 129 TYR B O 1
ATOM 2691 N N . GLY B 1 130 ? 0.9 5.855 -22.438 1 94.44 130 GLY B N 1
ATOM 2692 C CA . GLY B 1 130 ? 0.479 5.105 -21.266 1 94.44 130 GLY B CA 1
ATOM 2693 C C . GLY B 1 130 ? 1.026 3.691 -21.234 1 94.44 130 GLY B C 1
ATOM 2694 O O . GLY B 1 130 ? 1.567 3.25 -20.219 1 94.44 130 GLY B O 1
ATOM 2695 N N . VAL B 1 131 ? 0.931 2.988 -22.328 1 94.75 131 VAL B N 1
ATOM 2696 C CA . VAL B 1 131 ? 1.409 1.613 -22.422 1 94.75 131 VAL B CA 1
ATOM 2697 C C . VAL B 1 131 ? 2.918 1.575 -22.188 1 94.75 131 VAL B C 1
ATOM 2699 O O . VAL B 1 131 ? 3.422 0.687 -21.484 1 94.75 131 VAL B O 1
ATOM 2702 N N . GLU B 1 132 ? 3.641 2.516 -22.703 1 95.12 132 GLU B N 1
ATOM 2703 C CA . GLU B 1 132 ? 5.086 2.566 -22.516 1 95.12 132 GLU B CA 1
ATOM 2704 C C . GLU B 1 132 ? 5.445 2.871 -21.062 1 95.12 132 GLU B C 1
ATOM 2706 O O . GLU B 1 132 ? 6.262 2.172 -20.453 1 95.12 132 GLU B O 1
ATOM 2711 N N . ARG B 1 133 ? 4.855 3.928 -20.469 1 95.25 133 ARG B N 1
ATOM 2712 C CA . ARG B 1 133 ? 5.168 4.359 -19.109 1 95.25 133 ARG B CA 1
ATOM 2713 C C . ARG B 1 133 ? 4.879 3.254 -18.109 1 95.25 133 ARG B C 1
ATOM 2715 O O . ARG B 1 133 ? 5.754 2.871 -17.328 1 95.25 133 ARG B O 1
ATOM 2722 N N . TYR B 1 134 ? 3.713 2.738 -18.188 1 96.56 134 TYR B N 1
ATOM 2723 C CA . TYR B 1 134 ? 3.281 1.786 -17.172 1 96.56 134 TYR B CA 1
ATOM 2724 C C . TYR B 1 134 ? 3.832 0.394 -17.453 1 96.56 134 TYR B C 1
ATOM 2726 O O . TYR B 1 134 ? 4.086 -0.381 -16.531 1 96.56 134 TYR B O 1
ATOM 2734 N N . GLY B 1 135 ? 3.977 0.05 -18.719 1 96.25 135 GLY B N 1
ATOM 2735 C CA . GLY B 1 135 ? 4.656 -1.19 -19.062 1 96.25 135 GLY B CA 1
ATOM 2736 C C . GLY B 1 135 ? 6.078 -1.254 -18.531 1 96.25 135 GLY B C 1
ATOM 2737 O O . GLY B 1 135 ? 6.492 -2.268 -17.969 1 96.25 135 GLY B O 1
ATOM 2738 N N . LYS B 1 136 ? 6.832 -0.152 -18.703 1 96.56 136 LYS B N 1
ATOM 2739 C CA . LYS B 1 136 ? 8.203 -0.072 -18.203 1 96.56 136 LYS B CA 1
ATOM 2740 C C . LYS B 1 136 ? 8.25 -0.22 -16.688 1 96.56 136 LYS B C 1
ATOM 2742 O O . LYS B 1 136 ? 9.078 -0.959 -16.156 1 96.56 136 LYS B O 1
ATOM 2747 N N . GLU B 1 137 ? 7.383 0.462 -16 1 97.25 137 GLU B N 1
ATOM 2748 C CA . GLU B 1 137 ? 7.359 0.37 -14.539 1 97.25 137 GLU B CA 1
ATOM 2749 C C . GLU B 1 137 ? 6.941 -1.024 -14.086 1 97.25 137 GLU B C 1
ATOM 2751 O O . GLU B 1 137 ? 7.488 -1.553 -13.109 1 97.25 137 GLU B O 1
ATOM 2756 N N . THR B 1 138 ? 5.961 -1.633 -14.766 1 98 138 THR B N 1
ATOM 2757 C CA . THR B 1 138 ? 5.52 -2.982 -14.43 1 98 138 THR B CA 1
ATOM 2758 C C . THR B 1 138 ? 6.656 -3.982 -14.602 1 98 138 THR B C 1
ATOM 2760 O O . THR B 1 138 ? 6.898 -4.812 -13.719 1 98 138 THR B O 1
ATOM 2763 N N . ARG B 1 139 ? 7.402 -3.883 -15.664 1 97.38 139 ARG B N 1
ATOM 2764 C CA . ARG B 1 139 ? 8.547 -4.758 -15.891 1 97.38 139 ARG B CA 1
ATOM 2765 C C . ARG B 1 139 ? 9.609 -4.559 -14.805 1 97.38 139 ARG B C 1
ATOM 2767 O O . ARG B 1 139 ? 10.211 -5.527 -14.336 1 97.38 139 ARG B O 1
ATOM 2774 N N . ARG B 1 140 ? 9.812 -3.297 -14.445 1 97.62 140 ARG B N 1
ATOM 2775 C CA . ARG B 1 140 ? 10.758 -3.012 -13.367 1 97.62 140 ARG B CA 1
ATOM 2776 C C . ARG B 1 140 ? 10.336 -3.693 -12.07 1 97.62 140 ARG B C 1
ATOM 2778 O O . ARG B 1 140 ? 11.156 -4.316 -11.398 1 97.62 140 ARG B O 1
ATOM 2785 N N . LEU B 1 141 ? 9.102 -3.646 -11.727 1 98.56 141 LEU B N 1
ATOM 2786 C CA . LEU B 1 141 ? 8.578 -4.234 -10.5 1 98.56 141 LEU B CA 1
ATOM 2787 C C . LEU B 1 141 ? 8.727 -5.754 -10.523 1 98.56 141 LEU B C 1
ATOM 2789 O O . LEU B 1 141 ? 9.117 -6.359 -9.523 1 98.56 141 LEU B O 1
ATOM 2793 N N . TYR B 1 142 ? 8.414 -6.379 -11.633 1 98.44 142 TYR B N 1
ATOM 2794 C CA . TYR B 1 142 ? 8.609 -7.82 -11.758 1 98.44 142 TYR B CA 1
ATOM 2795 C C . TYR B 1 142 ? 10.078 -8.188 -11.609 1 98.44 142 TYR B C 1
ATOM 2797 O O . TYR B 1 142 ? 10.414 -9.234 -11.055 1 98.44 142 TYR B O 1
ATOM 2805 N N . GLY B 1 143 ? 10.961 -7.312 -12.117 1 98.44 143 GLY B N 1
ATOM 2806 C CA . GLY B 1 143 ? 12.383 -7.512 -11.906 1 98.44 143 GLY B CA 1
ATOM 2807 C C . GLY B 1 143 ? 12.789 -7.445 -10.445 1 98.44 143 GLY B C 1
ATOM 2808 O O . GLY B 1 143 ? 13.586 -8.266 -9.984 1 98.44 143 GLY B O 1
ATOM 2809 N N . VAL B 1 144 ? 12.25 -6.484 -9.727 1 98.75 144 VAL B N 1
ATOM 2810 C CA . VAL B 1 144 ? 12.484 -6.359 -8.289 1 98.75 144 VAL B CA 1
ATOM 2811 C C . VAL B 1 144 ? 12.047 -7.641 -7.582 1 98.75 144 VAL B C 1
ATOM 2813 O O . VAL B 1 144 ? 12.781 -8.172 -6.742 1 98.75 144 VAL B O 1
ATOM 2816 N N . LEU B 1 145 ? 10.875 -8.148 -7.922 1 98.81 145 LEU B N 1
ATOM 2817 C CA . LEU B 1 145 ? 10.344 -9.359 -7.309 1 98.81 145 LEU B CA 1
ATOM 2818 C C . LEU B 1 145 ? 11.211 -10.562 -7.633 1 98.81 145 LEU B C 1
ATOM 2820 O O . LEU B 1 145 ? 11.469 -11.398 -6.766 1 98.81 145 LEU B O 1
ATOM 2824 N N . ASP B 1 146 ? 11.625 -10.68 -8.883 1 98.88 146 ASP B N 1
ATOM 2825 C CA . ASP B 1 146 ? 12.477 -11.797 -9.289 1 98.88 146 ASP B CA 1
ATOM 2826 C C . ASP B 1 146 ? 13.766 -11.812 -8.477 1 98.88 146 ASP B C 1
ATOM 2828 O O . ASP B 1 146 ? 14.211 -12.875 -8.023 1 98.88 146 ASP B O 1
ATOM 2832 N N . LYS B 1 147 ? 14.367 -10.648 -8.289 1 98.62 147 LYS B N 1
ATOM 2833 C CA . LYS B 1 147 ? 15.578 -10.555 -7.473 1 98.62 147 LYS B CA 1
ATOM 2834 C C . LYS B 1 147 ? 15.297 -10.938 -6.023 1 98.62 147 LYS B C 1
ATOM 2836 O O . LYS B 1 147 ? 16.078 -11.648 -5.402 1 98.62 147 LYS B O 1
ATOM 2841 N N . ARG B 1 148 ? 14.203 -10.5 -5.469 1 98.75 148 ARG B N 1
ATOM 2842 C CA . ARG B 1 148 ? 13.797 -10.82 -4.102 1 98.75 148 ARG B CA 1
ATOM 2843 C C . ARG B 1 148 ? 13.633 -12.32 -3.916 1 98.75 148 ARG B C 1
ATOM 2845 O O . ARG B 1 148 ? 13.93 -12.852 -2.844 1 98.75 148 ARG B O 1
ATOM 2852 N N . LEU B 1 149 ? 13.195 -13.023 -4.922 1 98.81 149 LEU B N 1
ATOM 2853 C CA . LEU B 1 149 ? 12.82 -14.43 -4.836 1 98.81 149 LEU B CA 1
ATOM 2854 C C . LEU B 1 149 ? 14.023 -15.328 -5.098 1 98.81 149 LEU B C 1
ATOM 2856 O O . LEU B 1 149 ? 13.93 -16.547 -4.992 1 98.81 149 LEU B O 1
ATOM 2860 N N . ALA B 1 150 ? 15.18 -14.734 -5.484 1 98.69 150 ALA B N 1
ATOM 2861 C CA . ALA B 1 150 ? 16.391 -15.539 -5.664 1 98.69 150 ALA B CA 1
ATOM 2862 C C . ALA B 1 150 ? 16.75 -16.266 -4.375 1 98.69 150 ALA B C 1
ATOM 2864 O O . ALA B 1 150 ? 16.984 -15.648 -3.34 1 98.69 150 ALA B O 1
ATOM 2865 N N . GLY B 1 151 ? 16.688 -17.609 -4.438 1 98.31 151 GLY B N 1
ATOM 2866 C CA . GLY B 1 151 ? 17.031 -18.422 -3.289 1 98.31 151 GLY B CA 1
ATOM 2867 C C . GLY B 1 151 ? 15.914 -18.531 -2.27 1 98.31 151 GLY B C 1
ATOM 2868 O O . GLY B 1 151 ? 16.141 -18.984 -1.144 1 98.31 151 GLY B O 1
ATOM 2869 N N . ARG B 1 152 ? 14.742 -18.109 -2.613 1 98.5 152 ARG B N 1
ATOM 2870 C CA . ARG B 1 152 ? 13.609 -18.125 -1.693 1 98.5 152 ARG B CA 1
ATOM 2871 C C . ARG B 1 152 ? 12.43 -18.859 -2.303 1 98.5 152 ARG B C 1
ATOM 2873 O O . ARG B 1 152 ? 12.195 -18.797 -3.512 1 98.5 152 ARG B O 1
ATOM 2880 N N . GLU B 1 153 ? 11.672 -19.484 -1.459 1 98.69 153 GLU B N 1
ATOM 2881 C CA . GLU B 1 153 ? 10.461 -20.156 -1.913 1 98.69 153 GLU B CA 1
ATOM 2882 C C . GLU B 1 153 ? 9.273 -19.203 -1.93 1 98.69 153 GLU B C 1
ATOM 2884 O O . GLU B 1 153 ? 8.383 -19.312 -2.777 1 98.69 153 GLU B O 1
ATOM 2889 N N . PHE B 1 154 ? 9.281 -18.297 -0.965 1 98.94 154 PHE B N 1
ATOM 2890 C CA . PHE B 1 154 ? 8.211 -17.312 -0.824 1 98.94 154 PHE B CA 1
ATOM 2891 C C . PHE B 1 154 ? 8.781 -15.914 -0.641 1 98.94 154 PHE B C 1
ATOM 2893 O O . PHE B 1 154 ? 9.992 -15.75 -0.458 1 98.94 154 PHE B O 1
ATOM 2900 N N . VAL B 1 155 ? 8.023 -14.93 -0.721 1 98.88 155 VAL B N 1
ATOM 2901 C CA . VAL B 1 155 ? 8.492 -13.555 -0.889 1 98.88 155 VAL B CA 1
ATOM 2902 C C . VAL B 1 155 ? 9.109 -13.055 0.415 1 98.88 155 VAL B C 1
ATOM 2904 O O . VAL B 1 155 ? 10.164 -12.414 0.403 1 98.88 155 VAL B O 1
ATOM 2907 N N . ALA B 1 156 ? 8.461 -13.367 1.591 1 98.75 156 ALA B N 1
ATOM 2908 C CA . ALA B 1 156 ? 8.867 -12.68 2.812 1 98.75 156 ALA B CA 1
ATOM 2909 C C . ALA B 1 156 ? 9.039 -13.664 3.967 1 98.75 156 ALA B C 1
ATOM 2911 O O . ALA B 1 156 ? 9.445 -13.273 5.066 1 98.75 156 ALA B O 1
ATOM 2912 N N . THR B 1 157 ? 8.633 -14.914 3.744 1 98.69 157 THR B N 1
ATOM 2913 C CA . THR B 1 157 ? 8.68 -15.922 4.801 1 98.69 157 THR B CA 1
ATOM 2914 C C . THR B 1 157 ? 9.344 -17.203 4.301 1 98.69 157 THR B C 1
ATOM 2916 O O . THR B 1 157 ? 9.492 -17.391 3.094 1 98.69 157 THR B O 1
ATOM 2919 N N . GLU B 1 158 ? 9.773 -18.016 5.234 1 97.5 158 GLU B N 1
ATOM 2920 C CA . GLU B 1 158 ? 10.344 -19.328 4.949 1 97.5 158 GLU B CA 1
ATOM 2921 C C . GLU B 1 158 ? 9.398 -20.453 5.363 1 97.5 158 GLU B C 1
ATOM 2923 O O . GLU B 1 158 ? 8.719 -20.344 6.387 1 97.5 158 GLU B O 1
ATOM 2928 N N . GLY B 1 159 ? 9.305 -21.484 4.57 1 97.12 159 GLY B N 1
ATOM 2929 C CA . GLY B 1 159 ? 8.547 -22.672 4.918 1 97.12 159 GLY B CA 1
ATOM 2930 C C . GLY B 1 159 ? 7.102 -22.609 4.457 1 97.12 159 GLY B C 1
ATOM 2931 O O . GLY B 1 159 ? 6.531 -23.625 4.039 1 97.12 159 GLY B O 1
ATOM 2932 N N . GLU B 1 160 ? 6.508 -21.469 4.527 1 97.81 160 GLU B N 1
ATOM 2933 C CA . GLU B 1 160 ? 5.133 -21.25 4.082 1 97.81 160 GLU B CA 1
ATOM 2934 C C . GLU B 1 160 ? 4.945 -19.844 3.516 1 97.81 160 GLU B C 1
ATOM 2936 O O . GLU B 1 160 ? 5.695 -18.938 3.852 1 97.81 160 GLU B O 1
ATOM 2941 N N . PRO B 1 161 ? 3.914 -19.656 2.629 1 98.88 161 PRO B N 1
ATOM 2942 C CA . PRO B 1 161 ? 3.652 -18.297 2.133 1 98.88 161 PRO B CA 1
ATOM 2943 C C . PRO B 1 161 ? 3.066 -17.391 3.203 1 98.88 161 PRO B C 1
ATOM 2945 O O . PRO B 1 161 ? 2.74 -17.844 4.305 1 98.88 161 PRO B O 1
ATOM 2948 N N . SER B 1 162 ? 3.053 -16.125 2.951 1 98.94 162 SER B N 1
ATOM 2949 C CA . SER B 1 162 ? 2.385 -15.133 3.785 1 98.94 162 SER B CA 1
ATOM 2950 C C . SER B 1 162 ? 1.285 -14.414 3.016 1 98.94 162 SER B C 1
ATOM 2952 O O . SER B 1 162 ? 1.076 -14.672 1.829 1 98.94 162 SER B O 1
ATOM 2954 N N . VAL B 1 163 ? 0.604 -13.492 3.666 1 98.94 163 VAL B N 1
ATOM 2955 C CA . VAL B 1 163 ? -0.441 -12.695 3.035 1 98.94 163 VAL B CA 1
ATOM 2956 C C . VAL B 1 163 ? 0.161 -11.844 1.919 1 98.94 163 VAL B C 1
ATOM 2958 O O . VAL B 1 163 ? -0.534 -11.469 0.971 1 98.94 163 VAL B O 1
ATOM 2961 N N . ALA B 1 164 ? 1.472 -11.484 1.98 1 98.94 164 ALA B N 1
ATOM 2962 C CA . ALA B 1 164 ? 2.125 -10.766 0.888 1 98.94 164 ALA B CA 1
ATOM 2963 C C . ALA B 1 164 ? 2.121 -11.602 -0.392 1 98.94 164 ALA B C 1
ATOM 2965 O O . ALA B 1 164 ? 1.925 -11.062 -1.486 1 98.94 164 ALA B O 1
ATOM 2966 N N . ASP B 1 165 ? 2.344 -12.922 -0.279 1 99 165 ASP B N 1
ATOM 2967 C CA . ASP B 1 165 ? 2.309 -13.797 -1.445 1 99 165 ASP B CA 1
ATOM 2968 C C . ASP B 1 165 ? 0.919 -13.812 -2.08 1 99 165 ASP B C 1
ATOM 2970 O O . ASP B 1 165 ? 0.791 -13.789 -3.307 1 99 165 ASP B O 1
ATOM 2974 N N . PHE B 1 166 ? -0.144 -13.852 -1.253 1 98.94 166 PHE B N 1
ATOM 2975 C CA . PHE B 1 166 ? -1.507 -13.852 -1.771 1 98.94 166 PHE B CA 1
ATOM 2976 C C . PHE B 1 166 ? -1.805 -12.562 -2.518 1 98.94 166 PHE B C 1
ATOM 2978 O O . PHE B 1 166 ? -2.418 -12.578 -3.586 1 98.94 166 PHE B O 1
ATOM 2985 N N . ALA B 1 167 ? -1.367 -11.438 -1.917 1 98.94 167 ALA B N 1
ATOM 2986 C CA . ALA B 1 167 ? -1.575 -10.133 -2.537 1 98.94 167 ALA B CA 1
ATOM 2987 C C . ALA B 1 167 ? -0.887 -10.055 -3.898 1 98.94 167 ALA B C 1
ATOM 2989 O O . ALA B 1 167 ? -1.47 -9.57 -4.867 1 98.94 167 ALA B O 1
ATOM 2990 N N . ILE B 1 168 ? 0.317 -10.516 -3.984 1 98.94 168 ILE B N 1
ATOM 2991 C CA . ILE B 1 168 ? 1.13 -10.445 -5.191 1 98.94 168 ILE B CA 1
ATOM 2992 C C . ILE B 1 168 ? 0.581 -11.406 -6.242 1 98.94 168 ILE B C 1
ATOM 2994 O O . ILE B 1 168 ? 0.485 -11.055 -7.422 1 98.94 168 ILE B O 1
ATOM 2998 N N . LEU B 1 169 ? 0.16 -12.602 -5.867 1 98.88 169 LEU B N 1
ATOM 2999 C CA . LEU B 1 169 ? -0.326 -13.641 -6.766 1 98.88 169 LEU B CA 1
ATOM 3000 C C . LEU B 1 169 ? -1.573 -13.18 -7.512 1 98.88 169 LEU B C 1
ATOM 3002 O O . LEU B 1 169 ? -1.761 -13.516 -8.68 1 98.88 169 LEU B O 1
ATOM 3006 N N . GLY B 1 170 ? -2.469 -12.422 -6.824 1 98.44 170 GLY B N 1
ATOM 3007 C CA . GLY B 1 170 ? -3.666 -11.906 -7.465 1 98.44 170 GLY B CA 1
ATOM 3008 C C . GLY B 1 170 ? -3.377 -11.164 -8.758 1 98.44 170 GLY B C 1
ATOM 3009 O O . GLY B 1 170 ? -4.078 -11.344 -9.758 1 98.44 170 GLY B O 1
ATOM 3010 N N . TRP B 1 171 ? -2.305 -10.414 -8.789 1 98.19 171 TRP B N 1
ATOM 3011 C CA . TRP B 1 171 ? -1.958 -9.625 -9.969 1 98.19 171 TRP B CA 1
ATOM 3012 C C . TRP B 1 171 ? -1.058 -10.414 -10.906 1 98.19 171 TRP B C 1
ATOM 3014 O O . TRP B 1 171 ? -1.182 -10.312 -12.133 1 98.19 171 TRP B O 1
ATOM 3024 N N . ALA B 1 172 ? -0.124 -11.211 -10.359 1 98 172 ALA B N 1
ATOM 3025 C CA . ALA B 1 172 ? 0.75 -12.023 -11.195 1 98 172 ALA B CA 1
ATOM 3026 C C . ALA B 1 172 ? -0.059 -12.984 -12.062 1 98 172 ALA B C 1
ATOM 3028 O O . ALA B 1 172 ? 0.383 -13.375 -13.141 1 98 172 ALA B O 1
ATOM 3029 N N . TRP B 1 173 ? -1.245 -13.281 -11.586 1 97.12 173 TRP B N 1
ATOM 3030 C CA . TRP B 1 173 ? -2.172 -14.148 -12.305 1 97.12 173 TRP B CA 1
ATOM 3031 C C . TRP B 1 173 ? -2.496 -13.586 -13.68 1 97.12 173 TRP B C 1
ATOM 3033 O O . TRP B 1 173 ? -2.771 -14.336 -14.617 1 97.12 173 TRP B O 1
ATOM 3043 N N . ARG B 1 174 ? -2.365 -12.305 -13.875 1 96.25 174 ARG B N 1
ATOM 3044 C CA . ARG B 1 174 ? -2.689 -11.641 -15.133 1 96.25 174 ARG B CA 1
ATOM 3045 C C . ARG B 1 174 ? -1.426 -11.18 -15.852 1 96.25 174 ARG B C 1
ATOM 3047 O O . ARG B 1 174 ? -1.47 -10.242 -16.656 1 96.25 174 ARG B O 1
ATOM 3054 N N . HIS B 1 175 ? -0.265 -11.758 -15.641 1 95.12 175 HIS B N 1
ATOM 3055 C CA . HIS B 1 175 ? 1.022 -11.289 -16.141 1 95.12 175 HIS B CA 1
ATOM 3056 C C . HIS B 1 175 ? 1.025 -11.203 -17.656 1 95.12 175 HIS B C 1
ATOM 3058 O O . HIS B 1 175 ? 1.672 -10.328 -18.234 1 95.12 175 HIS B O 1
ATOM 3064 N N . GLU B 1 176 ? 0.306 -12.016 -18.406 1 92.56 176 GLU B N 1
ATOM 3065 C CA . GLU B 1 176 ? 0.278 -11.961 -19.859 1 92.56 176 GLU B CA 1
ATOM 3066 C C . GLU B 1 176 ? -0.361 -10.664 -20.359 1 92.56 176 GLU B C 1
ATOM 3068 O O . GLU B 1 176 ? 0.099 -10.078 -21.328 1 92.56 176 GLU B O 1
ATOM 3073 N N . ARG B 1 177 ? -1.379 -10.242 -19.672 1 92.06 177 ARG B N 1
ATOM 3074 C CA . ARG B 1 177 ? -2.07 -9.016 -20.031 1 92.06 177 ARG B CA 1
ATOM 3075 C C . ARG B 1 177 ? -1.219 -7.789 -19.703 1 92.06 177 ARG B C 1
ATOM 3077 O O . ARG B 1 177 ? -1.468 -6.699 -20.219 1 92.06 177 ARG B O 1
ATOM 3084 N N . HIS B 1 178 ? -0.248 -7.965 -18.797 1 92.94 178 HIS B N 1
ATOM 3085 C CA . HIS B 1 178 ? 0.681 -6.887 -18.469 1 92.94 178 HIS B CA 1
ATOM 3086 C C . HIS B 1 178 ? 1.771 -6.758 -19.516 1 92.94 178 HIS B C 1
ATOM 3088 O O . HIS B 1 178 ? 2.594 -5.844 -19.469 1 92.94 178 HIS B O 1
ATOM 3094 N N . LEU B 1 179 ? 1.826 -7.688 -20.438 1 90.62 179 LEU B N 1
ATOM 3095 C CA . LEU B 1 179 ? 2.855 -7.746 -21.469 1 90.62 179 LEU B CA 1
ATOM 3096 C C . LEU B 1 179 ? 4.223 -8.031 -20.859 1 90.62 179 LEU B C 1
ATOM 3098 O O . LEU B 1 179 ? 5.223 -7.422 -21.25 1 90.62 179 LEU B O 1
ATOM 3102 N N . VAL B 1 180 ? 4.219 -8.812 -19.766 1 90.75 180 VAL B N 1
ATOM 3103 C CA . VAL B 1 180 ? 5.457 -9.219 -19.109 1 90.75 180 VAL B CA 1
ATOM 3104 C C . VAL B 1 180 ? 5.574 -10.742 -19.141 1 90.75 180 VAL B C 1
ATOM 3106 O O . VAL B 1 180 ? 5.078 -11.43 -18.234 1 90.75 180 VAL B O 1
ATOM 3109 N N . PRO B 1 181 ? 6.203 -11.25 -20.125 1 87.94 181 PRO B N 1
ATOM 3110 C CA . PRO B 1 181 ? 6.492 -12.688 -20.062 1 87.94 181 PRO B CA 1
ATOM 3111 C C . PRO B 1 181 ? 7.516 -13.047 -19 1 87.94 181 PRO B C 1
ATOM 3113 O O . PRO B 1 181 ? 8.344 -12.211 -18.625 1 87.94 181 PRO B O 1
ATOM 3116 N N . PHE B 1 182 ? 7.402 -14.25 -18.406 1 93.94 182 PHE B N 1
ATOM 3117 C CA . PHE B 1 182 ? 8.266 -14.656 -17.297 1 93.94 182 PHE B CA 1
ATOM 3118 C C . PHE B 1 182 ? 9.578 -15.234 -17.812 1 93.94 182 PHE B C 1
ATOM 3120 O O . PHE B 1 182 ? 10.414 -15.688 -17.047 1 93.94 182 PHE B O 1
ATOM 3127 N N . ASP B 1 183 ? 9.867 -15.188 -19.125 1 92.75 183 ASP B N 1
ATOM 3128 C CA . ASP B 1 183 ? 11 -15.844 -19.766 1 92.75 183 ASP B CA 1
ATOM 3129 C C . ASP B 1 183 ? 12.32 -15.406 -19.141 1 92.75 183 ASP B C 1
ATOM 3131 O O . ASP B 1 183 ? 13.219 -16.219 -18.938 1 92.75 183 ASP B O 1
ATOM 3135 N N . ASP B 1 184 ? 12.531 -14.18 -18.797 1 94.88 184 ASP B N 1
ATOM 3136 C CA . ASP B 1 184 ? 13.773 -13.672 -18.219 1 94.88 184 ASP B CA 1
ATOM 3137 C C . ASP B 1 184 ? 13.625 -13.453 -16.719 1 94.88 184 ASP B C 1
ATOM 3139 O O . ASP B 1 184 ? 14.414 -12.719 -16.109 1 94.88 184 ASP B O 1
ATOM 3143 N N . LEU B 1 185 ? 12.594 -14.094 -16.094 1 98.31 185 LEU B N 1
ATOM 3144 C CA . LEU B 1 185 ? 12.297 -13.961 -14.672 1 98.31 185 LEU B CA 1
ATOM 3145 C C . LEU B 1 185 ? 12.141 -15.336 -14.023 1 98.31 185 LEU B C 1
ATOM 3147 O O . LEU B 1 185 ? 11.062 -15.672 -13.523 1 98.31 185 LEU B O 1
ATOM 3151 N N . PRO B 1 186 ? 13.188 -16.078 -13.953 1 98.56 186 PRO B N 1
ATOM 3152 C CA . PRO B 1 186 ? 13.086 -17.484 -13.586 1 98.56 186 PRO B CA 1
ATOM 3153 C C . PRO B 1 186 ? 12.633 -17.688 -12.141 1 98.56 186 PRO B C 1
ATOM 3155 O O . PRO B 1 186 ? 11.914 -18.641 -11.844 1 98.56 186 PRO B O 1
ATOM 3158 N N . ASN B 1 187 ? 13.141 -16.828 -11.219 1 98.81 187 ASN B N 1
ATOM 3159 C CA . ASN B 1 187 ? 12.734 -16.984 -9.828 1 98.81 187 ASN B CA 1
ATOM 3160 C C . ASN B 1 187 ? 11.25 -16.688 -9.641 1 98.81 187 ASN B C 1
ATOM 3162 O O . ASN B 1 187 ? 10.57 -17.375 -8.875 1 98.81 187 ASN B O 1
ATOM 3166 N N . LEU B 1 188 ? 10.836 -15.672 -10.328 1 98.69 188 LEU B N 1
ATOM 3167 C CA . LEU B 1 188 ? 9.414 -15.344 -10.305 1 98.69 188 LEU B CA 1
ATOM 3168 C C . LEU B 1 188 ? 8.578 -16.469 -10.906 1 98.69 188 LEU B C 1
ATOM 3170 O O . LEU B 1 188 ? 7.535 -16.828 -10.359 1 98.69 188 LEU B O 1
ATOM 3174 N N . ALA B 1 189 ? 9.008 -17 -12.031 1 98.56 189 ALA B N 1
ATOM 3175 C CA . ALA B 1 189 ? 8.305 -18.109 -12.672 1 98.56 189 ALA B CA 1
ATOM 3176 C C . ALA B 1 189 ? 8.195 -19.297 -11.727 1 98.56 189 ALA B C 1
ATOM 3178 O O . ALA B 1 189 ? 7.129 -19.906 -11.617 1 98.56 189 ALA B O 1
ATOM 3179 N N . ALA B 1 190 ? 9.258 -19.625 -11.07 1 98.81 190 ALA B N 1
ATOM 3180 C CA . ALA B 1 190 ? 9.273 -20.75 -10.133 1 98.81 190 ALA B CA 1
ATOM 3181 C C . ALA B 1 190 ? 8.32 -20.5 -8.969 1 98.81 190 ALA B C 1
ATOM 3183 O O . ALA B 1 190 ? 7.59 -21.406 -8.555 1 98.81 190 ALA B O 1
ATOM 3184 N N . TRP B 1 191 ? 8.352 -19.297 -8.43 1 98.88 191 TRP B N 1
ATOM 3185 C CA . TRP B 1 191 ? 7.457 -18.906 -7.348 1 98.88 191 TRP B CA 1
ATOM 3186 C C . TRP B 1 191 ? 6 -19.016 -7.785 1 98.88 191 TRP B C 1
ATOM 3188 O O . TRP B 1 191 ? 5.16 -19.547 -7.051 1 98.88 191 TRP B O 1
ATOM 3198 N N . TYR B 1 192 ? 5.719 -18.469 -8.984 1 98.62 192 TYR B N 1
ATOM 3199 C CA . TYR B 1 192 ? 4.359 -18.5 -9.523 1 98.62 192 TYR B CA 1
ATOM 3200 C C . TYR B 1 192 ? 3.855 -19.938 -9.648 1 98.62 192 TYR B C 1
ATOM 3202 O O . TYR B 1 192 ? 2.746 -20.25 -9.211 1 98.62 192 TYR B O 1
ATOM 3210 N N . ASP B 1 193 ? 4.648 -20.797 -10.219 1 98.56 193 ASP B N 1
ATOM 3211 C CA . ASP B 1 193 ? 4.285 -22.203 -10.359 1 98.56 193 ASP B CA 1
ATOM 3212 C C . ASP B 1 193 ? 4.059 -22.859 -9 1 98.56 193 ASP B C 1
ATOM 3214 O O . ASP B 1 193 ? 3.111 -23.625 -8.828 1 98.56 193 ASP B O 1
ATOM 3218 N N . ARG B 1 194 ? 4.922 -22.562 -8.078 1 98.81 194 ARG B N 1
ATOM 3219 C CA . ARG B 1 194 ? 4.812 -23.109 -6.73 1 98.81 194 ARG B CA 1
ATOM 3220 C C . ARG B 1 194 ? 3.504 -22.688 -6.07 1 98.81 194 ARG B C 1
ATOM 3222 O O . ARG B 1 194 ? 2.801 -23.516 -5.48 1 98.81 194 ARG B O 1
ATOM 3229 N N . MET B 1 195 ? 3.197 -21.438 -6.125 1 98.88 195 MET B N 1
ATOM 3230 C CA . MET B 1 195 ? 1.966 -20.922 -5.535 1 98.88 195 MET B CA 1
ATOM 3231 C C . MET B 1 195 ? 0.742 -21.531 -6.203 1 98.88 195 MET B C 1
ATOM 3233 O O . MET B 1 195 ? -0.174 -22 -5.523 1 98.88 195 MET B O 1
ATOM 3237 N N . MET B 1 196 ? 0.759 -21.594 -7.543 1 98.62 196 MET B N 1
ATOM 3238 C CA . MET B 1 196 ? -0.394 -22.062 -8.305 1 98.62 196 MET B CA 1
ATOM 3239 C C . MET B 1 196 ? -0.575 -23.562 -8.141 1 98.62 196 MET B C 1
ATOM 3241 O O . MET B 1 196 ? -1.646 -24.109 -8.43 1 98.62 196 MET B O 1
ATOM 3245 N N . ALA B 1 197 ? 0.43 -24.266 -7.688 1 98.69 197 ALA B N 1
ATOM 3246 C CA . ALA B 1 197 ? 0.367 -25.703 -7.5 1 98.69 197 ALA B CA 1
ATOM 3247 C C . ALA B 1 197 ? -0.264 -26.062 -6.152 1 98.69 197 ALA B C 1
ATOM 3249 O O . ALA B 1 197 ? -0.637 -27.219 -5.918 1 98.69 197 ALA B O 1
ATOM 3250 N N . ARG B 1 198 ? -0.334 -25.141 -5.254 1 98.81 198 ARG B N 1
ATOM 3251 C CA . ARG B 1 198 ? -0.931 -25.406 -3.947 1 98.81 198 ARG B CA 1
ATOM 3252 C C . ARG B 1 198 ? -2.422 -25.703 -4.074 1 98.81 198 ARG B C 1
ATOM 3254 O O . ARG B 1 198 ? -3.164 -24.922 -4.68 1 98.81 198 ARG B O 1
ATOM 3261 N N . PRO B 1 199 ? -2.938 -26.703 -3.418 1 98.81 199 PRO B N 1
ATOM 3262 C CA . PRO B 1 199 ? -4.336 -27.094 -3.592 1 98.81 199 PRO B CA 1
ATOM 3263 C C . PRO B 1 199 ? -5.316 -26.016 -3.164 1 98.81 199 PRO B C 1
ATOM 3265 O O . PRO B 1 199 ? -6.301 -25.75 -3.861 1 98.81 199 PRO B O 1
ATOM 3268 N N . ALA B 1 200 ? -5.086 -25.391 -2.084 1 98.81 200 ALA B N 1
ATOM 3269 C CA . ALA B 1 200 ? -5.988 -24.359 -1.589 1 98.81 200 ALA B CA 1
ATOM 3270 C C . ALA B 1 200 ? -5.98 -23.141 -2.508 1 98.81 200 ALA B C 1
ATOM 3272 O O . ALA B 1 200 ? -7.023 -22.516 -2.734 1 98.81 200 ALA B O 1
ATOM 3273 N N . THR B 1 201 ? -4.828 -22.781 -3.037 1 98.88 201 THR B N 1
ATOM 3274 C CA . THR B 1 201 ? -4.715 -21.688 -3.992 1 98.88 201 THR B CA 1
ATOM 3275 C C . THR B 1 201 ? -5.492 -22 -5.27 1 98.88 201 THR B C 1
ATOM 3277 O O . THR B 1 201 ? -6.234 -21.141 -5.77 1 98.88 201 THR B O 1
ATOM 3280 N N . LYS B 1 202 ? -5.352 -23.172 -5.77 1 98.75 202 LYS B N 1
ATOM 3281 C CA . LYS B 1 202 ? -6.113 -23.578 -6.941 1 98.75 202 LYS B CA 1
ATOM 3282 C C . LYS B 1 202 ? -7.613 -23.438 -6.707 1 98.75 202 LYS B C 1
ATOM 3284 O O . LYS B 1 202 ? -8.336 -22.906 -7.562 1 98.75 202 LYS B O 1
ATOM 3289 N N . ARG B 1 203 ? -8.086 -23.875 -5.551 1 98.69 203 ARG B N 1
ATOM 3290 C CA . ARG B 1 203 ? -9.5 -23.734 -5.219 1 98.69 203 ARG B CA 1
ATOM 3291 C C . ARG B 1 203 ? -9.906 -22.266 -5.199 1 98.69 203 ARG B C 1
ATOM 3293 O O . ARG B 1 203 ? -11 -21.906 -5.648 1 98.69 203 ARG B O 1
ATOM 3300 N N . GLY B 1 204 ? -9.023 -21.406 -4.66 1 98.75 204 GLY B N 1
ATOM 3301 C CA . GLY B 1 204 ? -9.305 -19.984 -4.613 1 98.75 204 GLY B CA 1
ATOM 3302 C C . GLY B 1 204 ? -9.523 -19.375 -5.988 1 98.75 204 GLY B C 1
ATOM 3303 O O . GLY B 1 204 ? -10.375 -18.5 -6.152 1 98.75 204 GLY B O 1
ATOM 3304 N N . PHE B 1 205 ? -8.742 -19.859 -6.992 1 98.5 205 PHE B N 1
ATOM 3305 C CA . PHE B 1 205 ? -8.844 -19.312 -8.344 1 98.5 205 PHE B CA 1
ATOM 3306 C C . PHE B 1 205 ? -10.008 -19.938 -9.094 1 98.5 205 PHE B C 1
ATOM 3308 O O . PHE B 1 205 ? -10.43 -19.438 -10.141 1 98.5 205 PHE B O 1
ATOM 3315 N N . GLU B 1 206 ? -10.57 -20.984 -8.562 1 98.06 206 GLU B N 1
ATOM 3316 C CA . GLU B 1 206 ? -11.68 -21.672 -9.227 1 98.06 206 GLU B CA 1
ATOM 3317 C C . GLU B 1 206 ? -13.023 -21.141 -8.742 1 98.06 206 GLU B C 1
ATOM 3319 O O . GLU B 1 206 ? -14.062 -21.422 -9.352 1 98.06 206 GLU B O 1
ATOM 3324 N N . ILE B 1 207 ? -13 -20.406 -7.645 1 97.69 207 ILE B N 1
ATOM 3325 C CA . ILE B 1 207 ? -14.234 -19.828 -7.129 1 97.69 207 ILE B CA 1
ATOM 3326 C C . ILE B 1 207 ? -14.836 -18.891 -8.164 1 97.69 207 ILE B C 1
ATOM 3328 O O . ILE B 1 207 ? -14.156 -18 -8.68 1 97.69 207 ILE B O 1
ATOM 3332 N N . PRO B 1 208 ? -16.047 -19.094 -8.531 1 97.25 208 PRO B N 1
ATOM 3333 C CA . PRO B 1 208 ? -16.672 -18.156 -9.469 1 97.25 208 PRO B CA 1
ATOM 3334 C C . PRO B 1 208 ? -16.922 -16.781 -8.844 1 97.25 208 PRO B C 1
ATOM 3336 O O . PRO B 1 208 ? -17.719 -16.656 -7.91 1 97.25 208 PRO B O 1
ATOM 3339 N N . LEU B 1 209 ? -16.297 -15.719 -9.305 1 96.31 209 LEU B N 1
ATOM 3340 C CA . LEU B 1 209 ? -16.453 -14.383 -8.734 1 96.31 209 LEU B CA 1
ATOM 3341 C C . LEU B 1 209 ? -17.219 -13.469 -9.68 1 96.31 209 LEU B C 1
ATOM 3343 O O . LEU B 1 209 ? -17.359 -12.273 -9.422 1 96.31 209 LEU B O 1
ATOM 3347 N N . SER B 1 210 ? -17.672 -13.977 -10.852 1 92.75 210 SER B N 1
ATOM 3348 C CA . SER B 1 210 ? -18.516 -13.258 -11.797 1 92.75 210 SER B CA 1
ATOM 3349 C C . SER B 1 210 ? -19.375 -14.219 -12.617 1 92.75 210 SER B C 1
ATOM 3351 O O . SER B 1 210 ? -19.078 -15.422 -12.68 1 92.75 210 SER B O 1
#

Radius of gyration: 20.33 Å; Cα contacts (8 Å, |Δi|>4): 778; chains: 2; bounding box: 50×52×49 Å

Nearest PDB structures (foldseek):
  4ikh-assembly1_A-2  TM=5.887E-01  e=1.000E-18  Pseudomonas protegens Pf-5
  4nax-assembly1_B  TM=5.798E-01  e=1.080E-17  Pseudomonas putida F1
  4nhz-assembly2_D  TM=5.819E-01  e=5.067E-17  Bradyrhizobium sp. BTAi1
  4nhz-assembly4_H  TM=5.807E-01  e=1.098E-16  Bradyrhizobium sp. BTAi1
  4mf6-assembly1_A  TM=5.631E-01  e=3.764E-17  Paraburkholderia graminis C4D1M